Protein AF-A0A7C1NA42-F1 (afdb_monomer)

Sequence (390 aa):
MAYKKYIKRGGKVYGPYLYHSRRVDGKVVSEYHGSKKLNYGKFLAIFLGVFFLVTVVYFLGFQKVLTGHVALDLDVDYAKGQPLEGKVKLILDEGEKVSDSSKLVFENNGESFEYNLSDFTGVMDEEVFPLVYFKLSVLLQGEDEENETVEFETEIEGQVSATENFTYFLKDGERAELKPRSAKTRLKQLSDSALEIKTEGNEVVVTTDYSEVEEGSREIIIELSELGLVFEKGNLDVVLVDGGEIIASTTIVLGEDPVEEIEESVTEPPLTNEEIDEDDSEDFEEENVNETLIPPEILELTTEERLALVEEFGSTSVEITEAISKNGFVTIRYEIGTFWVENSYSDVLSNETLERFMEEDRIKWLKDVVKSLLKEPSLEENLEEFLGEH

Radius of gyration: 38.41 Å; Cα contacts (8 Å, |Δi|>4): 550; chains: 1; bounding box: 73×105×122 Å

Foldseek 3Di:
DKDFDWDDDPNDIDDRWIWDWDDDPNDIDIDTDDDDPDPVVVVVVVVVVVVVVVVVCVVVVPPADPQAPWDWDWDWDDDAQAFIFGKIKIKHAQPDDFDQQKWKWKDAPRDIDIDGVVVQCPPFQPWAWAKKKFKKWKWAWDADPVRDTDIDTDIDIDIETQVGKDKDFADPRIDIDTDAQGIDGPVGGDHPVQWDWDDDPRMIIIYGNDTDRPSHTTIGMDTSNVVRDHHHFAKMKIFMDGPNGTNDIDIDTHDPPPPPPPPPPDDDDDDDDDDDDDDDDDDDDDPPPPPPDDPDDDQDDDPVLQVLLCVVQVHPDWDFPDWDDDDQWIWTWTDTDPDIDIDIDGNPDDPVRVVSVVVVVVSVVSVVVSVVSVPPPPVVVCVVVVPDDD

Secondary structure (DSSP, 8-state):
-EEEEEEEETTEEEEEEEEEEEEETTEEEEEE-------HHHHHHHHHHHHHHHHHHHHHHSTT----SEEEEEEEE--TTSPPEEEEEEEE-TT----TT-EEEEEETTEEEEEEGGGT-TT---EE-PPEEEEEEEEEEEE-TT--EEEEEEEEEEEE-SS--EEEEPPTTEEEEEPTT--B-SS-BPPGGG-EEEEETTEEEEE----EE--SPEEEEEEGGGGT----SEEEEEEEEETTEEEEEEEEEET------------PPPP----------------------PPPP-----HHHHHHHHHHHS----EEEEEEE-SSEEEEEEEETTEEEEEEEETTS-HHHHHHHHHHHHHHHHHHHHHHHHS--GGGTTSTTTS---

pLDDT: mean 83.6, std 17.7, range [33.84, 98.5]

Nearest PDB structures (foldseek):
  7pdy-assembly2_C  TM=2.879E-01  e=4.950E-01  Gallus gallus
  6blr-assembly1_A  TM=2.258E-01  e=2.673E-01  Mus musculus
  6mnm-assembly1_C  TM=2.308E-01  e=4.950E-01  Mus musculus
  6blq-assembly1_A  TM=2.541E-01  e=6.078E-01  Mus musculus
  2fse-assembly2_C  TM=1.706E-01  e=5.211E-01  Homo sapiens

Solvent-accessible surface area (backbone atoms only — not comparable to full-atom values): 23943 Å² total; per-residue (Å²): 89,77,46,77,45,73,47,79,60,93,92,43,80,46,70,77,38,42,32,38,50,47,74,58,96,90,39,83,45,76,47,78,72,60,72,83,79,74,66,58,70,62,56,51,53,52,51,53,52,53,51,51,50,51,51,50,52,48,57,68,66,62,76,77,71,78,66,52,72,41,49,61,46,78,50,74,52,74,54,93,80,40,57,36,34,42,39,41,38,37,37,31,44,64,86,64,81,80,57,66,81,16,31,43,35,42,36,44,94,88,46,75,48,81,43,54,45,50,80,70,50,86,71,70,78,62,73,38,55,57,62,36,35,33,36,37,35,35,38,35,73,42,67,49,101,83,70,48,82,44,77,47,78,44,81,44,82,48,58,26,20,56,89,40,70,32,77,48,78,51,56,94,69,48,47,77,45,78,40,83,74,38,32,23,46,95,88,46,81,44,58,60,83,52,50,48,79,47,75,63,90,50,38,35,40,39,38,31,83,49,65,41,72,73,76,52,65,44,75,50,77,43,63,37,57,82,69,65,43,68,63,74,75,41,57,38,39,43,34,36,32,43,96,86,41,76,41,32,69,42,74,47,74,42,69,70,69,79,73,73,81,72,77,77,77,82,73,83,78,86,86,79,92,74,91,83,86,91,80,93,74,96,71,86,83,78,82,84,75,84,75,80,81,70,81,79,80,85,80,75,83,50,74,68,52,52,49,56,40,31,72,76,68,73,46,84,79,66,47,77,79,46,78,47,80,59,94,65,26,39,35,42,29,44,42,54,95,93,48,72,52,76,50,75,43,63,61,87,53,54,69,73,58,45,53,51,51,50,51,53,50,50,47,52,49,51,52,54,51,42,55,56,67,71,53,67,81,78,70,73,80,60,55,71,75,71,61,63,92,127

Mean predicted aligned error: 18.68 Å

Structure (mmCIF, N/CA/C/O backbone):
data_AF-A0A7C1NA42-F1
#
_entry.id   AF-A0A7C1NA42-F1
#
loop_
_atom_site.group_PDB
_atom_site.id
_atom_site.type_symbol
_atom_site.label_atom_id
_atom_site.label_alt_id
_atom_site.label_comp_id
_atom_site.label_asym_id
_atom_site.label_entity_id
_atom_site.label_seq_id
_atom_site.pdbx_PDB_ins_code
_atom_site.Cartn_x
_atom_site.Cartn_y
_atom_site.Cartn_z
_atom_site.occupancy
_atom_site.B_iso_or_equiv
_atom_site.auth_seq_id
_atom_site.auth_comp_id
_atom_site.auth_asym_id
_atom_site.auth_atom_id
_atom_site.pdbx_PDB_model_num
ATOM 1 N N . MET A 1 1 ? -11.305 -57.630 45.982 1.00 83.25 1 MET A N 1
ATOM 2 C CA . MET A 1 1 ? -10.581 -56.365 45.694 1.00 83.25 1 MET A CA 1
ATOM 3 C C . MET A 1 1 ? -10.444 -56.226 44.185 1.00 83.25 1 MET A C 1
ATOM 5 O O . MET A 1 1 ? -10.171 -57.236 43.540 1.00 83.25 1 MET A O 1
ATOM 9 N N . ALA A 1 2 ? -10.668 -55.036 43.623 1.00 87.12 2 ALA A N 1
ATOM 10 C CA . ALA A 1 2 ? -10.479 -54.788 42.193 1.00 87.12 2 ALA A CA 1
ATOM 11 C C . ALA A 1 2 ? -9.039 -54.336 41.916 1.00 87.12 2 ALA A C 1
ATOM 13 O O . ALA A 1 2 ? -8.509 -53.517 42.662 1.00 87.12 2 ALA A O 1
ATOM 14 N N . TYR A 1 3 ? -8.410 -54.839 40.855 1.00 87.69 3 TYR A N 1
ATOM 15 C CA . TYR A 1 3 ? -7.083 -54.383 40.432 1.00 87.69 3 TYR A CA 1
ATOM 16 C C . TYR A 1 3 ? -6.935 -54.411 38.908 1.00 87.69 3 TYR A C 1
ATOM 18 O O . TYR A 1 3 ? -7.594 -55.186 38.208 1.00 87.69 3 TYR A O 1
ATOM 26 N N . LYS A 1 4 ? -6.069 -53.535 38.388 1.00 90.81 4 LYS A N 1
ATOM 27 C CA . LYS A 1 4 ? -5.719 -53.479 36.964 1.00 90.81 4 LYS A CA 1
ATOM 28 C C . LYS A 1 4 ? -4.568 -54.443 36.691 1.00 90.81 4 LYS A C 1
ATOM 30 O O . LYS A 1 4 ? -3.590 -54.465 37.433 1.00 90.81 4 LYS A O 1
ATOM 35 N N . LYS A 1 5 ? -4.668 -55.220 35.616 1.00 89.56 5 LYS A N 1
ATOM 36 C CA . LYS A 1 5 ? -3.609 -56.127 35.160 1.00 89.56 5 LYS A CA 1
ATOM 37 C C . LYS A 1 5 ? -3.253 -55.835 33.705 1.00 89.56 5 LYS A C 1
ATOM 39 O O . LYS A 1 5 ? -4.143 -55.659 32.873 1.00 89.56 5 LYS A O 1
ATOM 44 N N . TYR A 1 6 ? -1.956 -55.830 33.414 1.00 91.88 6 TYR A N 1
ATOM 45 C CA . TYR A 1 6 ? -1.399 -55.740 32.065 1.00 91.88 6 TYR A CA 1
ATOM 46 C C . TYR A 1 6 ? -0.799 -57.089 31.669 1.00 91.88 6 TYR A C 1
ATOM 48 O O . TYR A 1 6 ? -0.293 -57.825 32.517 1.00 91.88 6 TYR A O 1
ATOM 56 N N . ILE A 1 7 ? -0.875 -57.429 30.387 1.00 89.19 7 ILE A N 1
ATOM 57 C CA . ILE A 1 7 ? -0.383 -58.698 29.846 1.00 89.19 7 ILE A CA 1
ATOM 58 C C . ILE A 1 7 ? 0.581 -58.381 28.701 1.00 89.19 7 ILE A C 1
ATOM 60 O O . ILE A 1 7 ? 0.217 -57.642 27.793 1.00 89.19 7 ILE A O 1
ATOM 64 N N . LYS A 1 8 ? 1.800 -58.933 28.725 1.00 91.81 8 LYS A N 1
ATOM 65 C CA . LYS A 1 8 ? 2.759 -58.832 27.612 1.00 91.81 8 LYS A CA 1
ATOM 66 C C . LYS A 1 8 ? 2.670 -60.081 26.734 1.00 91.81 8 LYS A C 1
ATOM 68 O O . LYS A 1 8 ? 2.804 -61.188 27.248 1.00 91.81 8 LYS A O 1
ATOM 73 N N . ARG A 1 9 ? 2.454 -59.921 25.424 1.00 89.44 9 ARG A N 1
ATOM 74 C CA . ARG A 1 9 ? 2.444 -61.035 24.453 1.00 89.44 9 ARG A CA 1
ATOM 75 C C . ARG A 1 9 ? 3.130 -60.600 23.157 1.00 89.44 9 ARG A C 1
ATOM 77 O O . ARG A 1 9 ? 2.674 -59.662 22.512 1.00 89.44 9 ARG A O 1
ATOM 84 N N . GLY A 1 10 ? 4.232 -61.263 22.797 1.00 90.50 10 GLY A N 1
ATOM 85 C CA . GLY A 1 10 ? 5.017 -60.924 21.599 1.00 90.50 10 GLY A CA 1
ATOM 86 C C . GLY A 1 10 ? 5.595 -59.503 21.627 1.00 90.50 10 GLY A C 1
ATOM 87 O O . GLY A 1 10 ? 5.460 -58.772 20.656 1.00 90.50 10 GLY A O 1
ATOM 88 N N . GLY A 1 11 ? 6.134 -59.062 22.770 1.00 93.00 11 GLY A N 1
ATOM 89 C CA . GLY A 1 11 ? 6.711 -57.718 22.936 1.00 93.00 11 GLY A CA 1
ATOM 90 C C . GLY A 1 11 ? 5.701 -56.576 23.137 1.00 93.00 11 GLY A C 1
ATOM 91 O O . GLY A 1 11 ? 6.079 -55.525 23.641 1.00 93.00 11 GLY A O 1
ATOM 92 N N . LYS A 1 12 ? 4.410 -56.778 22.837 1.00 83.75 12 LYS A N 1
ATOM 93 C CA . LYS A 1 12 ? 3.355 -55.761 23.013 1.00 83.75 12 LYS A CA 1
ATOM 94 C C . LYS A 1 12 ? 2.655 -55.885 24.374 1.00 83.75 12 LYS A C 1
ATOM 96 O O . LYS A 1 12 ? 2.409 -56.999 24.846 1.00 83.75 12 LYS A O 1
ATOM 101 N N . VAL A 1 13 ? 2.338 -54.747 25.002 1.00 91.69 13 VAL A N 1
ATOM 102 C CA . VAL A 1 13 ? 1.599 -54.645 26.278 1.00 91.69 13 VAL A CA 1
ATOM 103 C C . VAL A 1 13 ? 0.103 -54.480 25.994 1.00 91.69 13 VAL A C 1
ATOM 105 O O . VAL A 1 13 ? -0.289 -53.576 25.267 1.00 91.69 13 VAL A O 1
ATOM 108 N N . TYR A 1 14 ? -0.735 -55.325 26.595 1.00 85.38 14 TYR A N 1
ATOM 109 C CA . TYR A 1 14 ? -2.195 -55.305 26.470 1.00 85.38 14 TYR A CA 1
ATOM 110 C C . TYR A 1 14 ? -2.847 -55.031 27.832 1.00 85.38 14 TYR A C 1
ATOM 112 O O . TYR A 1 14 ? -2.499 -55.669 28.830 1.00 85.38 14 TYR A O 1
ATOM 120 N N . GLY A 1 15 ? -3.809 -54.110 27.878 1.00 85.50 15 GLY A N 1
ATOM 121 C CA . GLY A 1 15 ? -4.523 -53.708 29.094 1.00 85.50 15 GLY A CA 1
ATOM 122 C C . GLY A 1 15 ? -4.912 -52.221 2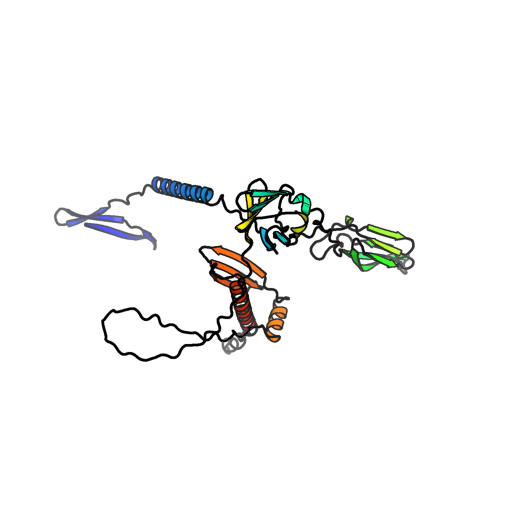9.067 1.00 85.50 15 GLY A C 1
ATOM 123 O O . GLY A 1 15 ? -4.755 -51.584 28.028 1.00 85.50 15 GLY A O 1
ATOM 124 N N . PRO A 1 16 ? -5.403 -51.658 30.186 1.00 87.50 16 PRO A N 1
ATOM 125 C CA . PRO A 1 16 ? -5.618 -52.317 31.474 1.00 87.50 16 PRO A CA 1
ATOM 126 C C . PRO A 1 16 ? -6.857 -53.226 31.480 1.00 87.50 16 PRO A C 1
ATOM 128 O O . PRO A 1 16 ? -7.947 -52.827 31.074 1.00 87.50 16 PRO A O 1
ATOM 131 N N . TYR A 1 17 ? -6.706 -54.437 32.017 1.00 87.31 17 TYR A N 1
ATOM 132 C CA . TYR A 1 17 ? -7.817 -55.349 32.294 1.00 87.31 17 TYR A CA 1
ATOM 133 C C . TYR A 1 17 ? -8.218 -55.258 33.765 1.00 87.31 17 TYR A C 1
ATOM 135 O O . TYR A 1 17 ? -7.352 -55.320 34.639 1.00 87.31 17 TYR A O 1
ATOM 143 N N . LEU A 1 18 ? -9.515 -55.134 34.049 1.00 88.56 18 LEU A N 1
ATOM 144 C CA . LEU A 1 18 ? -10.020 -55.075 35.417 1.00 88.56 18 LEU A CA 1
ATOM 145 C C . LEU A 1 18 ? -10.351 -56.485 35.924 1.00 88.56 18 LEU A C 1
ATOM 147 O O . LEU A 1 18 ? -11.193 -57.178 35.347 1.00 88.56 18 LEU A O 1
ATOM 151 N N . TYR A 1 19 ? -9.697 -56.892 37.010 1.00 89.88 19 TYR A N 1
ATOM 152 C CA . TYR A 1 19 ? -9.943 -58.162 37.693 1.00 89.88 19 TYR A CA 1
ATOM 153 C C . TYR A 1 19 ? -10.513 -57.916 39.086 1.00 89.88 19 TYR A C 1
ATOM 155 O O . TYR A 1 19 ? -10.113 -56.965 39.758 1.00 89.88 19 TYR A O 1
ATOM 163 N N . HIS A 1 20 ? -11.400 -58.801 39.537 1.00 93.50 20 HIS A N 1
ATOM 164 C CA . HIS A 1 20 ? -11.822 -58.880 40.934 1.00 93.50 20 HIS A CA 1
ATOM 165 C C . HIS A 1 20 ? -11.328 -60.177 41.564 1.00 93.50 20 HIS A C 1
ATOM 167 O O . HIS A 1 20 ? -11.523 -61.257 41.012 1.00 93.50 20 HIS A O 1
ATOM 173 N N . SER A 1 21 ? -10.715 -60.075 42.743 1.00 89.94 21 SER A N 1
ATOM 174 C CA . SER A 1 21 ? -10.379 -61.235 43.570 1.00 89.94 21 SER A CA 1
ATOM 175 C C . SER A 1 21 ? -11.501 -61.564 44.558 1.00 89.94 21 SER A C 1
ATOM 177 O O . SER A 1 21 ? -11.962 -60.679 45.292 1.00 89.94 21 SER A O 1
ATOM 179 N N . ARG A 1 22 ? -11.896 -62.845 44.612 1.00 93.88 22 ARG A N 1
ATOM 180 C CA . ARG A 1 22 ? -12.758 -63.428 45.658 1.00 93.88 22 ARG A CA 1
ATOM 181 C C . ARG A 1 22 ? -12.235 -64.796 46.108 1.00 93.88 22 ARG A C 1
ATOM 183 O O . ARG A 1 22 ? -11.518 -65.458 45.362 1.00 93.88 22 ARG A O 1
ATOM 190 N N . ARG A 1 23 ? -12.559 -65.218 47.336 1.00 92.88 23 ARG A N 1
ATOM 191 C CA . ARG A 1 23 ? -12.236 -66.565 47.838 1.00 92.88 23 ARG A CA 1
ATOM 192 C C . ARG A 1 23 ? -13.419 -67.506 47.608 1.00 92.88 23 ARG A C 1
ATOM 194 O O . ARG A 1 23 ? -14.536 -67.154 47.968 1.00 92.88 23 ARG A O 1
ATOM 201 N N . VAL A 1 24 ? -13.163 -68.680 47.039 1.00 92.50 24 VAL A N 1
ATOM 202 C CA . VAL A 1 24 ? -14.138 -69.769 46.861 1.00 92.50 24 VAL A CA 1
ATOM 203 C C . VAL A 1 24 ? -13.459 -71.044 47.361 1.00 92.50 24 VAL A C 1
ATOM 205 O O . VAL A 1 24 ? -12.351 -71.353 46.923 1.00 92.50 24 VAL A O 1
ATOM 208 N N . ASP A 1 25 ? -14.053 -71.711 48.354 1.00 92.69 25 ASP A N 1
ATOM 209 C CA . ASP A 1 25 ? -13.517 -72.930 48.987 1.00 92.69 25 ASP A CA 1
ATOM 210 C C . ASP A 1 25 ? -12.056 -72.806 49.460 1.00 92.69 25 ASP A C 1
ATOM 212 O O . ASP A 1 25 ? -11.204 -73.662 49.221 1.00 92.69 25 ASP A O 1
ATOM 216 N N . GLY A 1 26 ? -11.730 -71.676 50.095 1.00 93.25 26 GLY A N 1
ATOM 217 C CA . GLY A 1 26 ? -10.388 -71.398 50.619 1.00 93.25 26 GLY A CA 1
ATOM 218 C C . GLY A 1 26 ? -9.340 -71.005 49.567 1.00 93.25 26 GLY A C 1
ATOM 219 O O . GLY A 1 26 ? -8.236 -70.612 49.944 1.00 93.25 26 GLY A O 1
ATOM 220 N N . LYS A 1 27 ? -9.670 -71.026 48.268 1.00 86.50 27 LYS A N 1
ATOM 221 C CA . LYS A 1 27 ? -8.774 -70.620 47.171 1.00 86.50 27 LYS A CA 1
ATOM 222 C C . LYS A 1 27 ? -9.119 -69.220 46.661 1.00 86.50 27 LYS A C 1
ATOM 224 O O . LYS A 1 27 ? -10.288 -68.858 46.565 1.00 86.50 27 LYS A O 1
ATOM 229 N N . VAL A 1 28 ? -8.105 -68.417 46.329 1.00 92.06 28 VAL A N 1
ATOM 230 C CA . VAL A 1 28 ? -8.291 -67.091 45.712 1.00 92.06 28 VAL A CA 1
ATOM 231 C C . VAL A 1 28 ? -8.494 -67.271 44.209 1.00 92.06 28 VAL A C 1
ATOM 233 O O . VAL A 1 28 ? -7.612 -67.784 43.526 1.00 92.06 28 VAL A O 1
ATOM 236 N N . VAL A 1 29 ? -9.644 -66.833 43.701 1.00 92.44 29 VAL A N 1
ATOM 237 C CA . VAL A 1 29 ? -9.994 -66.860 42.277 1.00 92.44 29 VAL A CA 1
ATOM 238 C C . VAL A 1 29 ? -10.119 -65.422 41.773 1.00 92.44 29 VAL A C 1
ATOM 240 O O . VAL A 1 29 ? -10.734 -64.577 42.430 1.00 92.44 29 VAL A O 1
ATOM 243 N N . SER A 1 30 ? -9.523 -65.145 40.611 1.00 90.81 30 SER A N 1
ATOM 244 C CA . SER A 1 30 ? -9.609 -63.847 39.937 1.00 90.81 30 SER A CA 1
ATOM 245 C C . SER A 1 30 ? -10.571 -63.927 38.757 1.00 90.81 30 SER A C 1
ATOM 247 O O . SER A 1 30 ? -10.361 -64.718 37.840 1.00 90.81 30 SER A O 1
ATOM 249 N N . GLU A 1 31 ? -11.597 -63.082 38.761 1.00 93.69 31 GLU A N 1
ATOM 250 C CA . GLU A 1 31 ? -12.615 -63.002 37.713 1.00 93.69 31 GLU A CA 1
ATOM 251 C C . GLU A 1 31 ? -12.387 -61.751 36.854 1.00 93.69 31 GLU A C 1
ATOM 253 O O . GLU A 1 31 ? -12.141 -60.659 37.377 1.00 93.69 31 GLU A O 1
ATOM 258 N N . TYR A 1 32 ? -12.400 -61.915 35.528 1.00 90.81 32 TYR A N 1
ATOM 259 C CA . TYR A 1 32 ? -12.223 -60.819 34.574 1.00 90.81 32 TYR A CA 1
ATOM 260 C C . TYR A 1 32 ? -13.569 -60.150 34.286 1.00 90.81 32 TYR A C 1
ATOM 262 O O . TYR A 1 32 ? -14.500 -60.812 33.839 1.00 90.81 32 TYR A O 1
ATOM 270 N N . HIS A 1 33 ? -13.660 -58.833 34.493 1.00 87.00 33 HIS A N 1
ATOM 271 C CA . HIS A 1 33 ? -14.921 -58.086 34.373 1.00 87.00 33 HIS A CA 1
ATOM 272 C C . HIS A 1 33 ? -15.110 -57.344 33.039 1.00 87.00 33 HIS A C 1
ATOM 274 O O . HIS A 1 33 ? -16.046 -56.558 32.901 1.00 87.00 33 HIS A O 1
ATOM 280 N N . GLY A 1 34 ? -14.254 -57.580 32.040 1.00 81.56 34 GLY A N 1
ATOM 281 C CA . GLY A 1 34 ? -14.313 -56.829 30.784 1.00 81.56 34 GLY A CA 1
ATOM 282 C C . GLY A 1 34 ? -13.766 -55.403 30.915 1.00 81.56 34 GLY A C 1
ATOM 283 O O . GLY A 1 34 ? -13.644 -54.848 32.008 1.00 81.56 34 GLY A O 1
ATOM 284 N N . SER A 1 35 ? -13.411 -54.783 29.790 1.00 72.12 35 SER A N 1
ATOM 285 C CA . SER A 1 35 ? -13.264 -53.328 29.725 1.00 72.12 35 SER A CA 1
ATOM 286 C C . SER A 1 35 ? -14.642 -52.718 29.468 1.00 72.12 35 SER A C 1
ATOM 288 O O . SER A 1 35 ? -15.348 -53.107 28.537 1.00 72.12 35 SER A O 1
ATOM 290 N N . LYS A 1 36 ? -15.057 -51.762 30.306 1.00 75.62 36 LYS A N 1
ATOM 291 C CA . LYS A 1 36 ? -16.278 -50.989 30.060 1.00 75.62 36 LYS A CA 1
ATOM 292 C C . LYS A 1 36 ? -16.072 -50.224 28.750 1.00 75.62 36 LYS A C 1
ATOM 294 O O . LYS A 1 36 ? -15.257 -49.308 28.712 1.00 75.62 36 LYS A O 1
ATOM 299 N N . LYS A 1 37 ? -16.761 -50.621 27.674 1.00 75.69 37 LYS A N 1
ATOM 300 C CA . LYS A 1 37 ? -16.723 -49.889 26.401 1.00 75.69 37 LYS A CA 1
ATOM 301 C C . LYS A 1 37 ? -17.282 -48.492 26.656 1.00 75.69 37 LYS A C 1
ATOM 303 O O . LYS A 1 37 ? -18.474 -48.341 26.923 1.00 75.69 37 LYS A O 1
ATOM 308 N N . LEU A 1 38 ? -16.413 -47.486 26.642 1.00 77.75 38 LEU A N 1
ATOM 309 C CA . LEU A 1 38 ? -16.854 -46.100 26.663 1.00 77.75 38 LEU A CA 1
ATOM 310 C C . LEU A 1 38 ? -17.646 -45.850 25.381 1.00 77.75 38 LEU A C 1
ATOM 312 O O . LEU A 1 38 ? -17.253 -46.271 24.294 1.00 77.75 38 LEU A O 1
ATOM 316 N N . ASN A 1 39 ? -18.807 -45.221 25.522 1.00 81.62 39 ASN A N 1
ATOM 317 C CA . ASN A 1 39 ? -19.677 -44.941 24.392 1.00 81.62 39 ASN A CA 1
ATOM 318 C C . ASN A 1 39 ? -19.212 -43.632 23.737 1.00 81.62 39 ASN A C 1
ATOM 320 O O . ASN A 1 39 ? -19.770 -42.567 24.002 1.00 81.62 39 ASN A O 1
ATOM 324 N N . TYR A 1 40 ? -18.132 -43.715 22.952 1.00 85.69 40 TYR A N 1
ATOM 325 C CA . TYR A 1 40 ? -17.432 -42.564 22.363 1.00 85.69 40 TYR A CA 1
ATOM 326 C C . TYR A 1 40 ? -18.346 -41.640 21.548 1.00 85.69 40 TYR A C 1
ATOM 328 O O . TYR A 1 40 ? -18.121 -40.435 21.537 1.00 85.69 40 TYR A O 1
ATOM 336 N N . GLY A 1 41 ? -19.425 -42.164 20.955 1.00 89.31 41 GLY A N 1
ATOM 337 C CA . GLY A 1 41 ? -20.387 -41.348 20.207 1.00 89.31 41 GLY A CA 1
ATOM 338 C C . GLY A 1 41 ? -21.050 -40.254 21.051 1.00 89.31 41 GLY A C 1
ATOM 339 O O . GLY A 1 41 ? -21.256 -39.148 20.565 1.00 89.31 41 GLY A O 1
ATOM 340 N N . LYS A 1 42 ? -21.320 -40.515 22.339 1.00 88.12 42 LYS A N 1
ATOM 341 C CA . LYS A 1 42 ? -21.911 -39.502 23.232 1.00 88.12 42 LYS A CA 1
ATOM 342 C C . LYS A 1 42 ? -20.912 -38.412 23.612 1.00 88.12 42 LYS A C 1
ATOM 344 O O . LYS A 1 42 ? -21.284 -37.249 23.679 1.00 88.12 42 LYS A O 1
ATOM 349 N N . PHE A 1 43 ? -19.655 -38.786 23.840 1.00 87.31 43 PHE A N 1
ATOM 350 C CA . PHE A 1 43 ? -18.596 -37.823 24.147 1.00 87.31 43 PHE A CA 1
ATOM 351 C C . PHE A 1 43 ? -18.277 -36.931 22.947 1.00 87.31 43 PHE A C 1
ATOM 353 O O . PHE A 1 43 ? -18.151 -35.723 23.112 1.00 87.31 43 PHE A O 1
ATOM 360 N N . LEU A 1 44 ? -18.218 -37.507 21.743 1.00 90.94 44 LEU A N 1
ATOM 361 C CA . LEU A 1 44 ? -17.969 -36.754 20.517 1.00 90.94 44 LEU A CA 1
ATOM 362 C C . LEU A 1 44 ? -19.084 -35.738 20.232 1.00 90.94 44 LEU A C 1
ATOM 364 O O . LEU A 1 44 ? -18.790 -34.604 19.874 1.00 90.94 44 LEU A O 1
ATOM 368 N N . ALA A 1 45 ? -20.351 -36.113 20.443 1.00 93.94 45 ALA A N 1
ATOM 369 C CA . ALA A 1 45 ? -21.483 -35.204 20.259 1.00 93.94 45 ALA A CA 1
ATOM 370 C C . ALA A 1 45 ? -21.448 -34.008 21.229 1.00 93.94 45 ALA A C 1
ATOM 372 O O . ALA A 1 45 ? -21.722 -32.884 20.822 1.00 93.94 45 ALA A O 1
ATOM 373 N N . ILE A 1 46 ? -21.073 -34.235 22.495 1.00 94.44 46 ILE A N 1
ATOM 374 C CA . ILE A 1 46 ? -20.912 -33.155 23.483 1.00 94.44 46 ILE A CA 1
ATOM 375 C C . ILE A 1 46 ? -19.760 -32.233 23.078 1.00 94.44 46 ILE A C 1
ATOM 377 O O . ILE A 1 46 ? -19.921 -31.017 23.095 1.00 94.44 46 ILE A O 1
ATOM 381 N N . PHE A 1 47 ? -18.622 -32.803 22.677 1.00 95.31 47 PHE A N 1
ATOM 382 C CA . PHE A 1 47 ? -17.464 -32.028 22.240 1.00 95.31 47 PHE A CA 1
ATOM 383 C C . PHE A 1 47 ? -17.785 -31.153 21.020 1.00 95.31 47 PHE A C 1
ATOM 385 O O . PHE A 1 47 ? -17.501 -29.961 21.040 1.00 95.31 47 PHE A O 1
ATOM 392 N N . LEU A 1 48 ? -18.448 -31.714 20.003 1.00 95.88 48 LEU A N 1
ATOM 393 C CA . LEU A 1 48 ? -18.906 -30.963 18.828 1.00 95.88 48 LEU A CA 1
ATOM 394 C C . LEU A 1 48 ? -19.894 -29.852 19.196 1.00 95.88 48 LEU A C 1
ATOM 396 O O . LEU A 1 48 ? -19.809 -28.764 18.637 1.00 95.88 48 LEU A O 1
ATOM 400 N N . GLY A 1 49 ? -20.798 -30.100 20.148 1.00 97.38 49 GLY A N 1
ATOM 401 C CA . GLY A 1 49 ? -21.737 -29.085 20.628 1.00 97.38 49 GLY A CA 1
ATOM 402 C C . GLY A 1 49 ? -21.042 -27.912 21.320 1.00 97.38 49 GLY A C 1
ATOM 403 O O . GLY A 1 49 ? -21.368 -26.761 21.044 1.00 97.38 49 GLY A O 1
ATOM 404 N N . VAL A 1 50 ? -20.054 -28.191 22.177 1.00 96.94 50 VAL A N 1
ATOM 405 C CA . VAL A 1 50 ? -19.253 -27.147 22.840 1.00 96.94 50 VAL A CA 1
ATOM 406 C C . VAL A 1 50 ? -18.410 -26.384 21.823 1.00 96.94 50 VAL A C 1
ATOM 408 O O . VAL A 1 50 ? -18.394 -25.160 21.855 1.00 96.94 50 VAL A O 1
ATOM 411 N N . PHE A 1 51 ? -17.758 -27.090 20.897 1.00 96.62 51 PHE A N 1
ATOM 412 C CA . PHE A 1 51 ? -16.958 -26.467 19.845 1.00 96.62 51 PHE A CA 1
ATOM 413 C C . PHE A 1 51 ? -17.806 -25.526 18.984 1.00 96.62 51 PHE A C 1
ATOM 415 O O . PHE A 1 51 ? -17.451 -24.364 18.832 1.00 96.62 51 PHE A O 1
ATOM 422 N N . PHE A 1 52 ? -18.970 -25.987 18.516 1.00 96.88 52 PHE A N 1
ATOM 423 C CA . PHE A 1 52 ? -19.902 -25.160 17.750 1.00 96.88 52 PHE A CA 1
ATOM 424 C C . PHE A 1 52 ? -20.354 -23.922 18.533 1.00 96.88 52 PHE A C 1
ATOM 426 O O . PHE A 1 52 ? -20.398 -22.830 17.977 1.00 96.88 52 PHE A O 1
ATOM 433 N N . LEU A 1 53 ? -20.642 -24.066 19.830 1.00 96.69 53 LEU A N 1
ATOM 434 C CA . LEU A 1 53 ? -21.037 -22.940 20.677 1.00 96.69 53 LEU A CA 1
ATOM 435 C C . LEU A 1 53 ? -19.904 -21.915 20.823 1.00 96.69 53 LEU A C 1
ATOM 437 O O . LEU A 1 53 ? -20.161 -20.722 20.695 1.00 96.69 53 LEU A O 1
ATOM 441 N N . VAL A 1 54 ? -18.659 -22.361 21.020 1.00 96.12 54 VAL A N 1
ATOM 442 C CA . VAL A 1 54 ? -17.484 -21.473 21.052 1.00 96.12 54 VAL A CA 1
ATOM 443 C C . VAL A 1 54 ? -17.306 -20.761 19.714 1.00 96.12 54 VAL A C 1
ATOM 445 O O . VAL A 1 54 ? -17.083 -19.556 19.709 1.00 96.12 54 VAL A O 1
ATOM 448 N N . THR A 1 55 ? -17.467 -21.457 18.586 1.00 93.94 55 THR A N 1
ATOM 449 C CA . THR A 1 55 ? -17.392 -20.837 17.255 1.00 93.94 55 THR A CA 1
ATOM 450 C C . THR A 1 55 ? -18.485 -19.790 17.053 1.00 93.94 55 THR A C 1
ATOM 452 O O . THR A 1 55 ? -18.199 -18.722 16.530 1.00 93.94 55 THR A O 1
ATOM 455 N N . VAL A 1 56 ? -19.720 -20.051 17.495 1.00 94.75 56 VAL A N 1
ATOM 456 C CA . VAL A 1 56 ? -20.820 -19.077 17.406 1.00 94.75 56 VAL A CA 1
ATOM 457 C C . VAL A 1 56 ? -20.553 -17.863 18.294 1.00 94.75 56 VAL A C 1
ATOM 459 O O . VAL A 1 56 ? -20.734 -16.741 17.840 1.00 94.75 56 VAL A O 1
ATOM 462 N N . VAL A 1 57 ? -20.087 -18.058 19.530 1.00 92.94 57 VAL A N 1
ATOM 463 C CA . VAL A 1 57 ? -19.725 -16.945 20.426 1.00 92.94 57 VAL A CA 1
ATOM 464 C C . VAL A 1 57 ? -18.561 -16.138 19.853 1.00 92.94 57 VAL A C 1
ATOM 466 O O . VAL A 1 57 ? -18.610 -14.915 19.878 1.00 92.94 57 VAL A O 1
ATOM 469 N N . TYR A 1 58 ? -17.554 -16.806 19.290 1.00 88.81 58 TYR A N 1
ATOM 470 C CA . TYR A 1 58 ? -16.436 -16.157 18.611 1.00 88.81 58 TYR A CA 1
ATOM 471 C C . TYR A 1 58 ? -16.926 -15.327 17.420 1.00 88.81 58 TYR A C 1
ATOM 473 O O . TYR A 1 58 ? -16.624 -14.144 17.336 1.00 88.81 58 TYR A O 1
ATOM 481 N N . PHE A 1 59 ? -17.759 -15.906 16.553 1.00 84.75 59 PHE A N 1
ATOM 482 C CA . PHE A 1 59 ? -18.271 -15.218 15.368 1.00 84.75 59 PHE A CA 1
ATOM 483 C C . PHE A 1 59 ? -19.197 -14.049 15.726 1.00 84.75 59 PHE A C 1
ATOM 485 O O . PHE A 1 59 ? -19.134 -13.007 15.090 1.00 84.75 59 PHE A O 1
ATOM 492 N N . LEU A 1 60 ? -20.023 -14.184 16.768 1.00 81.75 60 LEU A N 1
ATOM 493 C CA . LEU A 1 60 ? -20.877 -13.095 17.254 1.00 81.75 60 LEU A CA 1
ATOM 494 C C . LEU A 1 60 ? -20.086 -12.010 18.004 1.00 81.75 60 LEU A C 1
ATOM 496 O O . LEU A 1 60 ? -20.497 -10.854 17.990 1.00 81.75 60 LEU A O 1
ATOM 500 N N . GLY A 1 61 ? -18.974 -12.367 18.653 1.00 75.56 61 GLY A N 1
ATOM 501 C CA . GLY A 1 61 ? -18.112 -11.434 19.383 1.00 75.56 61 GLY A CA 1
ATOM 502 C C . GLY A 1 61 ? -17.144 -10.649 18.492 1.00 75.56 61 GLY A C 1
ATOM 503 O O . GLY A 1 61 ? -16.821 -9.514 18.819 1.00 75.56 61 GLY A O 1
ATOM 504 N N . PHE A 1 62 ? -16.718 -11.219 17.360 1.00 65.31 62 PHE A N 1
ATOM 505 C CA . PHE A 1 62 ? -15.741 -10.604 16.447 1.00 65.31 62 PHE A CA 1
ATOM 506 C C . PHE A 1 62 ? -16.347 -9.705 15.357 1.00 65.31 62 PHE A C 1
ATOM 508 O O . PHE A 1 62 ? -15.610 -9.080 14.606 1.00 65.31 62 PHE A O 1
ATOM 515 N N . GLN A 1 63 ? -17.673 -9.582 15.265 1.00 55.34 63 GLN A N 1
ATOM 516 C CA . GLN A 1 63 ? -18.345 -8.786 14.222 1.00 55.34 63 GLN A CA 1
ATOM 517 C C . GLN A 1 63 ? -18.293 -7.259 14.437 1.00 55.34 63 GLN A C 1
ATOM 519 O O . GLN A 1 63 ? -19.082 -6.554 13.819 1.00 55.34 63 GLN A O 1
ATOM 524 N N . LYS A 1 64 ? -17.452 -6.719 15.332 1.00 52.00 64 LYS A N 1
ATOM 525 C CA . LYS A 1 64 ? -17.563 -5.300 15.725 1.00 52.00 64 LYS A CA 1
ATOM 526 C C . LYS A 1 64 ? -16.317 -4.435 15.686 1.00 52.00 64 LYS A C 1
ATOM 528 O O . LYS A 1 64 ? -16.447 -3.259 15.992 1.00 52.00 64 LYS A O 1
ATOM 533 N N . VAL A 1 65 ? -15.160 -4.943 15.284 1.00 51.44 65 VAL A N 1
ATOM 534 C CA . VAL A 1 65 ? -13.997 -4.067 15.107 1.00 51.44 65 VAL A CA 1
ATOM 535 C C . VAL A 1 65 ? -13.144 -4.604 13.965 1.00 51.44 65 VAL A C 1
ATOM 537 O O . VAL A 1 65 ? -12.073 -5.162 14.176 1.00 51.44 65 VAL A O 1
ATOM 540 N N . LEU A 1 66 ? -13.656 -4.501 12.739 1.00 44.53 66 LEU A N 1
ATOM 541 C CA . LEU A 1 66 ? -12.766 -4.433 11.586 1.00 44.53 66 LEU A CA 1
ATOM 542 C C . LEU A 1 66 ? -12.325 -2.965 11.516 1.00 44.53 66 LEU A C 1
ATOM 544 O O . LEU A 1 66 ? -12.893 -2.173 10.776 1.00 44.53 66 LEU A O 1
ATOM 548 N N . THR A 1 67 ? -11.407 -2.573 12.400 1.00 52.69 67 THR A N 1
ATOM 549 C CA . THR A 1 67 ? -10.667 -1.323 12.230 1.00 52.69 67 THR A CA 1
ATOM 550 C C . THR A 1 67 ? -9.880 -1.493 10.944 1.00 52.69 67 THR A C 1
ATOM 552 O O . THR A 1 67 ? -8.930 -2.281 10.905 1.00 52.69 67 THR A O 1
ATOM 555 N N . GLY A 1 68 ? -10.319 -0.823 9.880 1.00 55.69 68 GLY A N 1
ATOM 556 C CA . GLY A 1 68 ? -9.431 -0.558 8.756 1.00 55.69 68 GLY A CA 1
ATOM 557 C C . GLY A 1 68 ? -8.152 0.077 9.294 1.00 55.69 68 GLY A C 1
ATOM 558 O O . GLY A 1 68 ? -8.166 0.700 10.360 1.00 55.69 68 GLY A O 1
ATOM 559 N N . HIS A 1 69 ? -7.044 -0.105 8.595 1.00 71.25 69 HIS A N 1
ATOM 560 C CA . HIS A 1 69 ? -5.751 0.503 8.909 1.00 71.25 69 HIS A CA 1
ATOM 561 C C . HIS A 1 69 ? -5.759 1.979 8.483 1.00 71.25 69 HIS A C 1
ATOM 563 O O . HIS A 1 69 ? -4.830 2.515 7.890 1.00 71.25 69 HIS A O 1
ATOM 569 N N . VAL A 1 70 ? -6.870 2.637 8.800 1.00 76.19 70 VAL A N 1
ATOM 570 C CA . VAL A 1 70 ? -7.159 4.009 8.474 1.00 76.19 70 VAL A CA 1
ATOM 571 C C . VAL A 1 70 ? -6.816 4.826 9.704 1.00 76.19 70 VAL A C 1
ATOM 573 O O . VAL A 1 70 ? -7.555 4.824 10.692 1.00 76.19 70 VAL A O 1
ATOM 576 N N . ALA A 1 71 ? -5.678 5.509 9.662 1.00 80.88 71 ALA A N 1
ATOM 577 C CA . ALA A 1 71 ? -5.311 6.445 10.712 1.00 80.88 71 ALA A CA 1
ATOM 578 C C . ALA A 1 71 ? -5.895 7.820 10.382 1.00 80.88 71 ALA A C 1
ATOM 580 O O . ALA A 1 71 ? -5.758 8.321 9.264 1.00 80.88 71 ALA A O 1
ATOM 581 N N . LEU A 1 72 ? -6.560 8.419 11.367 1.00 83.56 72 LEU A N 1
ATOM 582 C CA . LEU A 1 72 ? -7.081 9.772 11.274 1.00 83.56 72 LEU A CA 1
ATOM 583 C C . LEU A 1 72 ? -6.339 10.634 12.288 1.00 83.56 72 LEU A C 1
ATOM 585 O O . LEU A 1 72 ? -6.455 10.427 13.496 1.00 83.56 72 LEU A O 1
ATOM 589 N N . ASP A 1 73 ? -5.573 11.579 11.765 1.00 87.62 73 ASP A N 1
ATOM 590 C CA . ASP A 1 73 ? -4.812 12.553 12.531 1.00 87.62 73 ASP A CA 1
ATOM 591 C C . ASP A 1 73 ? -5.413 13.948 12.322 1.00 87.62 73 ASP A C 1
ATOM 593 O O . ASP A 1 73 ? -5.901 14.286 11.236 1.00 87.62 73 ASP A O 1
ATOM 597 N N . LEU A 1 74 ? -5.449 14.734 13.391 1.00 87.31 74 LEU A N 1
ATOM 598 C CA . LEU A 1 74 ? -6.160 16.004 13.453 1.00 87.31 74 LEU A CA 1
ATOM 599 C C . LEU A 1 74 ? -5.257 17.049 14.101 1.00 87.31 74 LEU A C 1
ATOM 601 O O . LEU A 1 74 ? -5.026 17.019 15.307 1.00 87.31 74 LEU A O 1
ATOM 605 N N . ASP A 1 75 ? -4.806 17.998 13.289 1.00 90.25 75 ASP A N 1
ATOM 606 C CA . ASP A 1 75 ? -4.019 19.151 13.719 1.00 90.25 75 ASP A CA 1
ATOM 607 C C . ASP A 1 75 ? -4.893 20.400 13.602 1.00 90.25 75 ASP A C 1
ATOM 609 O O . ASP A 1 75 ? -5.349 20.733 12.506 1.00 90.25 75 ASP A O 1
ATOM 613 N N . VAL A 1 76 ? -5.205 21.045 14.727 1.00 89.06 76 VAL A N 1
ATOM 614 C CA . VAL A 1 76 ? -6.228 22.095 14.815 1.00 89.06 76 VAL A CA 1
ATOM 615 C C . VAL A 1 76 ? -5.711 23.290 15.598 1.00 89.06 76 VAL A C 1
ATOM 617 O O . VAL A 1 76 ? -5.247 23.147 16.728 1.00 89.06 76 VAL A O 1
ATOM 620 N N . ASP A 1 77 ? -5.922 24.479 15.036 1.00 89.25 77 ASP A N 1
ATOM 621 C CA . ASP A 1 77 ? -5.823 25.751 15.747 1.00 89.25 77 ASP A CA 1
ATOM 622 C C . ASP A 1 77 ? -7.235 26.330 15.918 1.00 89.25 77 ASP A C 1
ATOM 624 O O . ASP A 1 77 ? -8.001 26.481 14.959 1.00 89.25 77 ASP A O 1
ATOM 628 N N . TYR A 1 78 ? -7.623 26.600 17.165 1.00 91.75 78 TYR A N 1
ATOM 629 C CA . TYR A 1 78 ? -8.982 27.012 17.497 1.00 91.75 78 TYR A CA 1
ATOM 630 C C . TYR A 1 78 ? -9.012 28.200 18.451 1.00 91.75 78 TYR A C 1
ATOM 632 O O . TYR A 1 78 ? -8.587 28.129 19.606 1.00 91.75 78 TYR A O 1
ATOM 640 N N . ALA A 1 79 ? -9.692 29.257 18.010 1.00 89.69 79 ALA A N 1
ATOM 641 C CA . ALA A 1 79 ? -10.130 30.351 18.860 1.00 89.69 79 ALA A CA 1
ATOM 642 C C . ALA A 1 79 ? -11.660 30.404 18.930 1.00 89.69 79 ALA A C 1
ATOM 644 O O . ALA A 1 79 ? -12.369 30.275 17.929 1.00 89.69 79 ALA A O 1
ATOM 645 N N . LYS A 1 80 ? -12.195 30.655 20.131 1.00 87.56 80 LYS A N 1
ATOM 646 C CA . LYS A 1 80 ? -13.644 30.641 20.366 1.00 87.56 80 LYS A CA 1
ATOM 647 C C . LYS A 1 80 ? -14.393 31.580 19.413 1.00 87.56 80 LYS A C 1
ATOM 649 O O . LYS A 1 80 ? -14.219 32.798 19.466 1.00 87.56 80 LYS A O 1
ATOM 654 N N . GLY A 1 81 ? -15.311 31.008 18.634 1.00 87.25 81 GLY A N 1
ATOM 655 C CA . GLY A 1 81 ? -16.168 31.737 17.696 1.00 87.25 81 GLY A CA 1
ATOM 656 C C . GLY A 1 81 ? -15.499 32.108 16.368 1.00 87.25 81 GLY A C 1
ATOM 657 O O . GLY A 1 81 ? -16.108 32.840 15.588 1.00 87.25 81 GLY A O 1
ATOM 658 N N . GLN A 1 82 ? -14.278 31.632 16.113 1.00 92.00 82 GLN A N 1
ATOM 659 C CA . GLN A 1 82 ? -13.642 31.684 14.798 1.00 92.00 82 GLN A CA 1
ATOM 660 C C . GLN A 1 82 ? -13.870 30.366 14.038 1.00 92.00 82 GLN A C 1
ATOM 662 O O . GLN A 1 82 ? -14.176 29.349 14.669 1.00 92.00 82 GLN A O 1
ATOM 667 N N . PRO A 1 83 ? -13.780 30.383 12.694 1.00 94.69 83 PRO A N 1
ATOM 668 C CA . PRO A 1 83 ? -13.719 29.158 11.909 1.00 94.69 83 PRO A CA 1
ATOM 669 C C . PRO A 1 83 ? -12.563 28.267 12.367 1.00 94.69 83 PRO A C 1
ATOM 671 O O . PRO A 1 83 ? -11.514 28.776 12.753 1.00 94.69 83 PRO A O 1
ATOM 674 N N . LEU A 1 84 ? -12.769 26.954 12.325 1.00 94.31 84 LEU A N 1
ATOM 675 C CA . LEU A 1 84 ? -11.749 25.965 12.637 1.00 94.31 84 LEU A CA 1
ATOM 676 C C . LEU A 1 84 ? -10.638 26.032 11.583 1.00 94.31 84 LEU A C 1
ATOM 678 O O . LEU A 1 84 ? -10.907 25.866 10.391 1.00 94.31 84 LEU A O 1
ATOM 682 N N . GLU A 1 85 ? -9.405 26.268 12.019 1.00 94.62 85 GLU A N 1
ATOM 683 C CA . GLU A 1 85 ? -8.219 26.198 11.168 1.00 94.62 85 GLU A CA 1
ATOM 684 C C . GLU A 1 85 ? -7.450 24.905 11.468 1.00 94.62 85 GLU A C 1
ATOM 686 O O . GLU A 1 85 ? -7.562 24.342 12.559 1.00 94.62 85 GLU A O 1
ATOM 691 N N . GLY A 1 86 ? -6.703 24.402 10.483 1.00 92.75 86 GLY A N 1
ATOM 692 C CA . GLY A 1 86 ? -5.945 23.159 10.613 1.00 92.75 86 GLY A CA 1
ATOM 693 C C . GLY A 1 86 ? -6.222 22.147 9.506 1.00 92.75 86 GLY A C 1
ATOM 694 O O . GLY A 1 86 ? -6.803 22.480 8.468 1.00 92.75 86 GLY A O 1
ATOM 695 N N . LYS A 1 87 ? -5.787 20.906 9.733 1.00 94.19 87 LYS A N 1
ATOM 696 C CA . LYS A 1 87 ? -5.821 19.819 8.753 1.00 94.19 87 LYS A CA 1
ATOM 697 C C . LYS A 1 87 ? -6.337 18.531 9.374 1.00 94.19 87 LYS A C 1
ATOM 699 O O . LYS A 1 87 ? -5.937 18.152 10.471 1.00 94.19 87 LYS A O 1
ATOM 704 N N . VAL A 1 88 ? -7.171 17.823 8.620 1.00 93.88 88 VAL A N 1
ATOM 705 C CA . VAL A 1 88 ? -7.438 16.400 8.858 1.00 93.88 88 VAL A CA 1
ATOM 706 C C . VAL A 1 88 ? -6.562 15.616 7.902 1.00 93.88 88 VAL A C 1
ATOM 708 O O . VAL A 1 88 ? -6.662 15.794 6.686 1.00 93.88 88 VAL A O 1
ATOM 711 N N . LYS A 1 89 ? -5.709 14.759 8.452 1.00 92.94 89 LYS A N 1
ATOM 712 C CA . LYS A 1 89 ? -4.882 13.835 7.691 1.00 92.94 89 LYS A CA 1
ATOM 713 C C . LYS A 1 89 ? -5.468 12.437 7.819 1.00 92.94 89 LYS A C 1
ATOM 715 O O . LYS A 1 89 ? -5.595 11.894 8.913 1.00 92.94 89 LYS A O 1
ATOM 720 N N . LEU A 1 90 ? -5.825 11.866 6.680 1.00 90.25 90 LEU A N 1
ATOM 721 C CA . LEU A 1 90 ? -6.326 10.510 6.564 1.00 90.25 90 LEU A CA 1
ATOM 722 C C . LEU A 1 90 ? -5.260 9.657 5.881 1.00 90.25 90 LEU A C 1
ATOM 724 O O . LEU A 1 90 ? -4.942 9.896 4.718 1.00 90.25 90 LEU A O 1
ATOM 728 N N . ILE A 1 91 ? -4.715 8.683 6.601 1.00 88.31 91 ILE A N 1
ATOM 729 C CA . ILE A 1 91 ? -3.678 7.777 6.101 1.00 88.31 91 ILE A CA 1
ATOM 730 C C . ILE A 1 91 ? -4.325 6.416 5.864 1.00 88.31 91 ILE A C 1
ATOM 732 O O . ILE A 1 91 ? -4.938 5.859 6.773 1.00 88.31 91 ILE A O 1
ATOM 736 N N . LEU A 1 92 ? -4.206 5.915 4.637 1.00 85.50 92 LEU A N 1
ATOM 737 C CA . LEU A 1 92 ? -4.683 4.604 4.208 1.00 85.50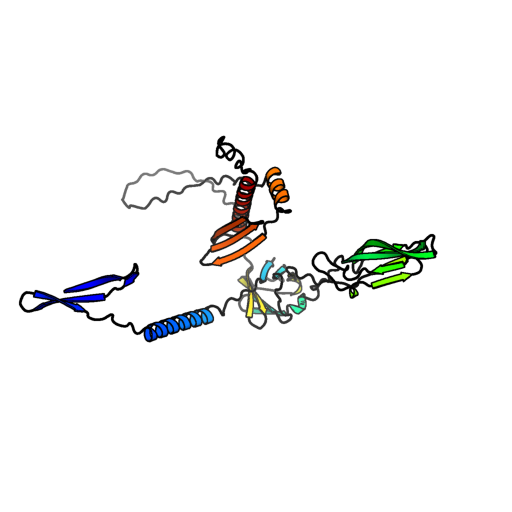 92 LEU A CA 1
ATOM 738 C C . LEU A 1 92 ? -3.482 3.721 3.896 1.00 85.50 92 LEU A C 1
ATOM 740 O O . LEU A 1 92 ? -2.604 4.145 3.140 1.00 85.50 92 LEU A O 1
ATOM 744 N N . ASP A 1 93 ? -3.467 2.500 4.416 1.00 81.19 93 ASP A N 1
ATOM 745 C CA . ASP A 1 93 ? -2.437 1.522 4.068 1.00 81.19 93 ASP A CA 1
ATOM 746 C C . ASP A 1 93 ? -2.587 1.004 2.626 1.00 81.19 93 ASP A C 1
ATOM 748 O O . ASP A 1 93 ? -3.627 1.142 1.971 1.00 81.19 93 ASP A O 1
ATOM 752 N N . GLU A 1 94 ? -1.516 0.393 2.111 1.00 75.25 94 GLU A N 1
ATOM 753 C CA . GLU A 1 94 ? -1.485 -0.194 0.771 1.00 75.25 94 GLU A CA 1
ATOM 754 C C . GLU A 1 94 ? -2.628 -1.208 0.573 1.00 75.25 94 GLU A C 1
ATOM 756 O O . GLU A 1 94 ? -2.832 -2.138 1.355 1.00 75.25 94 GLU A O 1
ATOM 761 N N . GLY A 1 95 ? -3.388 -1.026 -0.510 1.00 75.69 95 GLY A N 1
ATOM 762 C CA . GLY A 1 95 ? -4.519 -1.885 -0.862 1.00 75.69 95 GLY A CA 1
ATOM 763 C C . GLY A 1 95 ? -5.827 -1.574 -0.127 1.00 75.69 95 GLY A C 1
ATOM 764 O O . GLY A 1 95 ? -6.868 -2.123 -0.512 1.00 75.69 95 GLY A O 1
ATOM 765 N N . GLU A 1 96 ? -5.823 -0.677 0.863 1.00 81.31 96 GLU A N 1
ATOM 766 C CA . GLU A 1 96 ? -7.056 -0.202 1.485 1.00 81.31 96 GLU A CA 1
ATOM 767 C C . GLU A 1 96 ? -7.818 0.744 0.557 1.00 81.31 96 GLU A C 1
ATOM 769 O O . GLU A 1 96 ? -7.260 1.580 -0.158 1.00 81.31 96 GLU A O 1
ATOM 774 N N . LYS A 1 97 ? -9.143 0.585 0.540 1.00 80.56 97 LYS A N 1
ATOM 775 C CA . LYS A 1 97 ? -10.038 1.397 -0.280 1.00 80.56 97 LYS A CA 1
ATOM 776 C C . LYS A 1 97 ? -11.118 1.974 0.604 1.00 80.56 97 LYS A C 1
ATOM 778 O O . LYS A 1 97 ? -11.879 1.232 1.217 1.00 80.56 97 LYS A O 1
ATOM 783 N N . VAL A 1 98 ? -11.196 3.294 0.605 1.00 86.06 98 VAL A N 1
ATOM 784 C CA . VAL A 1 98 ? -12.317 4.038 1.165 1.00 86.06 98 VAL A CA 1
ATOM 785 C C . VAL A 1 98 ? -13.226 4.397 0.002 1.00 86.06 98 VAL A C 1
ATOM 787 O O . VAL A 1 98 ? -12.756 4.910 -1.015 1.00 86.06 98 VAL A O 1
ATOM 790 N N . SER A 1 99 ? -14.512 4.063 0.097 1.00 87.31 99 SER A N 1
ATOM 791 C CA . SER A 1 99 ? -15.437 4.310 -1.011 1.00 87.31 99 SER A CA 1
ATOM 792 C C . SER A 1 99 ? -15.608 5.814 -1.242 1.00 87.31 99 SER A C 1
ATOM 794 O O . SER A 1 99 ? -15.643 6.577 -0.278 1.00 87.31 99 SER A O 1
ATOM 796 N N . ASP A 1 100 ? -15.845 6.246 -2.484 1.00 85.12 100 ASP A N 1
ATOM 797 C CA . ASP A 1 100 ? -16.161 7.657 -2.789 1.00 85.12 100 ASP A CA 1
ATOM 798 C C . ASP A 1 100 ? -17.406 8.165 -2.034 1.00 85.12 100 ASP A C 1
ATOM 800 O O . ASP A 1 100 ? -17.568 9.359 -1.799 1.00 85.12 100 ASP A O 1
ATOM 804 N N . SER A 1 101 ? -18.293 7.249 -1.629 1.00 91.12 101 SER A N 1
ATOM 805 C CA . SER A 1 101 ? -19.476 7.529 -0.809 1.00 91.12 101 SER A CA 1
ATOM 806 C C . SER A 1 101 ? -19.190 7.713 0.682 1.00 91.12 101 SER A C 1
ATOM 808 O O . SER A 1 101 ? -20.134 7.924 1.449 1.00 91.12 101 SER A O 1
ATOM 810 N N . SER A 1 102 ? -17.935 7.569 1.105 1.00 93.94 102 SER A N 1
ATOM 811 C CA . SER A 1 102 ? -17.548 7.731 2.503 1.00 93.94 102 SER A CA 1
ATOM 812 C C . SER A 1 102 ? -17.739 9.171 2.937 1.00 93.94 102 SER A C 1
ATOM 814 O O . SER A 1 102 ? -17.659 10.101 2.133 1.00 93.94 102 SER A O 1
ATOM 816 N N . LYS A 1 103 ? -17.999 9.358 4.224 1.00 96.31 103 LYS A N 1
ATOM 817 C CA . LYS A 1 103 ? -18.305 10.652 4.810 1.00 96.31 103 LYS A CA 1
ATOM 818 C C . LYS A 1 103 ? -17.380 10.948 5.965 1.00 96.31 103 LYS A C 1
ATOM 820 O O . LYS A 1 103 ? -17.196 10.104 6.838 1.00 96.31 103 LYS A O 1
ATOM 825 N N . LEU A 1 104 ? -16.873 12.168 5.990 1.00 96.31 104 LEU A N 1
ATOM 826 C CA . LEU A 1 104 ? -16.234 12.739 7.158 1.00 96.31 104 LEU A CA 1
ATOM 827 C C . LEU A 1 104 ? -17.300 13.462 7.984 1.00 96.31 104 LEU A C 1
ATOM 829 O O . LEU A 1 104 ? -18.016 14.323 7.466 1.00 96.31 104 LEU A O 1
ATOM 833 N N . VAL A 1 105 ? -17.433 13.075 9.247 1.00 97.38 105 VAL A N 1
ATOM 834 C CA . VAL A 1 105 ? -18.439 13.581 10.180 1.00 97.38 105 VAL A CA 1
ATOM 835 C C . VAL A 1 105 ? -17.732 14.274 11.334 1.00 97.38 105 VAL A C 1
ATOM 837 O O . VAL A 1 105 ? -16.878 13.679 11.982 1.00 97.38 105 VAL A O 1
ATOM 840 N N . PHE A 1 106 ? -18.092 15.527 11.586 1.00 97.00 106 PHE A N 1
ATOM 841 C CA . PHE A 1 106 ? -17.605 16.313 12.715 1.00 97.00 106 PHE A CA 1
ATOM 842 C C . PHE A 1 106 ? -18.737 16.486 13.723 1.00 97.00 106 PHE A C 1
ATOM 844 O O . PHE A 1 106 ? -19.769 17.061 13.372 1.00 97.00 106 PHE A O 1
ATOM 851 N N . GLU A 1 107 ? -18.545 16.035 14.961 1.00 97.19 107 GLU A N 1
ATOM 852 C CA . GLU A 1 107 ? -19.522 16.171 16.041 1.00 97.19 107 GLU A CA 1
ATOM 853 C C . GLU A 1 107 ? -18.978 17.041 17.182 1.00 97.19 107 GLU A C 1
ATOM 855 O O . GLU A 1 107 ? -17.898 16.800 17.715 1.00 97.19 107 GLU A O 1
ATOM 860 N N . ASN A 1 108 ? -19.738 18.060 17.589 1.00 96.62 108 ASN A N 1
ATOM 861 C CA . ASN A 1 108 ? -19.406 18.913 18.732 1.00 96.62 108 ASN A CA 1
ATOM 862 C C . ASN A 1 108 ? -20.682 19.269 19.493 1.00 96.62 108 ASN A C 1
ATOM 864 O O . ASN A 1 108 ? -21.625 19.813 18.923 1.00 96.62 108 ASN A O 1
ATOM 868 N N . ASN A 1 109 ? -20.728 18.952 20.790 1.00 94.56 109 ASN A N 1
ATOM 869 C CA . ASN A 1 109 ? -21.862 19.269 21.670 1.00 94.56 109 ASN A CA 1
ATOM 870 C C . ASN A 1 109 ? -23.247 18.823 21.132 1.00 94.56 109 ASN A C 1
ATOM 872 O O . ASN A 1 109 ? -24.276 19.418 21.456 1.00 94.56 109 ASN A O 1
ATOM 876 N N . GLY A 1 110 ? -23.287 17.742 20.344 1.00 93.94 110 GLY A N 1
ATOM 877 C CA . GLY A 1 110 ? -24.509 17.186 19.752 1.00 93.94 110 GLY A CA 1
ATOM 878 C C . GLY A 1 110 ? -24.920 17.796 18.407 1.00 93.94 110 GLY A C 1
ATOM 879 O O . GLY A 1 110 ? -25.927 17.367 17.841 1.00 93.94 110 GLY A O 1
ATOM 880 N N . GLU A 1 111 ? -24.165 18.762 17.885 1.00 97.12 111 GLU A N 1
ATOM 881 C CA . GLU A 1 111 ? -24.253 19.191 16.488 1.00 97.12 111 GLU A CA 1
ATOM 882 C C . GLU A 1 111 ? -23.349 18.311 15.618 1.00 97.12 111 GLU A C 1
ATOM 884 O O . GLU A 1 111 ? -22.271 17.922 16.059 1.00 97.12 111 GLU A O 1
ATOM 889 N N . SER A 1 112 ? -23.794 17.993 14.397 1.00 97.00 112 SER A N 1
ATOM 890 C CA . SER A 1 112 ? -23.092 17.108 13.461 1.00 97.00 112 SER A CA 1
ATOM 891 C C . SER A 1 112 ? -23.010 17.744 12.076 1.00 97.00 112 SER A C 1
ATOM 893 O O . SER A 1 112 ? -24.032 18.178 11.532 1.00 97.00 112 SER A O 1
ATOM 895 N N . PHE A 1 113 ? -21.815 17.747 11.488 1.00 97.69 113 PHE A N 1
ATOM 896 C CA . PHE A 1 113 ? -21.531 18.253 10.145 1.00 97.69 113 PHE A CA 1
ATOM 897 C C . PHE A 1 113 ? -20.956 17.125 9.287 1.00 97.69 113 PHE A C 1
ATOM 899 O O . PHE A 1 113 ? -19.958 16.518 9.661 1.00 97.69 113 PHE A O 1
ATOM 906 N N . GLU A 1 114 ? -21.580 16.839 8.144 1.00 97.88 114 GLU A N 1
ATOM 907 C CA . GLU A 1 114 ? -21.181 15.746 7.249 1.00 97.88 114 GLU A CA 1
ATOM 908 C C . GLU A 1 114 ? -20.646 16.286 5.918 1.00 97.88 114 GLU A C 1
ATOM 910 O O . GLU A 1 114 ? -21.294 17.122 5.282 1.00 97.88 114 GLU A O 1
ATOM 915 N N . TYR A 1 115 ? -19.522 15.738 5.461 1.00 96.56 115 TYR A N 1
ATOM 916 C CA . TYR A 1 115 ? -18.904 16.039 4.169 1.00 96.56 115 TYR A CA 1
ATOM 917 C C . TYR A 1 115 ? -18.600 14.740 3.424 1.00 96.56 115 TYR A C 1
ATOM 919 O O . TYR A 1 115 ? -18.128 13.785 4.040 1.00 96.56 115 TYR A O 1
ATOM 927 N N . ASN A 1 116 ? -18.861 14.671 2.114 1.00 95.44 116 ASN A N 1
ATOM 928 C CA . ASN A 1 116 ? -18.487 13.479 1.348 1.00 95.44 116 ASN A CA 1
ATOM 929 C C . ASN A 1 116 ? -16.988 13.517 1.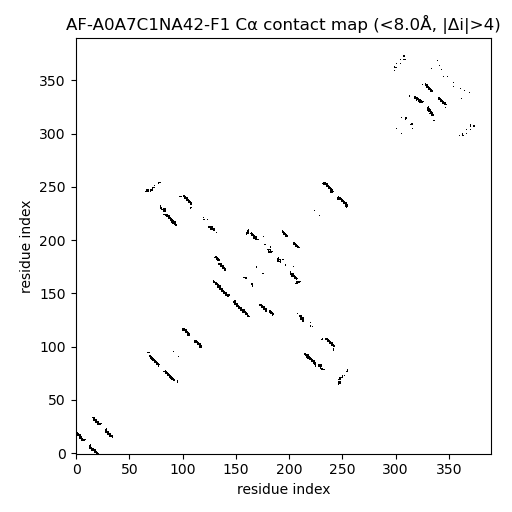067 1.00 95.44 116 ASN A C 1
ATOM 931 O O . ASN A 1 116 ? -16.453 14.550 0.671 1.00 95.44 116 ASN A O 1
ATOM 935 N N . LEU A 1 117 ? -16.314 12.379 1.210 1.00 91.69 117 LEU A N 1
ATOM 936 C CA . LEU A 1 117 ? -14.885 12.286 0.943 1.00 91.69 117 LEU A CA 1
ATOM 937 C C . LEU A 1 117 ? -14.571 12.584 -0.532 1.00 91.69 117 LEU A C 1
ATOM 939 O O . LEU A 1 117 ? -13.551 13.202 -0.825 1.00 91.69 117 LEU A O 1
ATOM 943 N N . SER A 1 118 ? -15.495 12.252 -1.444 1.00 90.38 118 SER A N 1
ATOM 944 C CA . SER A 1 118 ? -15.411 12.583 -2.874 1.00 90.38 118 SER A CA 1
ATOM 945 C C . SER A 1 118 ? -15.211 14.069 -3.171 1.00 90.38 118 SER A C 1
ATOM 947 O O . SER A 1 118 ? -14.678 14.425 -4.220 1.00 90.38 118 SER A O 1
ATOM 949 N N . ASP A 1 119 ? -15.663 14.943 -2.269 1.00 91.44 119 ASP A N 1
ATOM 950 C CA . ASP A 1 119 ? -15.555 16.391 -2.444 1.00 91.44 119 ASP A CA 1
ATOM 951 C C . ASP A 1 119 ? -14.101 16.869 -2.242 1.00 91.44 119 ASP A C 1
ATOM 953 O O . ASP A 1 119 ? -13.734 17.939 -2.724 1.00 91.44 119 ASP A O 1
ATOM 957 N N . PHE A 1 120 ? -13.259 16.042 -1.604 1.00 86.81 120 PHE A N 1
ATOM 958 C CA . PHE A 1 120 ? -11.840 16.301 -1.332 1.00 86.81 120 PHE A CA 1
ATOM 959 C C . PHE A 1 120 ? -10.892 15.454 -2.193 1.00 86.81 120 PHE A C 1
ATOM 961 O O . PHE A 1 120 ? -9.742 15.833 -2.404 1.00 86.81 120 PHE A O 1
ATOM 968 N N . THR A 1 121 ? -11.352 14.317 -2.730 1.00 70.19 121 THR A N 1
ATOM 969 C CA . THR A 1 121 ? -10.509 13.380 -3.499 1.00 70.19 121 THR A CA 1
ATOM 970 C C . THR A 1 121 ? -10.282 13.779 -4.955 1.00 70.19 121 THR A C 1
ATOM 972 O O . THR A 1 121 ? -9.574 13.070 -5.668 1.00 70.19 121 THR A O 1
ATOM 975 N N . GLY A 1 122 ? -10.778 14.941 -5.400 1.00 60.56 122 GLY A N 1
ATOM 976 C CA . GLY A 1 122 ? -10.560 15.482 -6.752 1.00 60.56 122 GLY A CA 1
ATOM 977 C C . GLY A 1 122 ? -9.093 15.731 -7.153 1.00 60.56 122 GLY A C 1
ATOM 978 O O . GLY A 1 122 ? -8.850 16.288 -8.221 1.00 60.56 122 GLY A O 1
ATOM 979 N N . VAL A 1 123 ? -8.129 15.337 -6.316 1.00 53.47 123 VAL A N 1
ATOM 980 C CA . VAL A 1 123 ? -6.683 15.550 -6.469 1.00 53.47 123 VAL A CA 1
ATOM 981 C C . VAL A 1 123 ? -5.876 14.232 -6.440 1.00 53.47 123 VAL A C 1
ATOM 983 O O . VAL A 1 123 ? -4.677 14.263 -6.673 1.00 53.47 123 VAL A O 1
ATOM 986 N N . MET A 1 124 ? -6.482 13.067 -6.175 1.00 54.19 124 MET A N 1
ATOM 987 C CA . MET A 1 124 ? -5.748 12.000 -5.461 1.00 54.19 124 MET A CA 1
ATOM 988 C C . MET A 1 124 ? -5.411 10.705 -6.223 1.00 54.19 124 MET A C 1
ATOM 990 O O . MET A 1 124 ? -4.886 9.781 -5.609 1.00 54.19 124 MET A O 1
ATOM 994 N N . ASP A 1 125 ? -5.633 10.619 -7.535 1.00 62.75 125 ASP A N 1
ATOM 995 C CA . ASP A 1 125 ? -4.906 9.637 -8.354 1.00 62.75 125 ASP A CA 1
ATOM 996 C C . ASP A 1 125 ? -3.830 10.406 -9.130 1.00 62.75 125 ASP A C 1
ATOM 998 O O . ASP A 1 125 ? -4.023 10.789 -10.285 1.00 62.75 125 ASP A O 1
ATOM 1002 N N . GLU A 1 126 ? -2.711 10.716 -8.466 1.00 68.12 126 GLU A N 1
ATOM 1003 C CA . GLU A 1 126 ? -1.544 11.247 -9.167 1.00 68.12 126 GLU A CA 1
ATOM 1004 C C . GLU A 1 126 ? -1.016 10.122 -10.065 1.00 68.12 126 GLU A C 1
ATOM 1006 O O . GLU A 1 126 ? -0.465 9.127 -9.596 1.00 68.12 126 GLU A O 1
ATOM 1011 N N . GLU A 1 127 ? -1.284 10.224 -11.370 1.00 77.19 127 GLU A N 1
ATOM 1012 C CA . GLU A 1 127 ? -0.714 9.301 -12.345 1.00 77.19 127 GLU A CA 1
ATOM 1013 C C . GLU A 1 127 ? 0.807 9.429 -12.283 1.00 77.19 127 GLU A C 1
ATOM 1015 O O . GLU A 1 127 ? 1.388 10.445 -12.674 1.00 77.19 127 GLU A O 1
ATOM 1020 N N . VAL A 1 128 ? 1.465 8.382 -11.797 1.00 84.44 128 VAL A N 1
ATOM 1021 C CA . VAL A 1 128 ? 2.916 8.309 -11.819 1.00 84.44 128 VAL A CA 1
ATOM 1022 C C . VAL A 1 128 ? 3.320 7.733 -13.169 1.00 84.44 128 VAL A C 1
ATOM 1024 O O . VAL A 1 128 ? 2.765 6.744 -13.650 1.00 84.44 128 VAL A O 1
ATOM 1027 N N . PHE A 1 129 ? 4.312 8.352 -13.801 1.00 91.31 129 PHE A N 1
ATOM 1028 C CA . PHE A 1 129 ? 4.848 7.921 -15.091 1.00 91.31 129 PHE A CA 1
ATOM 1029 C C . PHE A 1 129 ? 6.206 7.243 -14.878 1.00 91.31 129 PHE A C 1
ATOM 1031 O O . PHE A 1 129 ? 7.247 7.897 -15.010 1.00 91.31 129 PHE A O 1
ATOM 1038 N N . PRO A 1 130 ? 6.237 5.953 -14.487 1.00 93.06 130 PRO A N 1
ATOM 1039 C CA . PRO A 1 130 ? 7.484 5.279 -14.169 1.00 93.06 130 PRO A CA 1
ATOM 1040 C C . PRO A 1 130 ? 8.370 5.126 -15.408 1.00 93.06 130 PRO A C 1
ATOM 1042 O O . PRO A 1 130 ? 7.905 5.079 -16.547 1.00 93.06 130 PRO A O 1
ATOM 1045 N N . LEU A 1 131 ? 9.672 4.970 -15.168 1.00 96.88 131 LEU A N 1
ATOM 1046 C CA . LEU A 1 131 ? 10.612 4.597 -16.219 1.00 96.88 131 LEU A CA 1
ATOM 1047 C C . LEU A 1 131 ? 10.350 3.158 -16.682 1.00 96.88 131 LEU A C 1
ATOM 1049 O O . LEU A 1 131 ? 10.384 2.209 -15.890 1.00 96.88 131 LEU A O 1
ATOM 1053 N N . VAL A 1 132 ? 10.156 3.004 -17.987 1.00 97.88 132 VAL A N 1
ATOM 1054 C CA . VAL A 1 132 ? 10.057 1.730 -18.691 1.00 97.88 132 VAL A CA 1
ATOM 1055 C C . VAL A 1 132 ? 11.387 1.443 -19.376 1.00 97.88 132 VAL A C 1
ATOM 1057 O O . VAL A 1 132 ? 11.819 2.160 -20.277 1.00 97.88 132 VAL A O 1
ATOM 1060 N N . TYR A 1 133 ? 12.032 0.364 -18.955 1.00 98.19 133 TYR A N 1
ATOM 1061 C CA . TYR A 1 133 ? 13.255 -0.165 -19.544 1.00 98.19 133 TYR A CA 1
ATOM 1062 C C . TYR A 1 133 ? 12.918 -1.136 -20.673 1.00 98.19 133 TYR A C 1
ATOM 1064 O O . TYR A 1 133 ? 11.982 -1.929 -20.552 1.00 98.19 133 TYR A O 1
ATOM 1072 N N . PHE A 1 134 ? 13.700 -1.120 -21.748 1.00 98.38 134 PHE A N 1
ATOM 1073 C CA . PHE A 1 134 ? 13.504 -2.009 -22.894 1.00 98.38 134 PHE A CA 1
ATOM 1074 C C . PHE A 1 134 ? 14.816 -2.319 -23.617 1.00 98.38 134 PHE A C 1
ATOM 1076 O O . PHE A 1 134 ? 15.870 -1.752 -23.315 1.00 98.38 134 PHE A O 1
ATOM 1083 N N . LYS A 1 135 ? 14.748 -3.244 -24.581 1.00 98.44 135 LYS A N 1
ATOM 1084 C CA . LYS A 1 135 ? 15.864 -3.585 -25.468 1.00 98.44 135 LYS A CA 1
ATOM 1085 C C . LYS A 1 135 ? 15.472 -3.372 -26.924 1.00 98.44 135 LYS A C 1
ATOM 1087 O O . LYS A 1 135 ? 14.408 -3.812 -27.358 1.00 98.44 135 LYS A O 1
ATOM 1092 N N . LEU A 1 136 ? 16.354 -2.719 -27.667 1.00 98.12 136 LEU A N 1
ATOM 1093 C CA . LEU A 1 136 ? 16.240 -2.480 -29.099 1.00 98.12 136 LEU A CA 1
ATOM 1094 C C . LEU A 1 136 ? 17.234 -3.385 -29.834 1.00 98.12 136 LEU A C 1
ATOM 1096 O O . LEU A 1 136 ? 18.430 -3.341 -29.547 1.00 98.12 136 LEU A O 1
ATOM 1100 N N . SER A 1 137 ? 16.744 -4.189 -30.772 1.00 97.62 137 SER A N 1
ATOM 1101 C CA . SER A 1 137 ? 17.566 -5.005 -31.666 1.00 97.62 137 SER A CA 1
ATOM 1102 C C . SER A 1 137 ? 17.871 -4.202 -32.929 1.00 97.62 137 SER A C 1
ATOM 1104 O O . SER A 1 137 ? 16.970 -3.901 -33.712 1.00 97.62 137 SER A O 1
ATOM 1106 N N . VAL A 1 138 ? 19.138 -3.836 -33.122 1.00 97.69 138 VAL A N 1
ATOM 1107 C CA . VAL A 1 138 ? 19.635 -3.165 -34.329 1.00 97.69 138 VAL A CA 1
ATOM 1108 C C . VAL A 1 138 ? 20.239 -4.219 -35.249 1.00 97.69 138 VAL A C 1
ATOM 1110 O O . VAL A 1 138 ? 21.220 -4.873 -34.897 1.00 97.69 138 VAL A O 1
ATOM 1113 N N . LEU A 1 139 ? 19.630 -4.397 -36.416 1.00 96.94 139 LEU A N 1
ATOM 1114 C CA . LEU A 1 139 ? 19.983 -5.401 -37.410 1.00 96.94 139 LEU A CA 1
ATOM 1115 C C . LEU A 1 139 ? 20.702 -4.726 -38.580 1.00 96.94 139 LEU A C 1
ATOM 1117 O O . LEU A 1 139 ? 20.166 -3.796 -39.186 1.00 96.94 139 LEU A O 1
ATOM 1121 N N . LEU A 1 140 ? 21.885 -5.226 -38.928 1.00 96.56 140 LEU A N 1
ATOM 1122 C CA . LEU A 1 140 ? 22.642 -4.821 -40.111 1.00 96.56 140 LEU A CA 1
ATOM 1123 C C . LEU A 1 140 ? 22.704 -5.992 -41.096 1.00 96.56 140 LEU A C 1
ATOM 1125 O O . LEU A 1 140 ? 23.207 -7.062 -40.749 1.00 96.56 140 LEU A O 1
ATOM 1129 N N . GLN A 1 141 ? 22.221 -5.781 -42.321 1.00 92.00 141 GLN A N 1
ATOM 1130 C CA . GLN A 1 141 ? 22.389 -6.742 -43.414 1.00 92.00 141 GLN A CA 1
ATOM 1131 C C . GLN A 1 141 ? 23.735 -6.513 -44.105 1.00 92.00 141 GLN A C 1
ATOM 1133 O O . GLN A 1 141 ? 23.987 -5.439 -44.651 1.00 92.00 141 GLN A O 1
ATOM 1138 N N . GLY A 1 142 ? 24.594 -7.529 -44.076 1.00 89.56 142 GLY A N 1
ATOM 1139 C CA . GLY A 1 142 ? 25.821 -7.599 -44.862 1.00 89.56 142 GLY A CA 1
ATOM 1140 C C . GLY A 1 142 ? 25.765 -8.738 -45.879 1.00 89.56 142 GLY A C 1
ATOM 1141 O O . GLY A 1 142 ? 24.997 -9.685 -45.724 1.00 89.56 142 GLY A O 1
ATOM 1142 N N . GLU A 1 143 ? 26.599 -8.651 -46.910 1.00 88.88 143 GLU A N 1
ATOM 1143 C CA . GLU A 1 143 ? 26.919 -9.777 -47.793 1.00 88.88 143 GLU A CA 1
ATOM 1144 C C . GLU A 1 143 ? 28.317 -10.281 -47.428 1.00 88.88 143 GLU A C 1
ATOM 1146 O O . GLU A 1 143 ? 29.236 -9.477 -47.230 1.00 88.88 143 GLU A O 1
ATOM 1151 N N . ASP A 1 144 ? 28.480 -11.594 -47.297 1.00 87.12 144 ASP A N 1
ATOM 1152 C CA . ASP A 1 144 ? 29.799 -12.201 -47.128 1.00 87.12 144 ASP A CA 1
ATOM 1153 C C . ASP A 1 144 ? 30.522 -12.404 -48.476 1.00 87.12 144 ASP A C 1
ATOM 1155 O O . ASP A 1 144 ? 30.023 -12.044 -49.545 1.00 87.12 144 ASP A O 1
ATOM 1159 N N . GLU A 1 145 ? 31.737 -12.964 -48.443 1.00 88.62 145 GLU A N 1
ATOM 1160 C CA . GLU A 1 145 ? 32.539 -13.210 -49.654 1.00 88.62 145 GLU A CA 1
ATOM 1161 C C . GLU A 1 145 ? 31.878 -14.193 -50.640 1.00 88.62 145 GLU A C 1
ATOM 1163 O O . GLU A 1 145 ? 32.248 -14.222 -51.817 1.00 88.62 145 GLU A O 1
ATOM 1168 N N . GLU A 1 146 ? 30.897 -14.976 -50.184 1.00 91.75 146 GLU A N 1
ATOM 1169 C CA . GLU A 1 146 ? 30.135 -15.932 -50.991 1.00 91.75 146 GLU A CA 1
ATOM 1170 C C . GLU A 1 146 ? 28.786 -15.362 -51.467 1.00 91.75 146 GLU A C 1
ATOM 1172 O O . GLU A 1 146 ? 28.040 -16.047 -52.173 1.00 91.75 146 GLU A O 1
ATOM 1177 N N . ASN A 1 147 ? 28.517 -14.079 -51.186 1.00 87.69 147 ASN A N 1
ATOM 1178 C CA . ASN A 1 147 ? 27.271 -13.386 -51.510 1.00 87.69 147 ASN A CA 1
ATOM 1179 C C . ASN A 1 147 ? 26.057 -13.959 -50.742 1.00 87.69 147 ASN A C 1
ATOM 1181 O O . ASN A 1 147 ? 24.917 -13.836 -51.209 1.00 87.69 147 ASN A O 1
ATOM 1185 N N . GLU A 1 148 ? 26.292 -14.581 -49.580 1.00 88.88 148 GLU A N 1
ATOM 1186 C CA . GLU A 1 148 ? 25.260 -14.947 -48.610 1.00 88.88 148 GLU A CA 1
ATOM 1187 C C . GLU A 1 148 ? 24.917 -13.735 -47.731 1.00 88.88 148 GLU A C 1
ATOM 1189 O O . GLU A 1 148 ? 25.782 -12.980 -47.283 1.00 88.88 148 GLU A O 1
ATOM 1194 N N . THR A 1 149 ? 23.622 -13.527 -47.483 1.00 88.44 149 THR A N 1
ATOM 1195 C CA . THR A 1 149 ? 23.142 -12.472 -46.584 1.00 88.44 149 THR A CA 1
ATOM 1196 C C . THR A 1 149 ? 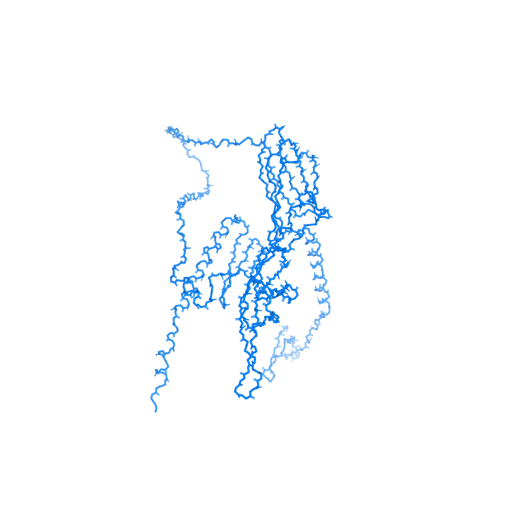23.386 -12.870 -45.133 1.00 88.44 149 THR A C 1
ATOM 1198 O O . THR A 1 149 ? 22.738 -13.792 -44.631 1.00 88.44 149 THR A O 1
ATOM 1201 N N . VAL A 1 150 ? 24.273 -12.145 -44.453 1.00 90.12 150 VAL A N 1
ATOM 1202 C CA . VAL A 1 150 ? 24.554 -12.284 -43.021 1.00 90.12 150 VAL A CA 1
ATOM 1203 C C . VAL A 1 150 ? 23.892 -11.127 -42.277 1.00 90.12 150 VAL A C 1
ATOM 1205 O O . VAL A 1 150 ? 24.115 -9.961 -42.601 1.00 90.12 150 VAL A O 1
ATOM 1208 N N . GLU A 1 151 ? 23.079 -11.440 -41.269 1.00 90.94 151 GLU A N 1
ATOM 1209 C CA . GLU A 1 151 ? 22.492 -10.436 -40.378 1.00 90.94 151 GLU A CA 1
ATOM 1210 C C . GLU A 1 151 ? 23.291 -10.353 -39.076 1.00 90.94 151 GLU A C 1
ATOM 1212 O O . GLU A 1 151 ? 23.455 -11.346 -38.365 1.00 90.94 151 GLU A O 1
ATOM 1217 N N . PHE A 1 152 ? 23.788 -9.156 -38.765 1.00 94.25 152 PHE A N 1
ATOM 1218 C CA . PHE A 1 152 ? 24.411 -8.851 -37.481 1.00 94.25 152 PHE A CA 1
ATOM 1219 C C . PHE A 1 152 ? 23.390 -8.161 -36.584 1.00 94.25 152 PHE A C 1
ATOM 1221 O O . PHE A 1 152 ? 22.856 -7.116 -36.951 1.00 94.25 152 PHE A O 1
ATOM 1228 N N . GLU A 1 153 ? 23.139 -8.728 -35.407 1.00 96.44 153 GLU A N 1
ATOM 1229 C CA . GLU A 1 153 ? 22.258 -8.145 -34.396 1.00 96.44 153 GLU A CA 1
ATOM 1230 C C . GLU A 1 153 ? 23.090 -7.510 -33.277 1.00 96.44 153 GLU A C 1
ATOM 1232 O O . GLU A 1 153 ? 23.972 -8.148 -32.698 1.00 96.44 153 GLU A O 1
ATOM 1237 N N . THR A 1 154 ? 22.808 -6.245 -32.970 1.00 96.88 154 THR A N 1
ATOM 1238 C CA . THR A 1 154 ? 23.337 -5.540 -31.797 1.00 96.88 154 THR A CA 1
ATOM 1239 C C . THR A 1 154 ? 22.182 -5.130 -30.895 1.00 96.88 154 THR A C 1
ATOM 1241 O O . THR A 1 154 ? 21.225 -4.512 -31.352 1.00 96.88 154 THR A O 1
ATOM 1244 N N . GLU A 1 155 ? 22.278 -5.441 -29.604 1.00 97.88 155 GLU A N 1
ATOM 1245 C CA . GLU A 1 155 ? 21.279 -5.033 -28.615 1.00 97.88 155 GLU A CA 1
ATOM 1246 C C . GLU A 1 155 ? 21.673 -3.710 -27.957 1.00 97.88 155 GLU A C 1
ATOM 1248 O O . GLU A 1 155 ? 22.786 -3.563 -27.450 1.00 97.88 155 GLU A O 1
ATOM 1253 N N . ILE A 1 156 ? 20.735 -2.767 -27.931 1.00 98.06 156 ILE A N 1
ATOM 1254 C CA . ILE A 1 156 ? 20.856 -1.485 -27.236 1.00 98.06 156 ILE A CA 1
ATOM 1255 C C . ILE A 1 156 ? 19.820 -1.448 -26.113 1.00 98.06 156 ILE A C 1
ATOM 1257 O O . ILE A 1 156 ? 18.648 -1.753 -26.331 1.00 98.06 156 ILE A O 1
ATOM 1261 N N . GLU A 1 157 ? 20.240 -1.082 -24.905 1.00 98.12 157 GLU A N 1
ATOM 1262 C CA . GLU A 1 157 ? 19.331 -0.888 -23.773 1.00 98.12 157 GLU A CA 1
ATOM 1263 C C . GLU A 1 157 ? 18.836 0.562 -23.748 1.00 98.12 157 GLU A C 1
ATOM 1265 O O . GLU A 1 157 ? 19.618 1.497 -23.933 1.00 98.12 157 GLU A O 1
ATOM 1270 N N . GLY A 1 158 ? 17.531 0.741 -23.547 1.00 97.81 158 GLY A N 1
ATOM 1271 C CA . GLY A 1 158 ? 16.876 2.046 -23.528 1.00 97.81 158 GLY A CA 1
ATOM 1272 C C . GLY A 1 158 ? 15.925 2.194 -22.345 1.00 97.81 158 GLY A C 1
ATOM 1273 O O . GLY A 1 158 ? 15.517 1.209 -21.724 1.00 97.81 158 GLY A O 1
ATOM 1274 N N . GLN A 1 159 ? 15.575 3.443 -22.042 1.00 98.12 159 GLN A N 1
ATOM 1275 C CA . GLN A 1 159 ? 14.579 3.802 -21.036 1.00 98.12 159 GLN A CA 1
ATOM 1276 C C . GLN A 1 159 ? 13.686 4.926 -21.567 1.00 98.12 159 GLN A C 1
ATOM 1278 O O . GLN A 1 159 ? 14.186 5.825 -22.242 1.00 98.12 159 GLN A O 1
ATOM 1283 N N . VAL A 1 160 ? 12.390 4.862 -21.274 1.00 98.19 160 VAL A N 1
ATOM 1284 C CA . VAL A 1 160 ? 11.379 5.872 -21.635 1.00 98.19 160 VAL A CA 1
ATOM 1285 C C . VAL A 1 160 ? 10.415 6.099 -20.479 1.00 98.19 160 VAL A C 1
ATOM 1287 O O . VAL A 1 160 ? 10.253 5.225 -19.631 1.00 98.19 160 VAL A O 1
ATOM 1290 N N . SER A 1 161 ? 9.750 7.245 -20.459 1.00 97.12 161 SER A N 1
ATOM 1291 C CA . SER A 1 161 ? 8.571 7.516 -19.630 1.00 97.12 161 SER A CA 1
ATOM 1292 C C . SER A 1 161 ? 7.504 8.196 -20.491 1.00 97.12 161 SER A C 1
ATOM 1294 O O . SER A 1 161 ? 7.758 8.522 -21.651 1.00 97.12 161 SER A O 1
ATOM 1296 N N . ALA A 1 162 ? 6.321 8.460 -19.937 1.00 95.44 162 ALA A N 1
ATOM 1297 C CA . ALA A 1 162 ? 5.296 9.217 -20.660 1.00 95.44 162 ALA A CA 1
ATOM 1298 C C . ALA A 1 162 ? 5.720 10.653 -21.018 1.00 95.44 162 ALA A C 1
ATOM 1300 O O . ALA A 1 162 ? 5.127 11.280 -21.896 1.00 95.44 162 ALA A O 1
ATOM 1301 N N . THR A 1 163 ? 6.741 11.185 -20.344 1.00 94.25 163 THR A N 1
ATOM 1302 C CA . THR A 1 163 ? 7.258 12.542 -20.559 1.00 94.25 163 THR A CA 1
ATOM 1303 C C . THR A 1 163 ? 8.614 12.569 -21.264 1.00 94.25 163 THR A C 1
ATOM 1305 O O . THR A 1 163 ? 8.997 13.617 -21.789 1.00 94.25 163 THR A O 1
ATOM 1308 N N . GLU A 1 164 ? 9.328 11.441 -21.325 1.00 97.25 164 GLU A N 1
ATOM 1309 C CA . GLU A 1 164 ? 10.668 11.335 -21.905 1.00 97.25 164 GLU A CA 1
ATOM 1310 C C . GLU A 1 164 ? 10.756 10.204 -22.938 1.00 97.25 164 GLU A C 1
ATOM 1312 O O . GLU A 1 164 ? 10.624 9.018 -22.627 1.00 97.25 164 GLU A O 1
ATOM 1317 N N . ASN A 1 165 ? 11.056 10.582 -24.181 1.00 98.44 165 ASN A N 1
ATOM 1318 C CA . ASN A 1 165 ? 11.236 9.652 -25.292 1.00 98.44 165 ASN A CA 1
ATOM 1319 C C . ASN A 1 165 ? 12.699 9.201 -25.410 1.00 98.44 165 ASN A C 1
ATOM 1321 O O . ASN A 1 165 ? 13.624 9.946 -25.081 1.00 98.44 165 ASN A O 1
ATOM 1325 N N . PHE A 1 166 ? 12.915 8.014 -25.975 1.00 98.38 166 PHE A N 1
ATOM 1326 C CA . PHE A 1 166 ? 14.242 7.503 -26.306 1.00 98.38 166 PHE A CA 1
ATOM 1327 C C . PHE A 1 166 ? 14.484 7.631 -27.803 1.00 98.38 166 PHE A C 1
ATOM 1329 O O . PHE A 1 166 ? 13.670 7.171 -28.602 1.00 98.38 166 PHE A O 1
ATOM 1336 N N . THR A 1 167 ? 15.633 8.189 -28.175 1.00 98.19 167 THR A N 1
ATOM 1337 C CA . THR A 1 167 ? 16.026 8.385 -29.572 1.00 98.19 167 THR A CA 1
ATOM 1338 C C . THR A 1 167 ? 17.318 7.638 -29.884 1.00 98.19 167 THR A C 1
ATOM 1340 O O . THR A 1 167 ? 18.301 7.741 -29.148 1.00 98.19 167 THR A O 1
ATOM 1343 N N . TYR A 1 168 ? 17.347 6.941 -31.019 1.00 98.19 168 TYR A N 1
ATOM 1344 C CA . TYR A 1 168 ? 18.527 6.267 -31.557 1.00 98.19 168 TYR A CA 1
ATOM 1345 C C . TYR A 1 168 ? 18.728 6.598 -33.040 1.00 98.19 168 TYR A C 1
ATOM 1347 O O . TYR A 1 168 ? 17.781 6.558 -33.819 1.00 98.19 168 TYR A O 1
ATOM 1355 N N . PHE A 1 169 ? 19.965 6.894 -33.444 1.00 98.00 169 PHE A N 1
ATOM 1356 C CA . PHE A 1 169 ? 20.310 7.186 -34.838 1.00 98.00 169 PHE A CA 1
ATOM 1357 C C . PHE A 1 169 ? 20.950 5.968 -35.505 1.00 98.00 169 PHE A C 1
ATOM 1359 O O . PHE A 1 169 ? 22.062 5.573 -35.153 1.00 98.00 169 PHE A O 1
ATOM 1366 N N . LEU A 1 170 ? 20.252 5.409 -36.489 1.00 97.81 170 LEU A N 1
ATOM 1367 C CA . LEU A 1 170 ? 20.703 4.308 -37.330 1.00 97.81 170 LEU A CA 1
ATOM 1368 C C . LEU A 1 170 ? 21.778 4.771 -38.317 1.00 97.81 170 LEU A C 1
ATOM 1370 O O . LEU A 1 170 ? 21.724 5.875 -38.873 1.00 97.81 170 LEU A O 1
ATOM 1374 N N . LYS A 1 171 ? 22.750 3.899 -38.573 1.00 97.38 171 LYS A N 1
ATOM 1375 C CA . LYS A 1 171 ? 23.680 4.043 -39.696 1.00 97.38 171 LYS A CA 1
ATOM 1376 C C . LYS A 1 171 ? 23.048 3.505 -40.977 1.00 97.38 171 LYS A C 1
ATOM 1378 O O . LYS A 1 171 ? 22.062 2.773 -40.953 1.00 97.38 171 LYS A O 1
ATOM 1383 N N . ASP A 1 172 ? 23.647 3.853 -42.111 1.00 95.38 172 ASP A N 1
ATOM 1384 C CA . ASP A 1 172 ? 23.179 3.389 -43.414 1.00 95.38 172 ASP A CA 1
ATOM 1385 C C . ASP A 1 172 ? 23.148 1.852 -43.477 1.00 95.38 172 ASP A C 1
ATOM 1387 O O . ASP A 1 172 ? 24.160 1.188 -43.254 1.00 95.38 172 ASP A O 1
ATOM 1391 N N . GLY A 1 173 ? 21.974 1.301 -43.796 1.00 94.31 173 GLY A N 1
ATOM 1392 C CA . GLY A 1 173 ? 21.742 -0.144 -43.882 1.00 94.31 173 GLY A CA 1
ATOM 1393 C C . GLY A 1 173 ? 21.323 -0.818 -42.570 1.00 94.31 173 GLY A C 1
ATOM 1394 O O . GLY A 1 173 ? 21.002 -2.005 -42.593 1.00 94.31 173 GLY A O 1
ATOM 1395 N N . GLU A 1 174 ? 21.284 -0.091 -41.448 1.00 97.50 174 GLU A N 1
ATOM 1396 C CA . GLU A 1 174 ? 20.744 -0.603 -40.185 1.00 97.50 174 GLU A CA 1
ATOM 1397 C C . GLU A 1 174 ? 19.211 -0.459 -40.139 1.00 97.50 174 GLU A C 1
ATOM 1399 O O . GLU A 1 174 ? 18.639 0.522 -40.620 1.00 97.50 174 GLU A O 1
ATOM 1404 N N . ARG A 1 175 ? 18.538 -1.430 -39.516 1.00 97.44 175 ARG A N 1
ATOM 1405 C CA . ARG A 1 175 ? 17.124 -1.355 -39.112 1.00 97.44 175 ARG A CA 1
ATOM 1406 C C . ARG A 1 175 ? 17.000 -1.663 -37.624 1.00 97.44 175 ARG A C 1
ATOM 1408 O O . ARG A 1 175 ? 17.828 -2.389 -37.086 1.00 97.44 175 ARG A O 1
ATOM 1415 N N . ALA A 1 176 ? 15.974 -1.137 -36.964 1.00 97.62 176 ALA A N 1
ATOM 1416 C CA . ALA A 1 176 ? 15.752 -1.359 -35.538 1.00 97.62 176 ALA A CA 1
ATOM 1417 C C . ALA A 1 176 ? 14.368 -1.947 -35.281 1.00 97.62 176 ALA A C 1
ATOM 1419 O O . ALA A 1 176 ? 13.381 -1.502 -35.866 1.00 97.62 176 ALA A O 1
ATOM 1420 N N . GLU A 1 177 ? 14.300 -2.917 -34.378 1.00 97.81 177 GLU A N 1
ATOM 1421 C CA . GLU A 1 177 ? 13.059 -3.551 -33.938 1.00 97.81 177 GLU A CA 1
ATOM 1422 C C . GLU A 1 177 ? 13.073 -3.674 -32.405 1.00 97.81 177 GLU A C 1
ATOM 1424 O O . GLU A 1 177 ? 14.123 -3.888 -31.793 1.00 97.81 177 GLU A O 1
ATOM 1429 N N . LEU A 1 178 ? 11.917 -3.508 -31.752 1.00 97.69 178 LEU A N 1
ATOM 1430 C CA . LEU A 1 178 ? 11.812 -3.753 -30.311 1.00 97.69 178 LEU A CA 1
ATOM 1431 C C . LEU A 1 178 ? 11.984 -5.246 -30.038 1.00 97.69 178 LEU A C 1
ATOM 1433 O O . LEU A 1 178 ? 11.294 -6.078 -30.632 1.00 97.69 178 LEU A O 1
ATOM 1437 N N . LYS A 1 179 ? 12.873 -5.591 -29.105 1.00 97.69 179 LYS A N 1
ATOM 1438 C CA . LYS A 1 179 ? 13.070 -6.983 -28.714 1.00 97.69 179 LYS A CA 1
ATOM 1439 C C . LYS A 1 179 ? 11.824 -7.482 -27.972 1.00 97.69 179 LYS A C 1
ATOM 1441 O O . LYS A 1 179 ? 11.444 -6.857 -26.974 1.00 97.69 179 LYS A O 1
ATOM 1446 N N . PRO A 1 180 ? 11.209 -8.603 -28.394 1.00 96.88 180 PRO A N 1
ATOM 1447 C CA . PRO A 1 180 ? 10.006 -9.113 -27.750 1.00 96.88 180 PRO A CA 1
ATOM 1448 C C . PRO A 1 180 ? 10.211 -9.381 -26.260 1.00 96.88 180 PRO A C 1
ATOM 1450 O O . PRO A 1 180 ? 11.236 -9.936 -25.850 1.00 96.88 180 PRO A O 1
ATOM 1453 N N . ARG A 1 181 ? 9.208 -9.030 -25.458 1.00 95.56 181 ARG A N 1
ATOM 1454 C CA . ARG A 1 181 ? 9.172 -9.163 -23.994 1.00 95.56 181 ARG A CA 1
ATOM 1455 C C . ARG A 1 181 ? 10.334 -8.461 -23.292 1.00 95.56 181 ARG A C 1
ATOM 1457 O O . ARG A 1 181 ? 10.810 -8.936 -22.261 1.00 95.56 181 ARG A O 1
ATOM 1464 N N . SER A 1 182 ? 10.814 -7.349 -23.842 1.00 97.38 182 SER A N 1
ATOM 1465 C CA . SER A 1 182 ? 11.890 -6.571 -23.218 1.00 97.38 182 SER A CA 1
ATOM 1466 C C . SER A 1 182 ? 11.390 -5.423 -22.340 1.00 97.38 182 SER A C 1
ATOM 1468 O O . SER A 1 182 ? 12.125 -5.008 -21.447 1.00 97.38 182 SER A O 1
ATOM 1470 N N . ALA A 1 183 ? 10.156 -4.955 -22.551 1.00 97.62 183 ALA A N 1
ATOM 1471 C CA . ALA A 1 183 ? 9.560 -3.844 -21.815 1.00 97.62 183 ALA A CA 1
ATOM 1472 C C . ALA A 1 183 ? 9.290 -4.210 -20.346 1.00 97.62 183 ALA A C 1
ATOM 1474 O O . ALA A 1 183 ? 8.541 -5.146 -20.066 1.00 97.62 183 ALA A O 1
ATOM 1475 N N . LYS A 1 184 ? 9.862 -3.474 -19.395 1.00 97.44 184 LYS A N 1
ATOM 1476 C CA . LYS A 1 184 ? 9.643 -3.684 -17.955 1.00 97.44 184 LYS A CA 1
ATOM 1477 C C . LYS A 1 184 ? 9.817 -2.393 -17.163 1.00 97.44 184 LYS A C 1
ATOM 1479 O O . LYS A 1 184 ? 10.633 -1.553 -17.526 1.00 97.44 184 LYS A O 1
ATOM 1484 N N . THR A 1 185 ? 9.114 -2.266 -16.048 1.00 95.69 185 THR A N 1
ATOM 1485 C CA . THR A 1 185 ? 9.459 -1.295 -15.001 1.00 95.69 185 THR A CA 1
ATOM 1486 C C . THR A 1 185 ? 10.425 -1.938 -14.003 1.00 95.69 185 THR A C 1
ATOM 1488 O O . THR A 1 185 ? 10.889 -3.067 -14.200 1.00 95.69 185 THR A O 1
ATOM 1491 N N . ARG A 1 186 ? 10.753 -1.236 -12.911 1.00 90.06 186 ARG A N 1
ATOM 1492 C CA . ARG A 1 186 ? 11.517 -1.833 -11.800 1.00 90.06 186 ARG A CA 1
ATOM 1493 C C . ARG A 1 186 ? 10.765 -2.979 -11.122 1.00 90.06 186 ARG A C 1
ATOM 1495 O O . ARG A 1 186 ? 11.404 -3.908 -10.645 1.00 90.06 186 ARG A O 1
ATOM 1502 N N . LEU A 1 187 ? 9.436 -2.897 -11.091 1.00 88.94 187 LEU A N 1
ATOM 1503 C CA . LEU A 1 187 ? 8.587 -3.797 -10.315 1.00 88.94 187 LEU A CA 1
ATOM 1504 C C . LEU A 1 187 ? 7.997 -4.923 -1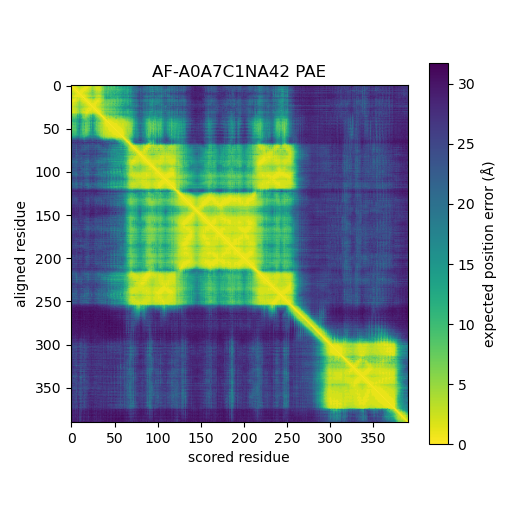1.163 1.00 88.94 187 LEU A C 1
ATOM 1506 O O . LEU A 1 187 ? 7.805 -6.029 -10.662 1.00 88.94 187 LEU A O 1
ATOM 1510 N N . LYS A 1 188 ? 7.706 -4.673 -12.448 1.00 93.50 188 LYS A N 1
ATOM 1511 C CA . LYS A 1 188 ? 6.989 -5.654 -13.269 1.00 93.50 188 LYS A CA 1
ATOM 1512 C C . LYS A 1 188 ? 7.362 -5.651 -14.743 1.00 93.50 188 LYS A C 1
ATOM 1514 O O . LYS A 1 188 ? 7.757 -4.647 -15.329 1.00 93.50 188 LYS A O 1
ATOM 1519 N N . GLN A 1 189 ? 7.190 -6.819 -15.352 1.00 96.69 189 GLN A N 1
ATOM 1520 C CA . GLN A 1 189 ? 7.283 -7.008 -16.793 1.00 96.69 189 GLN A CA 1
ATOM 1521 C C . GLN A 1 189 ? 6.034 -6.430 -17.472 1.00 96.69 189 GLN A C 1
ATOM 1523 O O . GLN A 1 189 ? 4.914 -6.736 -17.063 1.00 96.69 189 GLN A O 1
ATOM 1528 N N . LEU A 1 190 ? 6.228 -5.650 -18.533 1.00 95.81 190 LEU A N 1
ATOM 1529 C CA . LEU A 1 190 ? 5.152 -5.077 -19.336 1.00 95.81 190 LEU A CA 1
ATOM 1530 C C . LEU A 1 190 ? 4.932 -5.870 -20.628 1.00 95.81 190 LEU A C 1
ATOM 1532 O O . LEU A 1 190 ? 5.779 -6.654 -21.069 1.00 95.81 190 LEU A O 1
ATOM 1536 N N . SER A 1 191 ? 3.759 -5.659 -21.224 1.00 97.25 191 SER A N 1
ATOM 1537 C CA . SER A 1 191 ? 3.459 -6.096 -22.589 1.00 97.25 191 SER A CA 1
ATOM 1538 C C . SER A 1 191 ? 4.252 -5.257 -23.588 1.00 97.25 191 SER A C 1
ATOM 1540 O O . SER A 1 191 ? 4.428 -4.060 -23.383 1.00 97.25 191 SER A O 1
ATOM 1542 N N . ASP A 1 192 ? 4.646 -5.851 -24.712 1.00 94.69 192 ASP A N 1
ATOM 1543 C CA . ASP A 1 192 ? 5.336 -5.137 -25.796 1.00 94.69 192 ASP A CA 1
ATOM 1544 C C . ASP A 1 192 ? 4.476 -4.014 -26.392 1.00 94.69 192 ASP A C 1
ATOM 1546 O O . ASP A 1 192 ? 5.001 -3.042 -26.919 1.00 94.69 192 ASP A O 1
ATOM 1550 N N . SER A 1 193 ? 3.150 -4.109 -26.247 1.00 97.06 193 SER A N 1
ATOM 1551 C CA . SER A 1 193 ? 2.212 -3.052 -26.636 1.00 97.06 193 SER A CA 1
ATOM 1552 C C . SER A 1 193 ? 2.290 -1.792 -25.771 1.00 97.06 193 SER A C 1
ATOM 1554 O O . SER A 1 193 ? 1.649 -0.810 -26.120 1.00 97.06 193 SER A O 1
ATOM 1556 N N . ALA A 1 194 ? 3.003 -1.820 -24.638 1.00 97.19 194 ALA A N 1
ATOM 1557 C CA . ALA A 1 194 ? 3.218 -0.637 -23.801 1.00 97.19 194 ALA A CA 1
ATOM 1558 C C . ALA A 1 194 ? 4.235 0.340 -24.417 1.00 97.19 194 ALA A C 1
ATOM 1560 O O . ALA A 1 194 ? 4.402 1.454 -23.926 1.00 97.19 194 ALA A O 1
ATOM 1561 N N . LEU A 1 195 ? 4.944 -0.085 -25.466 1.00 98.25 195 LEU A N 1
ATOM 1562 C CA . LEU A 1 195 ? 5.918 0.722 -26.181 1.00 98.25 195 LEU A CA 1
ATOM 1563 C C . LEU A 1 195 ? 5.459 0.933 -27.620 1.00 98.25 195 LEU A C 1
ATOM 1565 O O . LEU A 1 195 ? 5.007 0.006 -28.293 1.00 98.25 195 LEU A O 1
ATOM 1569 N N . GLU A 1 196 ? 5.654 2.147 -28.115 1.00 98.38 196 GLU A N 1
ATOM 1570 C CA . GLU A 1 196 ? 5.482 2.484 -29.522 1.00 98.38 196 GLU A CA 1
ATOM 1571 C C . GLU A 1 196 ? 6.843 2.876 -30.107 1.00 98.38 196 GLU A C 1
ATOM 1573 O O . GLU A 1 196 ? 7.536 3.737 -29.564 1.00 98.38 196 GLU A O 1
ATOM 1578 N N . ILE A 1 197 ? 7.222 2.246 -31.222 1.00 98.25 197 ILE A N 1
ATOM 1579 C CA . ILE A 1 197 ? 8.434 2.559 -31.985 1.00 98.25 197 ILE A CA 1
ATOM 1580 C C . ILE A 1 197 ? 8.056 3.234 -33.304 1.00 98.25 197 ILE A C 1
ATOM 1582 O O . ILE A 1 197 ? 7.228 2.728 -34.064 1.00 98.25 197 ILE A O 1
ATOM 1586 N N . LYS A 1 198 ? 8.681 4.377 -33.586 1.00 98.31 198 LYS A N 1
ATOM 1587 C CA . LYS A 1 198 ? 8.548 5.125 -34.841 1.00 98.31 198 LYS A CA 1
ATOM 1588 C C . LYS A 1 198 ? 9.922 5.303 -35.471 1.00 98.31 198 LYS A C 1
ATOM 1590 O O . LYS A 1 198 ? 10.892 5.585 -34.775 1.00 98.31 198 LYS A O 1
ATOM 1595 N N . THR A 1 199 ? 10.004 5.147 -36.789 1.00 97.62 199 THR A N 1
ATOM 1596 C CA . THR A 1 199 ? 11.243 5.355 -37.549 1.00 97.62 199 THR A CA 1
ATOM 1597 C C . THR A 1 199 ? 11.011 6.419 -38.610 1.00 97.62 199 THR A C 1
ATOM 1599 O O . THR A 1 199 ? 10.193 6.233 -39.513 1.00 97.62 199 THR A O 1
ATOM 1602 N N . GLU A 1 200 ? 11.739 7.526 -38.506 1.00 97.62 200 GLU A N 1
ATOM 1603 C CA . GLU A 1 200 ? 11.678 8.654 -39.433 1.00 97.62 200 GLU A CA 1
ATOM 1604 C C . GLU A 1 200 ? 13.071 8.891 -40.035 1.00 97.62 200 GLU A C 1
ATOM 1606 O O . GLU A 1 200 ? 13.967 9.467 -39.422 1.00 97.62 200 GLU A O 1
ATOM 1611 N N . GLY A 1 201 ? 13.285 8.399 -41.259 1.00 96.50 201 GLY A N 1
ATOM 1612 C CA . GLY A 1 201 ? 14.614 8.400 -41.873 1.00 96.50 201 GLY A CA 1
ATOM 1613 C C . GLY A 1 201 ? 15.568 7.470 -41.121 1.00 96.50 201 GLY A C 1
ATOM 1614 O O . GLY A 1 201 ? 15.311 6.272 -41.043 1.00 96.50 201 GLY A O 1
ATOM 1615 N N . ASN A 1 202 ? 16.648 8.029 -40.571 1.00 97.81 202 ASN A N 1
ATOM 1616 C CA . ASN A 1 202 ? 17.631 7.290 -39.771 1.00 97.81 202 ASN A CA 1
ATOM 1617 C C . ASN A 1 202 ? 17.378 7.426 -38.259 1.00 97.81 202 ASN A C 1
ATOM 1619 O O . ASN A 1 202 ? 18.159 6.916 -37.465 1.00 97.81 202 ASN A O 1
ATOM 1623 N N . GLU A 1 203 ? 16.334 8.138 -37.837 1.00 98.38 203 GLU A N 1
ATOM 1624 C CA . GLU A 1 203 ? 16.020 8.344 -36.425 1.00 98.38 203 GLU A CA 1
ATOM 1625 C C . GLU A 1 203 ? 14.934 7.363 -35.974 1.00 98.38 203 GLU A C 1
ATOM 1627 O O . GLU A 1 203 ? 13.875 7.246 -36.593 1.00 98.38 203 GLU A O 1
ATOM 1632 N N . VAL A 1 204 ? 15.207 6.644 -34.890 1.00 98.38 204 VAL A N 1
ATOM 1633 C CA . VAL A 1 204 ? 14.279 5.731 -34.223 1.00 98.38 204 VAL A CA 1
ATOM 1634 C C . VAL A 1 204 ? 13.877 6.362 -32.906 1.00 98.38 204 VAL A C 1
ATOM 1636 O O . VAL A 1 204 ? 14.734 6.625 -32.066 1.00 98.38 204 VAL A O 1
ATOM 1639 N N . VAL A 1 205 ? 12.579 6.567 -32.719 1.00 98.44 205 VAL A N 1
ATOM 1640 C CA . VAL A 1 205 ? 12.003 7.117 -31.496 1.00 98.44 205 VAL A CA 1
ATOM 1641 C C . VAL A 1 205 ? 11.141 6.046 -30.842 1.00 98.44 205 VAL A C 1
ATOM 1643 O O . VAL A 1 205 ? 10.210 5.527 -31.460 1.00 98.44 205 VAL A O 1
ATOM 1646 N N . VAL A 1 206 ? 11.459 5.712 -29.596 1.00 98.50 206 VAL A N 1
ATOM 1647 C CA . VAL A 1 206 ? 10.643 4.843 -28.747 1.00 98.50 206 VAL A CA 1
ATOM 1648 C C . VAL A 1 206 ? 9.929 5.719 -27.730 1.00 98.50 206 VAL A C 1
ATOM 1650 O O . VAL A 1 206 ? 10.536 6.593 -27.109 1.00 98.50 206 VAL A O 1
ATOM 1653 N N . THR A 1 207 ? 8.630 5.493 -27.592 1.00 98.38 207 THR A N 1
ATOM 1654 C CA . THR A 1 207 ? 7.736 6.240 -26.703 1.00 98.38 207 THR A CA 1
ATOM 1655 C C . THR A 1 207 ? 6.872 5.275 -25.904 1.00 98.38 207 THR A C 1
ATOM 1657 O O . THR A 1 207 ? 6.726 4.107 -26.275 1.00 98.38 207 THR A O 1
ATOM 1660 N N . THR A 1 208 ? 6.302 5.757 -24.808 1.00 98.06 208 THR A N 1
ATOM 1661 C CA . THR A 1 208 ? 5.335 5.013 -24.005 1.00 98.06 208 THR A CA 1
ATOM 1662 C C . THR A 1 208 ? 4.277 5.976 -23.485 1.00 98.06 208 THR A C 1
ATOM 1664 O O . THR A 1 208 ? 4.592 7.121 -23.187 1.00 98.06 208 THR A O 1
ATOM 1667 N N . ASP A 1 209 ? 3.029 5.534 -23.402 1.00 96.94 209 ASP A N 1
ATOM 1668 C CA . ASP A 1 209 ? 1.939 6.223 -22.699 1.00 96.94 209 ASP A CA 1
ATOM 1669 C C . ASP A 1 209 ? 1.662 5.582 -21.332 1.00 96.94 209 ASP A C 1
ATOM 1671 O O . ASP A 1 209 ? 0.656 5.860 -20.685 1.00 96.94 209 ASP A O 1
ATOM 1675 N N . TYR A 1 210 ? 2.557 4.695 -20.905 1.00 95.44 210 TYR A N 1
ATOM 1676 C CA . TYR A 1 210 ? 2.382 3.889 -19.723 1.00 95.44 210 TYR A CA 1
ATOM 1677 C C . TYR A 1 210 ? 2.442 4.735 -18.446 1.00 95.44 210 TYR A C 1
ATOM 1679 O O . TYR A 1 210 ? 3.432 5.422 -18.177 1.00 95.44 210 TYR A O 1
ATOM 1687 N N . SER A 1 211 ? 1.393 4.619 -17.638 1.00 92.69 211 SER A N 1
ATOM 1688 C CA . SER A 1 211 ? 1.289 5.183 -16.298 1.00 92.69 211 SER A CA 1
ATOM 1689 C C . SER A 1 211 ? 0.904 4.103 -15.292 1.00 92.69 211 SER A C 1
ATOM 1691 O O . SER A 1 211 ? 0.303 3.076 -15.626 1.00 92.69 211 SER A O 1
ATOM 1693 N N . GLU A 1 212 ? 1.294 4.324 -14.043 1.00 87.56 212 GLU A N 1
ATOM 1694 C CA . GLU A 1 212 ? 0.847 3.539 -12.901 1.00 87.56 212 GLU A CA 1
ATOM 1695 C C . GLU A 1 212 ? 0.160 4.470 -11.912 1.00 87.56 212 GLU A C 1
ATOM 1697 O O . GLU A 1 212 ? 0.636 5.569 -11.636 1.00 87.56 212 GLU A O 1
ATOM 1702 N N . VAL A 1 213 ? -0.962 4.011 -11.367 1.00 79.12 213 VAL A N 1
ATOM 1703 C CA . VAL A 1 213 ? -1.495 4.592 -10.139 1.00 79.12 213 VAL A CA 1
ATOM 1704 C C . VAL A 1 213 ? -0.662 3.983 -9.023 1.00 79.12 213 VAL A C 1
ATOM 1706 O O . VAL A 1 213 ? -0.645 2.759 -8.885 1.00 79.12 213 VAL A O 1
ATOM 1709 N N . GLU A 1 214 ? 0.090 4.805 -8.296 1.00 69.19 214 GLU A N 1
ATOM 1710 C CA . GLU A 1 214 ? 0.922 4.324 -7.197 1.00 69.19 214 GLU A CA 1
ATOM 1711 C C . GLU A 1 214 ? 0.010 3.687 -6.136 1.00 69.19 214 GLU A C 1
ATOM 1713 O O . GLU A 1 214 ? -0.800 4.356 -5.492 1.00 69.19 214 GLU A O 1
ATOM 1718 N N . GLU A 1 215 ? 0.095 2.363 -5.986 1.00 64.62 215 GLU A N 1
ATOM 1719 C CA . GLU A 1 215 ? -0.536 1.616 -4.890 1.00 64.62 215 GLU A CA 1
ATOM 1720 C C . GLU A 1 215 ? 0.314 1.781 -3.616 1.00 64.62 215 GLU A C 1
ATOM 1722 O O . GLU A 1 215 ? 0.727 0.814 -2.997 1.00 64.62 215 GLU A O 1
ATOM 1727 N N . GLY A 1 216 ? 0.646 3.022 -3.257 1.00 67.62 216 GLY A N 1
ATOM 1728 C CA . GLY A 1 216 ? 1.303 3.359 -1.995 1.00 67.62 216 GLY A CA 1
ATOM 1729 C C . GLY A 1 216 ? 0.286 3.693 -0.906 1.00 67.62 216 GLY A C 1
ATOM 1730 O O . GLY A 1 216 ? -0.909 3.837 -1.182 1.00 67.62 216 GLY A O 1
ATOM 1731 N N . SER A 1 217 ? 0.764 3.858 0.332 1.00 68.00 217 SER A N 1
ATOM 1732 C CA . SER A 1 217 ? -0.043 4.436 1.409 1.00 68.00 217 SER A CA 1
ATOM 1733 C C . SER A 1 217 ? -0.592 5.789 0.957 1.00 68.00 217 SER A C 1
ATOM 1735 O O . SER A 1 217 ? 0.181 6.675 0.581 1.00 68.00 217 SER A O 1
ATOM 1737 N N . ARG A 1 218 ? -1.914 5.946 0.954 1.00 77.75 218 ARG A N 1
ATOM 1738 C CA . ARG A 1 218 ? -2.562 7.166 0.460 1.00 77.75 218 ARG A CA 1
ATOM 1739 C C . ARG A 1 218 ? -2.773 8.121 1.620 1.00 77.75 218 ARG A C 1
ATOM 1741 O O . ARG A 1 218 ? -3.400 7.758 2.610 1.00 77.75 218 ARG A O 1
ATOM 1748 N N . GLU A 1 219 ? -2.282 9.345 1.474 1.00 85.81 219 GLU A N 1
ATOM 1749 C CA . GLU A 1 219 ? -2.516 10.421 2.432 1.00 85.81 219 GLU A CA 1
ATOM 1750 C C . GLU A 1 219 ? -3.511 11.424 1.837 1.00 85.81 219 GLU A C 1
ATOM 1752 O O . GLU A 1 219 ? -3.218 12.097 0.850 1.00 85.81 219 GLU A O 1
ATOM 1757 N N . ILE A 1 220 ? -4.700 11.527 2.430 1.00 87.88 220 ILE A N 1
ATOM 1758 C CA . ILE A 1 220 ? -5.699 12.536 2.068 1.00 87.88 220 ILE A CA 1
ATOM 1759 C C . ILE A 1 220 ? -5.632 13.647 3.116 1.00 87.88 220 ILE A C 1
ATOM 1761 O O . ILE A 1 220 ? -5.917 13.424 4.292 1.00 87.88 220 ILE A O 1
ATOM 1765 N N . ILE A 1 221 ? -5.253 14.848 2.680 1.00 90.44 221 ILE A N 1
ATOM 1766 C CA . ILE A 1 221 ? -5.153 16.040 3.529 1.00 90.44 221 ILE A CA 1
ATOM 1767 C C . ILE A 1 221 ? -6.342 16.953 3.233 1.00 90.44 221 ILE A C 1
ATOM 1769 O O . ILE A 1 221 ? -6.534 17.373 2.092 1.00 90.44 221 ILE A O 1
ATOM 1773 N N . ILE A 1 222 ? -7.124 17.274 4.262 1.00 93.31 222 ILE A N 1
ATOM 1774 C CA . ILE A 1 222 ? -8.309 18.133 4.165 1.00 93.31 222 ILE A CA 1
ATOM 1775 C C . ILE A 1 222 ? -8.057 19.401 4.978 1.00 93.31 222 ILE A C 1
ATOM 1777 O O . ILE A 1 222 ? -7.882 19.334 6.194 1.00 93.31 222 ILE A O 1
ATOM 1781 N N . GLU A 1 223 ? -8.057 20.554 4.311 1.00 94.69 223 GLU A N 1
ATOM 1782 C CA . GLU A 1 223 ? -7.904 21.864 4.951 1.00 94.69 223 GLU A CA 1
ATOM 1783 C C . GLU A 1 223 ? -9.229 22.281 5.613 1.00 94.69 223 GLU A C 1
ATOM 1785 O O . GLU A 1 223 ? -10.227 22.562 4.946 1.00 94.69 223 GLU A O 1
ATOM 1790 N N . LEU A 1 224 ? -9.250 22.348 6.946 1.00 94.81 224 LEU A N 1
ATOM 1791 C CA . LEU A 1 224 ? -10.465 22.625 7.727 1.00 94.81 224 LEU A CA 1
ATOM 1792 C C . LEU A 1 224 ? -11.002 24.045 7.518 1.00 94.81 224 LEU A C 1
ATOM 1794 O O . LEU A 1 224 ? -12.212 24.276 7.593 1.00 94.81 224 LEU A O 1
ATOM 1798 N N . SER A 1 225 ? -10.109 24.977 7.182 1.00 93.50 225 SER A N 1
ATOM 1799 C CA . SER A 1 225 ? -10.453 26.375 6.909 1.00 93.50 225 SER A CA 1
ATOM 1800 C C . SER A 1 225 ? -11.426 26.534 5.731 1.00 93.50 225 SER A C 1
ATOM 1802 O O . SER A 1 225 ? -12.244 27.458 5.720 1.00 93.50 225 SER A O 1
ATOM 1804 N N . GLU A 1 226 ? -11.402 25.609 4.767 1.00 93.81 226 GLU A N 1
ATOM 1805 C CA . GLU A 1 226 ? -12.283 25.627 3.594 1.00 93.81 226 GLU A CA 1
ATOM 1806 C C . GLU A 1 226 ? -13.717 25.193 3.928 1.00 93.81 226 GLU A C 1
ATOM 1808 O O . GLU A 1 226 ? -14.662 25.551 3.221 1.00 93.81 226 GLU A O 1
ATOM 1813 N N . LEU A 1 227 ? -13.897 24.465 5.035 1.00 95.31 227 LEU A N 1
ATOM 1814 C CA . LEU A 1 227 ? -15.191 23.928 5.457 1.00 95.31 227 LEU A CA 1
ATOM 1815 C C . LEU A 1 227 ? -16.066 24.971 6.162 1.00 95.31 227 LEU A C 1
ATOM 1817 O O . LEU A 1 227 ? -17.278 24.775 6.281 1.00 95.31 227 LEU A O 1
ATOM 1821 N N . GLY A 1 228 ? -15.465 26.072 6.633 1.00 95.31 228 GLY A N 1
ATOM 1822 C CA . GLY A 1 228 ? -16.167 27.150 7.336 1.00 95.31 228 GLY A CA 1
ATOM 1823 C C . GLY A 1 228 ? -16.829 26.706 8.645 1.00 95.31 228 GLY A C 1
ATOM 1824 O O . GLY A 1 228 ? -17.836 27.290 9.050 1.00 95.31 228 GLY A O 1
ATOM 1825 N N . LEU A 1 229 ? -16.295 25.660 9.281 1.00 95.75 229 LEU A N 1
ATOM 1826 C CA . LEU A 1 229 ? -16.825 25.073 10.510 1.00 95.75 229 LEU A CA 1
ATOM 1827 C C . LEU A 1 229 ? -16.594 26.002 11.701 1.00 95.75 229 LEU A C 1
ATOM 1829 O O . LEU A 1 229 ? -15.477 26.452 11.917 1.00 95.75 229 LEU A O 1
ATOM 1833 N N . VAL A 1 230 ? -17.627 26.269 12.501 1.00 95.75 230 VAL A N 1
ATOM 1834 C CA . VAL A 1 230 ? -17.521 27.064 13.735 1.00 95.75 230 VAL A CA 1
ATOM 1835 C C . VAL A 1 230 ? -18.095 26.239 14.879 1.00 95.75 230 VAL A C 1
ATOM 1837 O O . VAL A 1 230 ? -19.285 25.938 14.878 1.00 95.75 230 VAL A O 1
ATOM 1840 N N . PHE A 1 231 ? -17.255 25.900 15.855 1.00 94.88 231 PHE A N 1
ATOM 1841 C CA . PHE A 1 231 ? -17.615 25.042 16.988 1.00 94.88 231 PHE A CA 1
ATOM 1842 C C . PHE A 1 231 ? -17.645 25.801 18.316 1.00 94.88 231 PHE A C 1
ATOM 1844 O O . PHE A 1 231 ? -17.066 26.887 18.441 1.00 94.88 231 PHE A O 1
ATOM 1851 N N . GLU A 1 232 ? -18.303 25.229 19.326 1.00 94.56 232 GLU A N 1
ATOM 1852 C CA . GLU A 1 232 ? -18.209 25.683 20.714 1.00 94.56 232 GLU A CA 1
ATOM 1853 C C . GLU A 1 232 ? -17.036 24.994 21.437 1.00 94.56 232 GLU A C 1
ATOM 1855 O O . GLU A 1 232 ? -16.476 24.007 20.959 1.00 94.56 232 GLU A O 1
ATOM 1860 N N . LYS A 1 233 ? -16.658 25.504 22.620 1.00 93.06 233 LYS A N 1
ATOM 1861 C CA . LYS A 1 233 ? -15.675 24.815 23.473 1.00 93.06 233 LYS A CA 1
ATOM 1862 C C . LYS A 1 233 ? -16.210 23.428 23.866 1.00 93.06 233 LYS A C 1
ATOM 1864 O O . LYS A 1 233 ? -17.407 23.286 24.124 1.00 93.06 233 LYS A O 1
ATOM 1869 N N . GLY A 1 234 ? -15.327 22.440 23.968 1.00 93.38 234 GLY A N 1
ATOM 1870 C CA . GLY A 1 234 ? -15.675 21.060 24.325 1.00 93.38 234 GLY A CA 1
ATOM 1871 C C . GLY A 1 234 ? -15.049 20.035 23.385 1.00 93.38 234 GLY A C 1
ATOM 1872 O O . GLY A 1 234 ? -14.175 20.371 22.595 1.00 93.38 234 GLY A O 1
ATOM 1873 N N . ASN A 1 235 ? -15.495 18.785 23.470 1.00 94.56 235 ASN A N 1
ATOM 1874 C CA . ASN A 1 235 ? -14.960 17.716 22.631 1.00 94.56 235 ASN A CA 1
ATOM 1875 C C . ASN A 1 235 ? -15.449 17.875 21.185 1.00 94.56 235 ASN A C 1
ATOM 1877 O O . ASN A 1 235 ? -16.638 18.108 20.949 1.00 94.56 235 ASN A O 1
ATOM 1881 N N . LEU A 1 236 ? -14.525 17.765 20.239 1.00 95.31 236 LEU A N 1
ATOM 1882 C CA . LEU A 1 236 ? -14.782 17.621 18.816 1.00 95.31 236 LEU A CA 1
ATOM 1883 C C . LEU A 1 236 ? -14.410 16.192 18.425 1.00 95.31 236 LEU A C 1
ATOM 1885 O O . LEU A 1 236 ? -13.233 15.829 18.454 1.00 95.31 236 LEU A O 1
ATOM 1889 N N . ASP A 1 237 ? -15.417 15.410 18.062 1.00 95.88 237 ASP A N 1
ATOM 1890 C CA . ASP A 1 237 ? -15.243 14.071 17.515 1.00 95.88 237 ASP A CA 1
ATOM 1891 C C . ASP A 1 237 ? -15.198 14.172 15.986 1.00 95.88 237 ASP A C 1
ATOM 1893 O O . ASP A 1 237 ? -16.076 14.773 15.364 1.00 95.88 237 ASP A O 1
ATOM 1897 N N . VAL A 1 238 ? -14.172 13.596 15.366 1.00 95.06 238 VAL A N 1
ATOM 1898 C CA . VAL A 1 238 ? -14.044 13.501 13.907 1.00 95.06 238 VAL A CA 1
ATOM 1899 C C . VAL A 1 238 ? -14.079 12.035 13.528 1.00 95.06 238 VAL A C 1
ATOM 1901 O O . VAL A 1 238 ? -13.241 11.249 13.965 1.00 95.06 238 VAL A O 1
ATOM 1904 N N . VAL A 1 239 ? -15.069 11.661 12.726 1.00 95.06 239 VAL A N 1
ATOM 1905 C CA . VAL A 1 239 ? -15.401 10.273 12.415 1.00 95.06 239 VAL A CA 1
ATOM 1906 C C . VAL A 1 239 ? -15.443 10.086 10.907 1.00 95.06 239 VAL A C 1
ATOM 1908 O O . VAL A 1 239 ? -16.134 10.813 10.198 1.00 95.06 239 VAL A O 1
ATOM 1911 N N . LEU A 1 240 ? -14.736 9.078 10.409 1.00 94.19 240 LEU A N 1
ATOM 1912 C CA . LEU A 1 240 ? -14.858 8.632 9.029 1.00 94.19 240 LEU A CA 1
ATOM 1913 C C . LEU A 1 240 ? -15.831 7.454 8.960 1.00 94.19 240 LEU A C 1
ATOM 1915 O O . LEU A 1 240 ? -15.654 6.439 9.640 1.00 94.19 240 LEU A O 1
ATOM 1919 N N . VAL A 1 241 ? -16.855 7.594 8.124 1.00 94.50 241 VAL A N 1
ATOM 1920 C CA . VAL A 1 241 ? -17.938 6.623 7.955 1.00 94.50 241 VAL A CA 1
ATOM 1921 C C . VAL A 1 241 ? -17.970 6.139 6.510 1.00 94.50 241 VAL A C 1
ATOM 1923 O O . VAL A 1 241 ? -18.163 6.949 5.607 1.00 94.50 241 VAL A O 1
ATOM 1926 N N . ASP A 1 242 ? -17.872 4.830 6.281 1.00 92.44 242 ASP A N 1
ATOM 1927 C CA . ASP A 1 242 ? -18.090 4.218 4.963 1.00 92.44 242 ASP A CA 1
ATOM 1928 C C . ASP A 1 242 ? -19.213 3.179 5.035 1.00 92.44 242 ASP A C 1
ATOM 1930 O O . ASP A 1 242 ? -19.297 2.385 5.968 1.00 92.44 242 ASP A O 1
ATOM 1934 N N . GLY A 1 243 ? -20.151 3.217 4.086 1.00 91.81 243 GLY A N 1
ATOM 1935 C CA . GLY A 1 243 ? -21.293 2.295 4.057 1.00 91.81 243 GLY A CA 1
ATOM 1936 C C . GLY A 1 243 ? -22.212 2.335 5.293 1.00 91.81 243 GLY A C 1
ATOM 1937 O O . GLY A 1 243 ? -23.060 1.457 5.448 1.00 91.81 243 GLY A O 1
ATOM 1938 N N . GLY A 1 244 ? -22.079 3.346 6.160 1.00 90.25 244 GLY A N 1
ATOM 1939 C CA . GLY A 1 244 ? -22.779 3.443 7.448 1.00 90.25 244 GLY A CA 1
ATOM 1940 C C . GLY A 1 244 ? -22.039 2.803 8.629 1.00 90.25 244 GLY A C 1
ATOM 1941 O O . GLY A 1 244 ? -22.576 2.796 9.737 1.00 90.25 244 GLY A O 1
ATOM 1942 N N . GLU A 1 245 ? -20.831 2.285 8.413 1.00 88.38 245 GLU A N 1
ATOM 1943 C CA . GLU A 1 245 ? -19.934 1.785 9.454 1.00 88.38 245 GLU A CA 1
ATOM 1944 C C . GLU A 1 245 ? -18.833 2.814 9.737 1.00 88.38 245 GLU A C 1
ATOM 1946 O O . GLU A 1 245 ? -18.346 3.488 8.831 1.00 88.38 245 GLU A O 1
ATOM 1951 N N . ILE A 1 246 ? -18.454 2.955 11.008 1.00 89.00 246 ILE A N 1
ATOM 1952 C CA . ILE A 1 246 ? -17.338 3.815 11.413 1.00 89.00 246 ILE A CA 1
ATOM 1953 C C . ILE A 1 246 ? -16.042 3.062 11.130 1.00 89.00 246 ILE A C 1
ATOM 1955 O O . ILE A 1 246 ? -15.850 1.972 11.673 1.00 89.00 246 ILE A O 1
ATOM 1959 N N . ILE A 1 247 ? -15.168 3.649 10.314 1.00 89.69 247 ILE A N 1
ATOM 1960 C CA . ILE A 1 247 ? -13.881 3.045 9.942 1.00 89.69 247 ILE A CA 1
ATOM 1961 C C . ILE A 1 247 ? -12.690 3.687 10.661 1.00 89.69 247 ILE A C 1
ATOM 1963 O O . ILE A 1 247 ? -11.721 2.987 10.937 1.00 89.69 247 ILE A O 1
ATOM 1967 N N . ALA A 1 248 ? -12.787 4.969 11.035 1.00 90.44 248 ALA A N 1
ATOM 1968 C CA . ALA A 1 248 ? -11.801 5.669 11.862 1.00 90.44 248 ALA A CA 1
ATOM 1969 C C . ALA A 1 248 ? -12.468 6.777 12.690 1.00 90.44 248 ALA A C 1
ATOM 1971 O O . ALA A 1 248 ? -13.483 7.341 12.275 1.00 90.44 248 ALA A O 1
ATOM 1972 N N . SER A 1 249 ? -11.903 7.101 13.853 1.00 90.62 249 SER A N 1
ATOM 1973 C CA . SER A 1 249 ? -12.375 8.209 14.689 1.00 90.62 249 SER A CA 1
ATOM 1974 C C . SER A 1 249 ? -11.251 8.794 15.536 1.00 90.62 249 SER A C 1
ATOM 1976 O O . SER A 1 249 ? -10.454 8.033 16.082 1.00 90.62 249 SER A O 1
ATOM 1978 N N . THR A 1 250 ? -11.250 10.111 15.723 1.00 92.06 250 THR A N 1
ATOM 1979 C CA . THR A 1 250 ? -10.408 10.801 16.708 1.00 92.06 250 THR A CA 1
ATOM 1980 C C . THR A 1 250 ? -11.226 11.833 17.480 1.00 92.06 250 THR A C 1
ATOM 1982 O O . THR A 1 250 ? -12.251 12.306 16.988 1.00 92.06 250 THR A O 1
ATOM 1985 N N . THR A 1 251 ? -10.767 12.197 18.674 1.00 91.50 251 THR A N 1
ATOM 1986 C CA . THR A 1 251 ? -11.413 13.195 19.534 1.00 91.50 251 THR A CA 1
ATOM 1987 C C . THR A 1 251 ? -10.373 14.198 20.016 1.00 91.50 251 THR A C 1
ATOM 1989 O O . THR A 1 251 ? -9.347 13.801 20.566 1.00 91.50 251 THR A O 1
ATOM 1992 N N . ILE A 1 252 ? -10.663 15.492 19.881 1.00 92.06 252 ILE A N 1
ATOM 1993 C CA . ILE A 1 252 ? -9.848 16.586 20.431 1.00 92.06 252 ILE A CA 1
ATOM 1994 C C . ILE A 1 252 ? -10.691 17.484 21.341 1.00 92.06 252 ILE A C 1
ATOM 1996 O O . ILE A 1 252 ? -11.899 17.612 21.154 1.00 92.06 252 ILE A O 1
ATOM 2000 N N . VAL A 1 253 ? -10.073 18.126 22.332 1.00 92.06 253 VAL A N 1
ATOM 2001 C CA . VAL A 1 253 ? -10.746 19.091 23.215 1.00 92.06 253 VAL A CA 1
ATOM 2002 C C . VAL A 1 253 ? -10.503 20.513 22.705 1.00 92.06 253 VAL A C 1
ATOM 2004 O O . VAL A 1 253 ? -9.379 21.004 22.711 1.00 92.06 253 VAL A O 1
ATOM 2007 N N . LEU A 1 254 ? -11.561 21.203 22.280 1.00 92.50 254 LEU A N 1
ATOM 2008 C CA . LEU A 1 254 ? -11.506 22.587 21.816 1.00 92.50 254 LEU A CA 1
ATOM 2009 C C . LEU A 1 254 ? -11.579 23.578 22.983 1.00 92.50 254 LEU A C 1
ATOM 2011 O O . LEU A 1 254 ? -12.554 23.610 23.745 1.00 92.50 254 LEU A O 1
ATOM 2015 N N . GLY A 1 255 ? -10.605 24.486 23.045 1.00 83.69 255 GLY A N 1
ATOM 2016 C CA . GLY A 1 255 ? -10.668 25.675 23.892 1.00 83.69 255 GLY A CA 1
ATOM 2017 C C . GLY A 1 255 ? -10.164 25.505 25.323 1.00 83.69 255 GLY A C 1
ATOM 2018 O O . GLY A 1 255 ? -10.562 26.310 26.177 1.00 83.69 255 GLY A O 1
ATOM 2019 N N . GLU A 1 256 ? -9.296 24.526 25.581 1.00 72.19 256 GLU A N 1
ATOM 2020 C CA . GLU A 1 256 ? -8.311 24.688 26.648 1.00 72.19 256 GLU A CA 1
ATOM 2021 C C . GLU A 1 256 ? -7.394 25.832 26.209 1.00 72.19 256 GLU A C 1
ATOM 2023 O O . GLU A 1 256 ? -6.690 25.729 25.207 1.00 72.19 256 GLU A O 1
ATOM 2028 N N . ASP A 1 257 ? -7.499 26.982 26.886 1.00 65.00 257 ASP A N 1
ATOM 2029 C CA . ASP A 1 257 ? -6.465 28.005 26.753 1.00 65.00 257 ASP A CA 1
ATOM 2030 C C . ASP A 1 257 ? -5.151 27.274 27.065 1.00 65.00 257 ASP A C 1
ATOM 2032 O O . ASP A 1 257 ? -5.152 26.542 28.064 1.00 65.00 257 ASP A O 1
ATOM 2036 N N . PRO A 1 258 ? -4.096 27.373 26.227 1.00 56.91 258 PRO A N 1
ATOM 2037 C CA . PRO A 1 258 ? -2.852 26.661 26.475 1.00 56.91 258 PRO A CA 1
ATOM 2038 C C . PRO A 1 258 ? -2.486 26.973 27.912 1.00 56.91 258 PRO A C 1
ATOM 2040 O O . PRO A 1 258 ? -2.320 28.145 28.262 1.00 56.91 258 PRO A O 1
ATOM 2043 N N . VAL A 1 259 ? -2.514 25.948 28.764 1.00 48.97 259 VAL A N 1
ATOM 2044 C CA . VAL A 1 259 ? -2.094 26.099 30.146 1.00 48.97 259 VAL A CA 1
ATOM 2045 C C . VAL A 1 259 ? -0.668 26.587 29.992 1.00 48.97 259 VAL A C 1
ATOM 2047 O O . VAL A 1 259 ? 0.175 25.832 29.515 1.00 48.97 259 VAL A O 1
ATOM 2050 N N . GLU A 1 260 ? -0.425 27.878 30.254 1.00 46.81 260 GLU A N 1
ATOM 2051 C CA . GLU A 1 260 ? 0.933 28.371 30.411 1.00 46.81 260 GLU A CA 1
ATOM 2052 C C . GLU A 1 260 ? 1.559 27.364 31.365 1.00 46.81 260 GLU A C 1
ATOM 2054 O O . GLU A 1 260 ? 1.050 27.194 32.476 1.00 46.81 260 GLU A O 1
ATOM 2059 N N . GLU A 1 261 ? 2.558 26.612 30.901 1.00 42.34 261 GLU A N 1
ATOM 2060 C CA . GLU A 1 261 ? 3.416 25.845 31.787 1.00 42.34 261 GLU A CA 1
ATOM 2061 C C . GLU A 1 261 ? 3.962 26.869 32.775 1.00 42.34 261 GLU A C 1
ATOM 2063 O O . GLU A 1 261 ? 4.908 27.608 32.501 1.00 42.34 261 GLU A O 1
ATOM 2068 N N . ILE A 1 262 ? 3.282 27.001 33.911 1.00 41.81 262 ILE A N 1
ATOM 2069 C CA . ILE A 1 262 ? 3.799 27.730 35.042 1.00 41.81 262 ILE A CA 1
ATOM 2070 C C . ILE A 1 262 ? 4.975 26.861 35.455 1.00 41.81 262 ILE A C 1
ATOM 2072 O O . ILE A 1 262 ? 4.786 25.811 36.068 1.00 41.81 262 ILE A O 1
ATOM 2076 N N . GLU A 1 263 ? 6.184 27.266 35.066 1.00 43.03 263 GLU A N 1
ATOM 2077 C CA . GLU A 1 263 ? 7.403 26.831 35.727 1.00 43.03 263 GLU A CA 1
ATOM 2078 C C . GLU A 1 263 ? 7.231 27.180 37.214 1.00 43.03 263 GLU A C 1
ATOM 2080 O O . GLU A 1 263 ? 7.558 28.282 37.665 1.00 43.03 263 GLU A O 1
ATOM 2085 N N . GLU A 1 264 ? 6.643 26.268 37.993 1.00 40.78 264 GLU A N 1
ATOM 2086 C CA . GLU A 1 264 ? 6.660 26.333 39.446 1.00 40.78 264 GLU A CA 1
ATOM 2087 C C . GLU A 1 264 ? 8.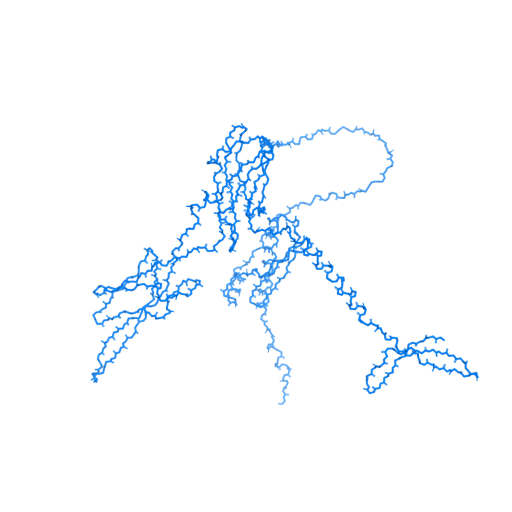117 26.151 39.876 1.00 40.78 264 GLU A C 1
ATOM 2089 O O . GLU A 1 264 ? 8.608 25.062 40.163 1.00 40.78 264 GLU A O 1
ATOM 2094 N N . SER A 1 265 ? 8.832 27.273 39.912 1.00 43.03 265 SER A N 1
ATOM 2095 C CA . SER A 1 265 ? 10.069 27.445 40.656 1.00 43.03 265 SER A CA 1
ATOM 2096 C C . SER A 1 265 ? 9.758 27.240 42.141 1.00 43.03 265 SER A C 1
ATOM 2098 O O . SER A 1 265 ? 9.516 28.198 42.884 1.00 43.03 265 SER A O 1
ATOM 2100 N N . VAL A 1 266 ? 9.781 25.981 42.578 1.00 35.31 266 VAL A N 1
ATOM 2101 C CA . VAL A 1 266 ? 9.738 25.578 43.985 1.00 35.31 266 VAL A CA 1
ATOM 2102 C C . VAL A 1 266 ? 10.897 26.257 44.717 1.00 35.31 266 VAL A C 1
ATOM 2104 O O . VAL A 1 266 ? 12.054 25.858 44.618 1.00 35.31 266 VAL A O 1
ATOM 2107 N N . THR A 1 267 ? 10.587 27.326 45.448 1.00 43.41 267 THR A N 1
ATOM 2108 C CA . THR A 1 267 ? 11.487 27.885 46.459 1.00 43.41 267 THR A CA 1
ATOM 2109 C C . THR A 1 267 ? 11.051 27.309 47.799 1.00 43.41 267 THR A C 1
ATOM 2111 O O . THR A 1 267 ? 9.972 27.631 48.296 1.00 43.41 267 THR A O 1
ATOM 2114 N N . GLU A 1 268 ? 11.870 26.420 48.358 1.00 38.97 268 GLU A N 1
ATOM 2115 C CA . GLU A 1 268 ? 11.659 25.820 49.677 1.00 38.97 268 GLU A CA 1
ATOM 2116 C C . GLU A 1 268 ? 11.501 26.900 50.769 1.00 38.97 268 GLU A C 1
ATOM 2118 O O . GLU A 1 268 ? 12.342 27.803 50.872 1.00 38.97 268 GLU A O 1
ATOM 2123 N N . PRO A 1 269 ? 10.475 26.823 51.636 1.00 46.31 269 PRO A N 1
ATOM 2124 C CA . PRO A 1 269 ? 10.460 27.577 52.882 1.00 46.31 269 PRO A CA 1
ATOM 2125 C C . PRO A 1 269 ? 11.341 26.890 53.948 1.00 46.31 269 PRO A C 1
ATOM 2127 O O . PRO A 1 269 ? 11.405 25.661 54.006 1.00 46.31 269 PRO A O 1
ATOM 2130 N N . PRO A 1 270 ? 12.000 27.651 54.843 1.00 43.88 270 PRO A N 1
ATOM 2131 C CA . PRO A 1 270 ? 12.844 27.079 55.885 1.00 43.88 270 PRO A CA 1
ATOM 2132 C C . PRO A 1 270 ? 12.009 26.398 56.979 1.00 43.88 270 PRO A C 1
ATOM 2134 O O . PRO A 1 270 ? 11.123 27.004 57.585 1.00 43.88 270 PRO A O 1
ATOM 2137 N N . LEU A 1 271 ? 12.351 25.139 57.255 1.00 33.84 271 LEU A N 1
ATOM 2138 C CA . LEU A 1 271 ? 11.812 24.320 58.339 1.00 33.84 271 LEU A CA 1
ATOM 2139 C C . LEU A 1 271 ? 12.107 24.937 59.714 1.00 33.84 271 LEU A C 1
ATOM 2141 O O . LEU A 1 271 ? 13.241 25.299 60.031 1.00 33.84 271 LEU A O 1
ATOM 2145 N N . THR A 1 272 ? 11.070 25.006 60.549 1.00 35.31 272 THR A N 1
ATOM 2146 C CA . THR A 1 272 ? 11.173 25.293 61.985 1.00 35.31 272 THR A CA 1
ATOM 2147 C C . THR A 1 272 ? 10.840 24.005 62.736 1.00 35.31 272 THR A C 1
ATOM 2149 O O . THR A 1 272 ? 9.779 23.431 62.516 1.00 35.31 272 THR A O 1
ATOM 2152 N N . ASN A 1 273 ? 11.765 23.543 63.582 1.00 47.59 273 ASN A N 1
ATOM 2153 C CA . ASN A 1 273 ? 11.591 22.383 64.456 1.00 47.59 273 ASN A CA 1
ATOM 2154 C C . ASN A 1 273 ? 10.553 22.677 65.550 1.00 47.59 273 ASN A C 1
ATOM 2156 O O . ASN A 1 273 ? 10.790 23.556 66.380 1.00 47.59 273 ASN A O 1
ATOM 2160 N N . GLU A 1 274 ? 9.503 21.865 65.625 1.00 44.06 274 GLU A N 1
ATOM 2161 C CA . GLU A 1 274 ? 8.805 21.560 66.875 1.00 44.06 274 GLU A CA 1
ATOM 2162 C C . GLU A 1 274 ? 8.755 20.035 67.048 1.00 44.06 274 GLU A C 1
ATOM 2164 O O . GLU A 1 274 ? 8.275 19.310 66.180 1.00 44.06 274 GLU A O 1
ATOM 2169 N N . GLU A 1 275 ? 9.325 19.568 68.163 1.00 56.88 275 GLU A N 1
ATOM 2170 C CA . GLU A 1 275 ? 9.077 18.249 68.753 1.00 56.88 275 GLU A CA 1
ATOM 2171 C C . GLU A 1 275 ? 7.582 18.101 69.057 1.00 56.88 275 GLU A C 1
ATOM 2173 O O . GLU A 1 275 ? 6.997 19.056 69.563 1.00 56.88 275 GLU A O 1
ATOM 2178 N N . ILE A 1 276 ? 7.005 16.913 68.835 1.00 36.81 276 ILE A N 1
ATOM 2179 C CA . ILE A 1 276 ? 6.113 16.214 69.782 1.00 36.81 276 ILE A CA 1
ATOM 2180 C C . ILE A 1 276 ? 5.766 14.809 69.247 1.00 36.81 276 ILE A C 1
ATOM 2182 O O . ILE A 1 276 ? 5.226 14.655 68.157 1.00 36.81 276 ILE A O 1
ATOM 2186 N N . ASP A 1 277 ? 6.140 13.848 70.092 1.00 38.97 277 ASP A N 1
ATOM 2187 C CA . ASP A 1 277 ? 5.634 12.516 70.448 1.00 38.97 277 ASP A CA 1
ATOM 2188 C C . ASP A 1 277 ? 4.963 11.542 69.459 1.00 38.97 277 ASP A C 1
ATOM 2190 O O . ASP A 1 277 ? 4.008 11.825 68.741 1.00 38.97 277 ASP A O 1
ATOM 2194 N N . GLU A 1 278 ? 5.479 10.320 69.615 1.00 54.09 278 GLU A N 1
ATOM 2195 C CA . GLU A 1 278 ? 5.095 8.995 69.141 1.00 54.09 278 GLU A CA 1
ATOM 2196 C C . GLU A 1 278 ? 3.605 8.655 69.333 1.00 54.09 278 GLU A C 1
ATOM 2198 O O . GLU A 1 278 ? 3.076 8.750 70.443 1.00 54.09 278 GLU A O 1
ATOM 2203 N N . ASP A 1 279 ? 2.967 8.124 68.285 1.00 42.34 279 ASP A N 1
ATOM 2204 C CA . ASP A 1 279 ? 2.021 7.015 68.446 1.00 42.34 279 ASP A CA 1
ATOM 2205 C C . ASP A 1 279 ? 2.027 6.116 67.196 1.00 42.34 279 ASP A C 1
ATOM 2207 O O . ASP A 1 279 ? 2.088 6.587 66.059 1.00 42.34 279 ASP A O 1
ATOM 2211 N N . ASP A 1 280 ? 2.021 4.812 67.456 1.00 51.56 280 ASP 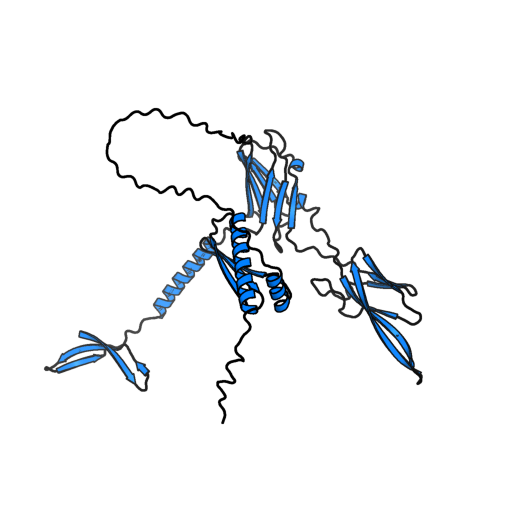A N 1
ATOM 2212 C CA . ASP A 1 280 ? 2.263 3.698 66.539 1.00 51.56 280 ASP A CA 1
ATOM 2213 C C . ASP A 1 280 ? 1.191 3.557 65.441 1.00 51.56 280 ASP A C 1
ATOM 2215 O O . ASP A 1 280 ? 0.012 3.317 65.722 1.00 51.56 280 ASP A O 1
ATOM 2219 N N . SER A 1 281 ? 1.622 3.521 64.178 1.00 41.50 281 SER A N 1
ATOM 2220 C CA . SER A 1 281 ? 0.951 2.727 63.144 1.00 41.50 281 SER A CA 1
ATOM 2221 C C . SER A 1 281 ? 1.952 2.264 62.087 1.00 41.50 281 SER A C 1
ATOM 2223 O O . SER A 1 281 ? 2.562 3.081 61.403 1.00 41.50 281 SER A O 1
ATOM 2225 N N . GLU A 1 282 ? 2.110 0.942 61.984 1.00 52.94 282 GLU A N 1
ATOM 2226 C CA . GLU A 1 282 ? 2.848 0.241 60.932 1.00 52.94 282 GLU A CA 1
ATOM 2227 C C . GLU A 1 282 ? 2.276 0.608 59.554 1.00 52.94 282 GLU A C 1
ATOM 2229 O O . GLU A 1 282 ? 1.165 0.196 59.217 1.00 52.94 282 GLU A O 1
ATOM 2234 N N . ASP A 1 283 ? 3.050 1.349 58.761 1.00 37.78 283 ASP A N 1
ATOM 2235 C CA . ASP A 1 283 ? 2.800 1.579 57.340 1.00 37.78 283 ASP A CA 1
ATOM 2236 C C . ASP A 1 283 ? 4.028 1.124 56.542 1.00 37.78 283 ASP A C 1
ATOM 2238 O O . ASP A 1 283 ? 5.175 1.306 56.957 1.00 37.78 283 ASP A O 1
ATOM 2242 N N . PHE A 1 284 ? 3.769 0.445 55.428 1.00 43.22 284 PHE A N 1
ATOM 2243 C CA . PHE A 1 284 ? 4.782 -0.120 54.544 1.00 43.22 284 PHE A CA 1
ATOM 2244 C C . PHE A 1 284 ? 5.592 1.006 53.885 1.00 43.22 284 PHE A C 1
ATOM 2246 O O . PHE A 1 284 ? 5.043 1.811 53.138 1.00 43.22 284 PHE A O 1
ATOM 2253 N N . GLU A 1 285 ? 6.904 1.033 54.124 1.00 36.12 285 GLU A N 1
ATOM 2254 C CA . GLU A 1 285 ? 7.837 1.865 53.363 1.00 36.12 285 GLU A CA 1
ATOM 2255 C C . GLU A 1 285 ? 7.913 1.354 51.914 1.00 36.12 285 GLU A C 1
ATOM 2257 O O . GLU A 1 285 ? 8.504 0.309 51.633 1.00 36.12 285 GLU A O 1
ATOM 2262 N N . GLU A 1 286 ? 7.312 2.093 50.981 1.00 43.59 286 GLU A N 1
ATOM 2263 C CA . GLU A 1 286 ? 7.708 2.045 49.575 1.00 43.59 286 GLU A CA 1
ATOM 2264 C C . GLU A 1 286 ? 9.034 2.805 49.431 1.00 43.59 286 GLU A C 1
ATOM 2266 O O . GLU A 1 286 ? 9.099 4.026 49.596 1.00 43.59 286 GLU A O 1
ATOM 2271 N N . GLU A 1 287 ? 10.113 2.071 49.145 1.00 39.00 287 GLU A N 1
ATOM 2272 C CA . GLU A 1 287 ? 11.389 2.649 48.721 1.00 39.00 287 GLU A CA 1
ATOM 2273 C C . GLU A 1 287 ? 11.173 3.446 47.428 1.00 39.00 287 GLU A C 1
ATOM 2275 O O . GLU A 1 287 ? 11.062 2.897 46.332 1.00 39.00 287 GLU A O 1
ATOM 2280 N N . ASN A 1 288 ? 11.141 4.769 47.561 1.00 44.03 288 ASN A N 1
ATOM 2281 C CA . ASN A 1 288 ? 11.212 5.691 46.441 1.00 44.03 288 ASN A CA 1
ATOM 2282 C C . ASN A 1 288 ? 12.656 5.715 45.911 1.00 44.03 288 ASN A C 1
ATOM 2284 O O . ASN A 1 288 ? 13.499 6.502 46.352 1.00 44.03 288 ASN A O 1
ATOM 2288 N N . VAL A 1 289 ? 12.958 4.786 45.002 1.00 39.06 289 VAL A N 1
ATOM 2289 C CA . VAL A 1 289 ? 14.216 4.763 44.256 1.00 39.06 289 VAL A CA 1
ATOM 2290 C C . VAL A 1 289 ? 14.120 5.804 43.142 1.00 39.06 289 VAL A C 1
ATOM 2292 O O . VAL A 1 289 ? 13.594 5.544 42.065 1.00 39.06 289 VAL A O 1
ATOM 2295 N N . ASN A 1 290 ? 14.663 6.994 43.400 1.00 40.12 290 ASN A N 1
ATOM 2296 C CA . ASN A 1 290 ? 15.007 7.949 42.350 1.00 40.12 290 ASN A CA 1
ATOM 2297 C C . ASN A 1 290 ? 16.154 7.354 41.509 1.00 40.12 290 ASN A C 1
ATOM 2299 O O . ASN A 1 290 ? 17.336 7.570 41.796 1.00 40.12 290 ASN A O 1
ATOM 2303 N N . GLU A 1 291 ? 15.812 6.560 40.492 1.00 41.09 291 GLU A N 1
ATOM 2304 C CA . GLU A 1 291 ? 16.753 6.118 39.465 1.00 41.09 291 GLU A CA 1
ATOM 2305 C C . GLU A 1 291 ? 17.134 7.307 38.580 1.00 41.09 291 GLU A C 1
ATOM 2307 O O . GLU A 1 291 ? 16.361 7.809 37.765 1.00 41.09 291 GLU A O 1
ATOM 2312 N N . THR A 1 292 ? 18.369 7.768 38.748 1.00 36.88 292 THR A N 1
ATOM 2313 C CA . THR A 1 292 ? 19.023 8.696 37.831 1.00 36.88 292 THR A CA 1
ATOM 2314 C C . THR A 1 292 ? 19.113 8.043 36.447 1.00 36.88 292 THR A C 1
ATOM 2316 O O . THR A 1 292 ? 19.960 7.178 36.222 1.00 36.88 292 THR A O 1
ATOM 2319 N N . LEU A 1 293 ? 18.242 8.457 35.523 1.00 37.72 293 LEU A N 1
ATOM 2320 C CA . LEU A 1 293 ? 18.226 8.028 34.122 1.00 37.72 293 LEU A CA 1
ATOM 2321 C C . LEU A 1 293 ? 19.534 8.438 33.427 1.00 37.72 293 LEU A C 1
ATOM 2323 O O . LEU A 1 293 ? 19.715 9.582 33.010 1.00 37.72 293 LEU A O 1
ATOM 2327 N N . ILE A 1 294 ? 20.469 7.497 33.313 1.00 45.53 294 ILE A N 1
ATOM 2328 C CA . ILE A 1 294 ? 21.614 7.619 32.408 1.00 45.53 294 ILE A CA 1
ATOM 2329 C C . ILE A 1 294 ? 21.053 7.503 30.981 1.00 45.53 294 ILE A C 1
ATOM 2331 O O . ILE A 1 294 ? 20.342 6.532 30.710 1.00 45.53 294 ILE A O 1
ATOM 2335 N N . PRO A 1 295 ? 21.333 8.452 30.068 1.00 48.91 295 PRO A N 1
ATOM 2336 C CA . PRO A 1 295 ? 20.857 8.356 28.694 1.00 48.91 295 PRO A CA 1
ATOM 2337 C C . PRO A 1 295 ? 21.408 7.071 28.051 1.00 48.91 295 PRO A C 1
ATOM 2339 O O . PRO A 1 295 ? 22.620 6.835 28.133 1.00 48.91 295 PRO A O 1
ATOM 2342 N N . PRO A 1 296 ? 20.547 6.220 27.462 1.00 59.28 296 PRO A N 1
ATOM 2343 C CA . PRO A 1 296 ? 20.970 4.945 26.904 1.00 59.28 296 PRO A CA 1
ATOM 2344 C C . PRO A 1 296 ? 21.957 5.163 25.754 1.00 59.28 296 PRO A C 1
ATOM 2346 O O . PRO A 1 296 ? 21.800 6.051 24.918 1.00 59.28 296 PRO A O 1
ATOM 2349 N N . GLU A 1 297 ? 23.008 4.350 25.743 1.00 76.94 297 GLU A N 1
ATOM 2350 C CA . GLU A 1 297 ? 24.017 4.329 24.691 1.00 76.94 297 GLU A CA 1
ATOM 2351 C C . GLU A 1 297 ? 23.365 3.850 23.384 1.00 76.94 297 GLU A C 1
ATOM 2353 O O . GLU A 1 297 ? 22.827 2.745 23.325 1.00 76.94 297 GLU A O 1
ATOM 2358 N N . ILE A 1 298 ? 23.384 4.690 22.343 1.00 74.69 298 ILE A N 1
ATOM 2359 C CA . ILE A 1 298 ? 22.804 4.362 21.035 1.00 74.69 298 ILE A CA 1
ATOM 2360 C C . ILE A 1 298 ? 23.621 3.216 20.425 1.00 74.69 298 ILE A C 1
ATOM 2362 O O . ILE A 1 298 ? 24.781 3.382 20.040 1.00 74.69 298 ILE A O 1
ATOM 2366 N N . LEU A 1 299 ? 23.022 2.030 20.360 1.00 86.81 299 LEU A N 1
ATOM 2367 C CA . LEU A 1 299 ? 23.612 0.855 19.732 1.00 86.81 299 LEU A CA 1
ATOM 2368 C C . LEU A 1 299 ? 23.502 0.989 18.212 1.00 86.81 299 LEU A C 1
ATOM 2370 O O . LEU A 1 299 ? 22.419 0.854 17.670 1.00 86.81 299 LEU A O 1
ATOM 2374 N N . GLU A 1 300 ? 24.620 1.178 17.509 1.00 93.50 300 GLU A N 1
ATOM 2375 C CA . GLU A 1 300 ? 24.669 1.117 16.039 1.00 93.50 300 GLU A CA 1
ATOM 2376 C C . GLU A 1 300 ? 25.524 -0.065 15.546 1.00 93.50 300 GLU A C 1
ATOM 2378 O O . GLU A 1 300 ? 26.423 -0.541 16.252 1.00 93.50 300 GLU A O 1
ATOM 2383 N N . LEU A 1 301 ? 25.249 -0.548 14.327 1.00 91.56 301 LEU A N 1
ATOM 2384 C CA . LEU A 1 301 ? 26.117 -1.495 13.613 1.00 91.56 301 LEU A CA 1
ATOM 2385 C C . LEU A 1 301 ? 27.365 -0.785 13.082 1.00 91.56 301 LEU A C 1
ATOM 2387 O O . LEU A 1 301 ? 27.263 0.214 12.362 1.00 91.56 301 LEU A O 1
ATOM 2391 N N . THR A 1 302 ? 28.530 -1.356 13.368 1.00 94.12 302 THR A N 1
ATOM 2392 C CA . THR A 1 302 ? 29.821 -0.917 12.831 1.00 94.12 302 THR A CA 1
ATOM 2393 C C . THR A 1 302 ? 29.916 -1.161 11.321 1.00 94.12 302 THR A C 1
ATOM 2395 O O . THR A 1 302 ? 29.191 -1.975 10.745 1.00 94.12 302 THR A O 1
ATOM 2398 N N . THR A 1 303 ? 30.838 -0.468 10.650 1.00 91.56 303 THR A N 1
ATOM 2399 C CA . THR A 1 303 ? 31.068 -0.631 9.203 1.00 91.56 303 THR A CA 1
ATOM 2400 C C . THR A 1 303 ? 31.457 -2.063 8.829 1.00 91.56 303 THR A C 1
ATOM 2402 O O . THR A 1 303 ? 31.013 -2.560 7.798 1.00 91.56 303 THR A O 1
ATOM 2405 N N . GLU A 1 304 ? 32.250 -2.734 9.668 1.00 93.06 304 GLU A N 1
ATOM 2406 C CA . GLU A 1 304 ? 32.666 -4.127 9.458 1.00 93.06 304 GLU A CA 1
ATOM 2407 C C . GLU A 1 304 ? 31.468 -5.083 9.541 1.00 93.06 304 GLU A C 1
ATOM 2409 O O . GLU A 1 304 ? 31.295 -5.933 8.670 1.00 93.06 304 GLU A O 1
ATOM 2414 N N . GLU A 1 305 ? 30.585 -4.886 10.526 1.00 94.62 305 GLU A N 1
ATOM 2415 C CA . GLU A 1 305 ? 29.357 -5.675 10.674 1.00 94.62 305 GLU A CA 1
ATOM 2416 C C . GLU A 1 305 ? 28.405 -5.488 9.485 1.00 94.62 305 GLU A C 1
ATOM 2418 O O . GLU A 1 305 ? 27.852 -6.459 8.969 1.00 94.62 305 GLU A O 1
ATOM 2423 N N . ARG A 1 306 ? 28.245 -4.249 9.002 1.00 93.38 306 ARG A N 1
ATOM 2424 C CA . ARG A 1 306 ? 27.415 -3.955 7.821 1.00 93.38 306 ARG A CA 1
ATOM 2425 C C . ARG A 1 306 ? 27.966 -4.615 6.559 1.00 93.38 306 ARG A C 1
ATOM 2427 O O . ARG A 1 306 ? 27.186 -5.156 5.782 1.00 93.38 306 ARG A O 1
ATOM 2434 N N . LEU A 1 307 ? 29.285 -4.578 6.356 1.00 90.81 307 LEU A N 1
ATOM 2435 C CA . LEU A 1 307 ? 29.926 -5.211 5.201 1.00 90.81 307 LEU A CA 1
ATOM 2436 C C . LEU A 1 307 ? 29.728 -6.730 5.207 1.00 90.81 307 LEU A C 1
ATOM 2438 O O . LEU A 1 307 ? 29.351 -7.270 4.172 1.00 90.81 307 LEU A O 1
ATOM 2442 N N . ALA A 1 308 ? 29.885 -7.390 6.359 1.00 93.88 308 ALA A N 1
ATOM 2443 C CA . ALA A 1 308 ? 29.668 -8.833 6.482 1.00 93.88 308 ALA A CA 1
ATOM 2444 C C . ALA A 1 308 ? 28.224 -9.246 6.130 1.00 93.88 308 ALA A C 1
ATOM 2446 O O . ALA A 1 308 ? 28.012 -10.251 5.457 1.00 93.88 308 ALA A O 1
ATOM 2447 N N . LEU A 1 309 ? 27.225 -8.451 6.536 1.00 94.06 309 LEU A N 1
ATOM 2448 C CA . LEU A 1 309 ? 25.822 -8.700 6.177 1.00 94.06 309 LEU A CA 1
ATOM 2449 C C . LEU A 1 309 ? 25.561 -8.521 4.674 1.00 94.06 309 LEU A C 1
ATOM 2451 O O . LEU A 1 309 ? 24.866 -9.338 4.077 1.00 94.06 309 LEU A O 1
ATOM 2455 N N . VAL A 1 310 ? 26.121 -7.476 4.050 1.00 92.31 310 VAL A N 1
ATOM 2456 C CA . VAL A 1 310 ? 25.968 -7.236 2.601 1.00 92.31 310 VAL A CA 1
ATOM 2457 C C . VAL A 1 310 ? 26.673 -8.310 1.779 1.00 92.31 310 VAL A C 1
ATOM 2459 O O . VAL A 1 310 ? 26.154 -8.704 0.738 1.00 92.31 310 VAL A O 1
ATOM 2462 N N . GLU A 1 311 ? 27.837 -8.777 2.224 1.00 94.19 311 GLU A N 1
ATOM 2463 C CA . GLU A 1 311 ? 28.591 -9.828 1.541 1.00 94.19 311 GLU A CA 1
ATOM 2464 C C . GLU A 1 311 ? 27.819 -11.155 1.512 1.00 94.19 311 GLU A C 1
ATOM 2466 O O . GLU A 1 311 ? 27.733 -11.778 0.455 1.00 94.19 311 GLU A O 1
ATOM 2471 N N . GLU A 1 312 ? 27.202 -11.545 2.632 1.00 95.38 312 GLU A N 1
ATOM 2472 C CA . GLU A 1 312 ? 26.463 -12.810 2.734 1.00 95.38 312 GLU A CA 1
ATOM 2473 C C . GLU A 1 312 ? 25.054 -12.731 2.119 1.00 95.38 312 GLU A C 1
ATOM 2475 O O . GLU A 1 312 ? 24.626 -13.644 1.411 1.00 95.38 312 GLU A O 1
ATOM 2480 N N . PHE A 1 313 ? 24.313 -11.645 2.370 1.00 93.44 313 PHE A N 1
ATOM 2481 C CA . PHE A 1 313 ? 22.885 -11.557 2.030 1.00 93.44 313 PHE A CA 1
ATOM 2482 C C . PHE A 1 313 ? 22.568 -10.613 0.863 1.00 93.44 313 PHE A C 1
ATOM 2484 O O . PHE A 1 313 ? 21.434 -10.582 0.388 1.00 93.44 313 PHE A O 1
ATOM 2491 N N . GLY A 1 314 ? 23.537 -9.831 0.380 1.00 89.75 314 GLY A N 1
ATOM 2492 C CA . GLY A 1 314 ? 23.347 -8.857 -0.702 1.00 89.75 314 GLY A CA 1
ATOM 2493 C C . GLY A 1 314 ? 22.628 -7.561 -0.298 1.00 89.75 314 GLY A C 1
ATOM 2494 O O . GLY A 1 314 ? 22.568 -6.629 -1.101 1.00 89.75 314 GLY A O 1
ATOM 2495 N N . SER A 1 315 ? 22.108 -7.458 0.930 1.00 81.19 315 SER A N 1
ATOM 2496 C CA . SER A 1 315 ? 21.479 -6.252 1.484 1.00 81.19 315 SER A CA 1
ATOM 2497 C C . SER A 1 315 ? 21.571 -6.219 3.019 1.00 81.19 315 SER A C 1
ATOM 2499 O O . SER A 1 315 ? 21.821 -7.233 3.665 1.00 81.19 315 SER A O 1
ATOM 2501 N N . THR A 1 316 ? 21.375 -5.040 3.623 1.00 76.12 316 THR A N 1
ATOM 2502 C CA . THR A 1 316 ? 21.224 -4.882 5.088 1.00 76.12 316 THR A CA 1
ATOM 2503 C C . THR A 1 316 ? 19.765 -4.727 5.524 1.00 76.12 316 THR A C 1
ATOM 2505 O O . THR A 1 316 ? 19.494 -4.468 6.699 1.00 76.12 316 THR A O 1
ATOM 2508 N N . SER A 1 317 ? 18.822 -4.779 4.580 1.00 78.25 317 SER A N 1
ATOM 2509 C CA . SER A 1 317 ? 17.399 -4.632 4.871 1.00 78.25 317 SER A CA 1
ATOM 2510 C C . SER A 1 317 ? 16.889 -5.931 5.482 1.00 78.25 317 SER A C 1
ATOM 2512 O O . SER A 1 317 ? 16.903 -6.973 4.834 1.00 78.25 317 SER A O 1
ATOM 2514 N N . VAL A 1 318 ? 16.457 -5.854 6.735 1.00 79.94 318 VAL A N 1
ATOM 2515 C CA . VAL A 1 318 ? 15.762 -6.947 7.413 1.00 79.94 318 VAL A CA 1
ATOM 2516 C C . VAL A 1 318 ? 14.284 -6.763 7.132 1.00 79.94 318 VAL A C 1
ATOM 2518 O O . VAL A 1 318 ? 13.746 -5.697 7.430 1.00 79.94 318 VAL A O 1
ATOM 2521 N N . GLU A 1 319 ? 13.647 -7.780 6.571 1.00 79.12 319 GLU A N 1
ATOM 2522 C CA . GLU A 1 319 ? 12.203 -7.769 6.370 1.00 79.12 319 GLU A CA 1
ATOM 2523 C C . GLU A 1 319 ? 11.507 -8.154 7.681 1.00 79.12 319 GLU A C 1
ATOM 2525 O O . GLU A 1 319 ? 11.911 -9.094 8.376 1.00 79.12 319 GLU A O 1
ATOM 2530 N N . ILE A 1 320 ? 10.465 -7.402 8.034 1.00 78.81 320 ILE A N 1
ATOM 2531 C CA . ILE A 1 320 ? 9.515 -7.811 9.067 1.00 78.81 320 ILE A CA 1
ATOM 2532 C C . ILE A 1 320 ? 8.547 -8.764 8.379 1.00 78.81 320 ILE A C 1
ATOM 2534 O O . ILE A 1 320 ? 7.732 -8.342 7.561 1.00 78.81 320 ILE A O 1
ATOM 2538 N N . THR A 1 321 ? 8.663 -10.055 8.671 1.00 70.94 321 THR A N 1
ATOM 2539 C CA . THR A 1 321 ? 7.860 -11.080 7.992 1.00 70.94 321 THR A CA 1
ATOM 2540 C C . THR A 1 321 ? 6.538 -11.353 8.700 1.00 70.94 321 THR A C 1
ATOM 2542 O O . THR A 1 321 ? 5.596 -11.839 8.074 1.00 70.94 321 THR A O 1
ATOM 2545 N N . GLU A 1 322 ? 6.433 -11.026 9.992 1.00 70.56 322 GLU A N 1
ATOM 2546 C CA . GLU A 1 322 ? 5.232 -11.274 10.788 1.00 70.56 322 GLU A CA 1
ATOM 2547 C C . GLU A 1 322 ? 5.124 -10.294 11.967 1.00 70.56 322 GLU A C 1
ATOM 2549 O O . GLU A 1 322 ? 6.076 -10.109 12.729 1.00 70.56 322 GLU A O 1
ATOM 2554 N N . ALA A 1 323 ? 3.940 -9.700 12.133 1.00 82.88 323 ALA A N 1
ATOM 2555 C CA . ALA A 1 323 ? 3.554 -8.914 13.300 1.00 82.88 323 ALA A CA 1
ATOM 2556 C C . ALA A 1 323 ? 2.195 -9.421 13.807 1.00 82.88 323 ALA A C 1
ATOM 2558 O O . ALA A 1 323 ? 1.197 -9.379 13.086 1.00 82.88 323 ALA A O 1
ATOM 2559 N N . ILE A 1 324 ? 2.150 -9.938 15.037 1.00 84.19 324 ILE A N 1
ATOM 2560 C CA . ILE A 1 324 ? 0.923 -10.466 15.649 1.00 84.19 324 ILE A CA 1
ATOM 2561 C C . ILE A 1 324 ? 0.676 -9.761 16.977 1.00 84.19 324 ILE A C 1
ATOM 2563 O O . ILE A 1 324 ? 1.489 -9.860 17.892 1.00 84.19 324 ILE A O 1
ATOM 2567 N N . SER A 1 325 ? -0.495 -9.142 17.127 1.00 85.62 325 SER A N 1
ATOM 2568 C CA . SER A 1 325 ? -0.980 -8.678 18.429 1.00 85.62 325 SER A CA 1
ATOM 2569 C C . SER A 1 325 ? -1.857 -9.744 19.093 1.00 85.62 325 SER A C 1
ATOM 2571 O O . SER A 1 325 ? -2.866 -10.187 18.530 1.00 85.62 325 SER A O 1
ATOM 2573 N N . LYS A 1 326 ? -1.468 -10.210 20.287 1.00 85.12 326 LYS A N 1
ATOM 2574 C CA . LYS A 1 326 ? -2.229 -11.203 21.057 1.00 85.12 326 LYS A CA 1
ATOM 2575 C C . LYS A 1 326 ? -1.984 -11.088 22.562 1.00 85.12 326 LYS A C 1
ATOM 2577 O O . LYS A 1 326 ? -0.860 -11.200 23.031 1.00 85.12 326 LYS A O 1
ATOM 2582 N N . ASN A 1 327 ? -3.075 -11.021 23.332 1.00 89.06 327 ASN A N 1
ATOM 2583 C CA . ASN A 1 327 ? -3.079 -11.036 24.804 1.00 89.06 327 ASN A CA 1
ATOM 2584 C C . ASN A 1 327 ? -2.300 -9.886 25.476 1.00 89.06 327 ASN A C 1
ATOM 2586 O O . ASN A 1 327 ? -1.678 -10.125 26.510 1.00 89.06 327 ASN A O 1
ATOM 2590 N N . GLY A 1 328 ? -2.325 -8.669 24.932 1.00 89.56 328 GLY A N 1
ATOM 2591 C CA . GLY A 1 328 ? -1.573 -7.559 25.531 1.00 89.56 328 GLY A CA 1
ATOM 2592 C C . GLY A 1 328 ? -0.118 -7.456 25.054 1.00 89.56 328 GLY A C 1
ATOM 2593 O O . GLY A 1 328 ? 0.711 -6.808 25.695 1.00 89.56 328 GLY A O 1
ATOM 2594 N N . PHE A 1 329 ? 0.233 -8.183 23.989 1.00 88.75 329 PHE A N 1
ATOM 2595 C CA . PHE A 1 329 ? 1.592 -8.236 23.465 1.00 88.75 329 PHE A CA 1
ATOM 2596 C C . PHE A 1 329 ? 1.608 -8.149 21.943 1.00 88.75 329 PHE A C 1
ATOM 2598 O O . PHE A 1 329 ? 0.782 -8.776 21.277 1.00 88.75 329 PHE A O 1
ATOM 2605 N N . VAL A 1 330 ? 2.592 -7.427 21.416 1.00 87.81 330 VAL A N 1
ATOM 2606 C CA . VAL A 1 330 ? 2.951 -7.364 19.998 1.00 87.81 330 VAL A CA 1
ATOM 2607 C C . VAL A 1 330 ? 4.177 -8.248 19.789 1.00 87.81 330 VAL A C 1
ATOM 2609 O O . VAL A 1 330 ? 5.249 -7.971 20.326 1.00 87.81 330 VAL A O 1
ATOM 2612 N N . THR A 1 331 ? 4.022 -9.334 19.039 1.00 89.62 331 THR A N 1
ATOM 2613 C CA . THR A 1 331 ? 5.121 -10.221 18.646 1.00 89.62 331 THR A CA 1
ATOM 2614 C C . THR A 1 331 ? 5.587 -9.858 17.245 1.00 89.62 331 THR A C 1
ATOM 2616 O O . THR A 1 331 ? 4.768 -9.812 16.328 1.00 89.62 331 THR A O 1
ATOM 2619 N N . ILE A 1 332 ? 6.888 -9.623 17.083 1.00 90.50 332 ILE A N 1
ATOM 2620 C CA . ILE A 1 332 ? 7.508 -9.219 15.818 1.00 90.50 332 ILE A CA 1
ATOM 2621 C C . ILE A 1 332 ? 8.596 -10.212 15.452 1.00 90.50 332 ILE A C 1
ATOM 2623 O O . ILE A 1 332 ? 9.441 -10.557 16.286 1.00 90.50 332 ILE A O 1
ATOM 2627 N N . ARG A 1 333 ? 8.566 -10.657 14.196 1.00 91.94 333 ARG A N 1
ATOM 2628 C CA . ARG A 1 333 ? 9.556 -11.556 13.617 1.00 91.94 333 ARG A CA 1
ATOM 2629 C C . ARG A 1 333 ? 10.436 -10.825 12.613 1.00 91.94 333 ARG A C 1
ATOM 2631 O O . ARG A 1 333 ? 9.944 -10.267 11.635 1.00 91.94 333 ARG A O 1
ATOM 2638 N N . TYR A 1 334 ? 11.739 -10.899 12.845 1.00 92.19 334 TYR A N 1
ATOM 2639 C CA . TYR A 1 334 ? 12.763 -10.436 11.918 1.00 92.19 334 TYR A CA 1
ATOM 2640 C C . TYR A 1 334 ? 13.389 -11.632 11.205 1.00 92.19 334 TYR A C 1
ATOM 2642 O O . TYR A 1 334 ? 13.691 -12.642 11.850 1.00 92.19 334 TYR A O 1
ATOM 2650 N N . GLU A 1 335 ? 13.612 -11.516 9.897 1.00 92.44 335 GLU A N 1
ATOM 2651 C CA . GLU A 1 335 ? 14.202 -12.580 9.080 1.00 92.44 335 GLU A CA 1
ATOM 2652 C C . GLU A 1 335 ? 15.253 -12.028 8.104 1.00 92.44 335 GLU A C 1
ATOM 2654 O O . GLU A 1 335 ? 15.073 -10.972 7.496 1.00 92.44 335 GLU A O 1
ATOM 2659 N N . ILE A 1 336 ? 16.381 -12.738 7.980 1.00 92.88 336 ILE A N 1
ATOM 2660 C CA . ILE A 1 336 ? 17.420 -12.478 6.976 1.00 92.88 336 ILE A CA 1
ATOM 2661 C C . ILE A 1 336 ? 18.075 -13.800 6.551 1.00 92.88 336 ILE A C 1
ATOM 2663 O O . ILE A 1 336 ? 18.694 -14.510 7.350 1.00 92.88 336 ILE A O 1
ATOM 2667 N N . GLY A 1 337 ? 17.906 -14.171 5.281 1.00 91.94 337 GLY A N 1
ATOM 2668 C CA . GLY A 1 337 ? 18.372 -15.460 4.765 1.00 91.94 337 GLY A CA 1
ATOM 2669 C C . GLY A 1 337 ? 17.753 -16.640 5.523 1.00 91.94 337 GLY A C 1
ATOM 2670 O O . GLY A 1 337 ? 16.555 -16.876 5.442 1.00 91.94 337 GLY A O 1
ATOM 2671 N N . THR A 1 338 ? 18.571 -17.409 6.249 1.00 92.56 338 THR A N 1
ATOM 2672 C CA . THR A 1 338 ? 18.112 -18.536 7.088 1.00 92.56 338 THR A CA 1
ATOM 2673 C C . THR A 1 338 ? 18.008 -18.198 8.577 1.00 92.56 338 THR A C 1
ATOM 2675 O O . THR A 1 338 ? 17.669 -19.071 9.382 1.00 92.56 338 THR A O 1
ATOM 2678 N N . PHE A 1 339 ? 18.360 -16.974 8.970 1.00 93.12 339 PHE A N 1
ATOM 2679 C CA . PHE A 1 339 ? 18.337 -16.524 10.357 1.00 93.12 339 PHE A CA 1
ATOM 2680 C C . PHE A 1 339 ? 17.024 -15.810 10.644 1.00 93.12 339 PHE A C 1
ATOM 2682 O O . PHE A 1 339 ? 16.545 -15.020 9.835 1.00 93.12 339 PHE A O 1
ATOM 2689 N N . TRP A 1 340 ? 16.468 -16.048 11.827 1.00 95.69 340 TRP A N 1
ATOM 2690 C CA . TRP A 1 340 ? 15.284 -15.342 12.296 1.00 95.69 340 T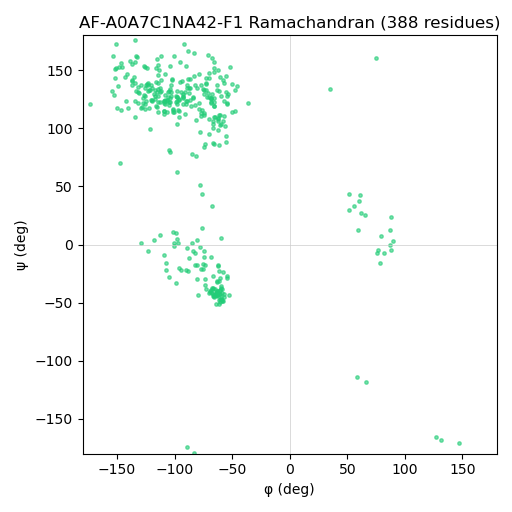RP A CA 1
ATOM 2691 C C . TRP A 1 340 ? 15.330 -15.154 13.812 1.00 95.69 340 TRP A C 1
ATOM 2693 O O . TRP A 1 340 ? 15.996 -15.916 14.522 1.00 95.69 340 TRP A O 1
ATOM 2703 N N . VAL A 1 341 ? 14.613 -14.147 14.301 1.00 96.06 341 VAL A N 1
ATOM 2704 C CA . VAL A 1 341 ? 14.342 -13.936 15.727 1.00 96.06 341 VAL A CA 1
ATOM 2705 C C . VAL A 1 341 ? 12.915 -13.434 15.907 1.00 96.06 341 VAL A C 1
ATOM 2707 O O . VAL A 1 341 ? 12.392 -12.720 15.055 1.00 96.06 341 VAL A O 1
ATOM 2710 N N . GLU A 1 342 ? 12.289 -13.823 17.013 1.00 95.88 342 GLU A N 1
ATOM 2711 C CA . GLU A 1 342 ? 10.973 -13.344 17.427 1.00 95.88 342 GLU A CA 1
ATOM 2712 C C . GLU A 1 342 ? 11.099 -12.666 18.787 1.00 95.88 342 GLU A C 1
ATOM 2714 O O . GLU A 1 342 ? 11.553 -13.287 19.752 1.00 95.88 342 GLU A O 1
ATOM 2719 N N . ASN A 1 343 ? 10.662 -11.412 18.863 1.00 92.94 343 ASN A N 1
ATOM 2720 C CA . ASN A 1 343 ? 10.578 -10.660 20.109 1.00 92.94 343 ASN A CA 1
ATOM 2721 C C . ASN A 1 343 ? 9.119 -10.334 20.410 1.00 92.94 343 ASN A C 1
ATOM 2723 O O . ASN A 1 343 ? 8.286 -10.259 19.509 1.00 92.94 343 ASN A O 1
ATOM 2727 N N . SER A 1 344 ? 8.785 -10.191 21.689 1.00 94.50 344 SER A N 1
ATOM 2728 C CA . SER A 1 344 ? 7.435 -9.838 22.129 1.00 94.50 344 SER A CA 1
ATOM 2729 C C . SER A 1 344 ? 7.493 -8.639 23.059 1.00 94.50 344 SER A C 1
ATOM 2731 O O . SER A 1 344 ? 8.195 -8.670 24.069 1.00 94.50 344 SER A O 1
ATOM 2733 N N . TYR A 1 345 ? 6.724 -7.615 22.721 1.00 93.06 345 TYR A N 1
ATOM 2734 C CA . TYR A 1 345 ? 6.648 -6.344 23.427 1.00 93.06 345 TYR A CA 1
ATOM 2735 C C . TYR A 1 345 ? 5.268 -6.187 24.043 1.00 93.06 345 TYR A C 1
ATOM 2737 O O . TYR A 1 345 ? 4.299 -6.731 23.520 1.00 93.06 345 TYR A O 1
ATOM 2745 N N . SER A 1 346 ? 5.157 -5.472 25.159 1.00 92.56 346 SER A N 1
ATOM 2746 C CA . SER A 1 346 ? 3.839 -5.166 25.716 1.00 92.56 346 SER A CA 1
ATOM 2747 C C . SER A 1 346 ? 3.137 -4.121 24.851 1.00 92.56 346 SER A C 1
ATOM 2749 O O . SER A 1 346 ? 3.766 -3.150 24.439 1.00 92.56 346 SER A O 1
ATOM 2751 N N . ASP A 1 347 ? 1.842 -4.303 24.598 1.00 90.19 347 ASP A N 1
ATOM 2752 C CA . ASP A 1 347 ? 1.029 -3.367 23.809 1.00 90.19 347 ASP A CA 1
ATOM 2753 C C . ASP A 1 347 ? 0.664 -2.073 24.559 1.00 90.19 347 ASP A C 1
ATOM 2755 O O . ASP A 1 347 ? 0.105 -1.159 23.965 1.00 90.19 347 ASP A O 1
ATOM 2759 N N . VAL A 1 348 ? 1.001 -1.975 25.851 1.00 91.12 348 VAL A N 1
ATOM 2760 C CA . VAL A 1 348 ? 0.814 -0.758 26.661 1.00 91.12 348 VAL A CA 1
ATOM 2761 C C . VAL A 1 348 ? 1.932 0.272 26.470 1.00 91.12 348 VAL A C 1
ATOM 2763 O O . VAL A 1 348 ? 1.854 1.366 27.027 1.00 91.12 348 VAL A O 1
ATOM 2766 N N . LEU A 1 349 ? 3.001 -0.082 25.749 1.00 86.31 349 LEU A N 1
ATOM 2767 C CA . LEU A 1 349 ? 4.096 0.838 25.450 1.00 86.31 349 LEU A CA 1
ATOM 2768 C C . LEU A 1 349 ? 3.624 1.912 24.463 1.00 86.31 349 LEU A C 1
ATOM 2770 O O . LEU A 1 349 ? 2.866 1.619 23.542 1.00 86.31 349 LEU A O 1
ATOM 2774 N N . SER A 1 350 ? 4.105 3.149 24.624 1.00 87.25 350 SER A N 1
ATOM 2775 C CA . SER A 1 350 ? 3.913 4.168 23.588 1.00 87.25 350 SER A CA 1
ATOM 2776 C C . SER A 1 350 ? 4.609 3.740 22.295 1.00 87.25 350 SER A C 1
ATOM 2778 O O . SER A 1 350 ? 5.642 3.069 22.354 1.00 87.25 350 SER A O 1
ATOM 2780 N N . ASN A 1 351 ? 4.085 4.164 21.139 1.00 79.50 351 ASN A N 1
ATOM 2781 C CA . ASN A 1 351 ? 4.674 3.837 19.833 1.00 79.50 351 ASN A CA 1
ATOM 2782 C C . ASN A 1 351 ? 6.168 4.191 19.776 1.00 79.50 351 ASN A C 1
ATOM 2784 O O . ASN A 1 351 ? 6.970 3.358 19.377 1.00 79.50 351 ASN A O 1
ATOM 2788 N N . GLU A 1 352 ? 6.561 5.359 20.293 1.00 84.56 352 GLU A N 1
ATOM 2789 C CA . GLU A 1 352 ? 7.968 5.779 20.358 1.00 84.56 352 GLU A CA 1
ATOM 2790 C C . GLU A 1 352 ? 8.836 4.823 21.199 1.00 84.56 352 GLU A C 1
ATOM 2792 O O . GLU A 1 352 ? 9.945 4.455 20.810 1.00 84.56 352 GLU A O 1
ATOM 2797 N N . THR A 1 353 ? 8.334 4.370 22.355 1.00 87.31 353 THR A N 1
ATOM 2798 C CA . THR A 1 353 ? 9.072 3.430 23.216 1.00 87.31 353 THR A CA 1
ATOM 2799 C C . THR A 1 353 ? 9.177 2.054 22.569 1.00 87.31 353 THR A C 1
ATOM 2801 O O . THR A 1 353 ? 10.221 1.405 22.654 1.00 87.31 353 THR A O 1
ATOM 2804 N N . LEU A 1 354 ? 8.094 1.613 21.930 1.00 88.25 354 LEU A N 1
ATOM 2805 C CA . LEU A 1 354 ? 8.019 0.341 21.229 1.00 88.25 354 LEU A CA 1
ATOM 2806 C C . LEU A 1 354 ? 8.993 0.305 20.046 1.0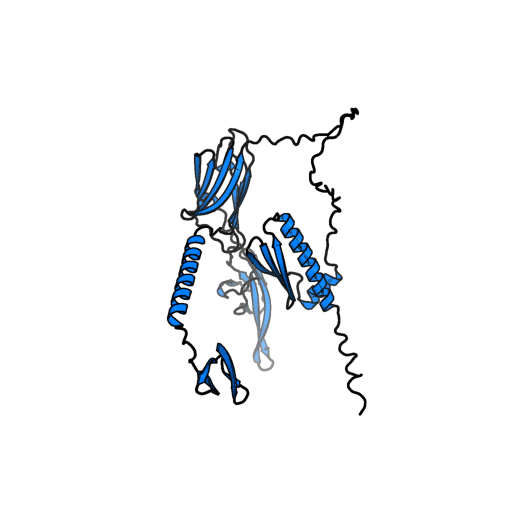0 88.25 354 LEU A C 1
ATOM 2808 O O . LEU A 1 354 ? 9.814 -0.606 19.976 1.00 88.25 354 LEU A O 1
ATOM 2812 N N . GLU A 1 355 ? 8.958 1.315 19.175 1.00 87.38 355 GLU A N 1
ATOM 2813 C CA . GLU A 1 355 ? 9.870 1.450 18.032 1.00 87.38 355 GLU A CA 1
ATOM 2814 C C . GLU A 1 355 ? 11.333 1.463 18.475 1.00 87.38 355 GLU A C 1
ATOM 2816 O O . GLU A 1 355 ? 12.174 0.777 17.890 1.00 87.38 355 GLU A O 1
ATOM 2821 N N . ARG A 1 356 ? 11.638 2.179 19.563 1.00 92.00 356 ARG A N 1
ATOM 2822 C CA . ARG A 1 356 ? 12.989 2.206 20.127 1.00 92.00 356 ARG A CA 1
ATOM 2823 C C . ARG A 1 356 ? 13.454 0.821 20.582 1.00 92.00 356 ARG A C 1
ATOM 2825 O O . ARG A 1 356 ? 14.558 0.413 20.233 1.00 92.00 356 ARG A O 1
ATOM 2832 N N . PHE A 1 357 ? 12.630 0.079 21.326 1.00 92.25 357 PHE A N 1
ATOM 2833 C CA . PHE A 1 357 ? 12.975 -1.282 21.763 1.00 92.25 357 PHE A CA 1
ATOM 2834 C C . PHE A 1 357 ? 13.100 -2.262 20.596 1.00 92.25 357 PHE A C 1
ATOM 2836 O O . PHE A 1 357 ? 14.001 -3.101 20.589 1.00 92.25 357 PHE A O 1
ATOM 2843 N N . MET A 1 358 ? 12.233 -2.131 19.595 1.00 92.81 358 MET A N 1
ATOM 2844 C CA . MET A 1 358 ? 12.300 -2.910 18.363 1.00 92.81 358 MET A CA 1
ATOM 2845 C C . MET A 1 358 ? 13.624 -2.697 17.626 1.00 92.81 358 MET A C 1
ATOM 2847 O O . MET A 1 358 ? 14.270 -3.671 17.236 1.00 92.81 358 MET A O 1
ATOM 2851 N N . GLU A 1 359 ? 14.058 -1.447 17.462 1.00 93.00 359 GLU A N 1
ATOM 2852 C CA . GLU A 1 359 ? 15.314 -1.140 16.774 1.00 93.00 359 GLU A CA 1
ATOM 2853 C C . GLU A 1 359 ? 16.541 -1.581 17.593 1.00 93.00 359 GLU A C 1
ATOM 2855 O O . GLU A 1 359 ? 17.466 -2.176 17.036 1.00 93.00 359 GLU A O 1
ATOM 2860 N N . GLU A 1 360 ? 16.534 -1.385 18.918 1.00 93.88 360 GLU A N 1
ATOM 2861 C CA . GLU A 1 360 ? 17.598 -1.864 19.815 1.00 93.88 360 GLU A CA 1
ATOM 2862 C C . GLU A 1 360 ? 17.777 -3.394 19.721 1.00 93.88 360 GLU A C 1
ATOM 2864 O O . GLU A 1 360 ? 18.897 -3.891 19.528 1.00 93.88 360 GLU A O 1
ATOM 2869 N N . ASP A 1 361 ? 16.680 -4.154 19.800 1.00 94.62 361 ASP A N 1
ATOM 2870 C CA . ASP A 1 361 ? 16.712 -5.614 19.692 1.00 94.62 361 ASP A CA 1
ATOM 2871 C C . ASP A 1 361 ? 17.088 -6.087 18.284 1.00 94.62 361 ASP A C 1
ATOM 2873 O O . ASP A 1 361 ? 17.854 -7.047 18.140 1.00 94.62 361 ASP A O 1
ATOM 2877 N N . ARG A 1 362 ? 16.597 -5.407 17.240 1.00 94.69 362 ARG A N 1
ATOM 2878 C CA . ARG A 1 362 ? 16.956 -5.690 15.844 1.00 94.69 362 ARG A CA 1
ATOM 2879 C C . ARG A 1 362 ? 18.460 -5.540 15.631 1.00 94.69 362 ARG A C 1
ATOM 2881 O O . ARG A 1 362 ? 19.089 -6.437 15.066 1.00 94.69 362 ARG A O 1
ATOM 2888 N N . ILE A 1 363 ? 19.058 -4.449 16.109 1.00 95.00 363 ILE A N 1
ATOM 2889 C CA . ILE A 1 363 ? 20.503 -4.209 15.992 1.00 95.00 363 ILE A CA 1
ATOM 2890 C C . ILE A 1 363 ? 21.289 -5.256 16.780 1.00 95.00 363 ILE A C 1
ATOM 2892 O O . ILE A 1 363 ? 22.272 -5.801 16.272 1.00 95.00 363 ILE A O 1
ATOM 2896 N N . LYS A 1 364 ? 20.853 -5.583 17.999 1.00 95.38 364 LYS A N 1
ATOM 2897 C CA . LYS A 1 364 ? 21.491 -6.614 18.825 1.00 95.38 364 LYS A CA 1
ATOM 2898 C C . LYS A 1 364 ? 21.479 -7.983 18.146 1.00 95.38 364 LYS A C 1
ATOM 2900 O O . LYS A 1 364 ? 22.513 -8.648 18.097 1.00 95.38 364 LYS A O 1
ATOM 2905 N N . TRP A 1 365 ? 20.344 -8.374 17.574 1.00 96.00 365 TRP A N 1
ATOM 2906 C CA . TRP A 1 365 ? 20.225 -9.617 16.820 1.00 96.00 365 TRP A CA 1
ATOM 2907 C C . TRP A 1 365 ? 21.120 -9.628 15.575 1.00 96.00 365 TRP A C 1
ATOM 2909 O O . TRP A 1 365 ? 21.835 -10.604 15.354 1.00 96.00 365 TRP A O 1
ATOM 2919 N N . LEU A 1 366 ? 21.165 -8.536 14.804 1.00 95.38 366 LEU A N 1
ATOM 2920 C CA . LEU A 1 366 ? 22.060 -8.428 13.646 1.00 95.38 366 LEU A CA 1
ATOM 2921 C C . LEU A 1 366 ? 23.537 -8.589 14.035 1.00 95.38 366 LEU A C 1
ATOM 2923 O O . LEU A 1 366 ? 24.281 -9.270 13.329 1.00 95.38 366 LEU A O 1
ATOM 2927 N N . LYS A 1 367 ? 23.960 -8.045 15.183 1.00 95.69 367 LYS A N 1
ATOM 2928 C CA . LYS A 1 367 ? 25.316 -8.267 15.717 1.00 95.69 367 LYS A CA 1
ATOM 2929 C C . LYS A 1 367 ? 25.579 -9.734 16.053 1.00 95.69 367 LYS A C 1
ATOM 2931 O O . LYS A 1 367 ? 26.665 -10.244 15.769 1.00 95.69 367 LYS A O 1
ATOM 2936 N N . ASP A 1 368 ? 24.597 -10.434 16.617 1.00 95.50 368 ASP A N 1
ATOM 2937 C CA . ASP A 1 368 ? 24.709 -11.869 16.897 1.00 95.50 368 ASP A CA 1
ATOM 2938 C C . ASP A 1 368 ? 24.794 -12.705 15.608 1.00 95.50 368 ASP A C 1
ATOM 2940 O O . ASP A 1 368 ? 25.602 -13.639 15.539 1.00 95.50 368 ASP A O 1
ATOM 2944 N N . VAL A 1 369 ? 24.042 -12.335 14.563 1.00 94.31 369 VAL A N 1
ATOM 2945 C CA . VAL A 1 369 ? 24.141 -12.954 13.229 1.00 94.31 369 VAL A CA 1
ATOM 2946 C C . VAL A 1 369 ? 25.539 -12.744 12.650 1.00 94.31 369 VAL A C 1
ATOM 2948 O O . VAL A 1 369 ? 26.199 -13.725 12.309 1.00 94.31 369 VAL A O 1
ATOM 2951 N N . VAL A 1 370 ? 26.056 -11.511 12.634 1.00 95.69 370 VAL A N 1
ATOM 2952 C CA . VAL A 1 370 ? 27.420 -11.218 12.151 1.00 95.69 370 VAL A CA 1
ATOM 2953 C C . VAL A 1 370 ? 28.462 -12.027 12.915 1.00 95.69 370 VAL A C 1
ATOM 2955 O O . VAL A 1 370 ? 29.344 -12.642 12.321 1.00 95.69 370 VAL A O 1
ATOM 2958 N N . LYS A 1 371 ? 28.351 -12.094 14.243 1.00 95.12 371 LYS A N 1
ATOM 2959 C CA . LYS A 1 371 ? 29.265 -12.880 15.078 1.00 95.12 371 LYS A CA 1
ATOM 2960 C C . LYS A 1 371 ? 29.226 -14.373 14.746 1.00 95.12 371 LYS A C 1
ATOM 2962 O O . LYS A 1 371 ? 30.237 -15.056 14.917 1.00 95.12 371 LYS A O 1
ATOM 2967 N N . SER A 1 372 ? 28.075 -14.885 14.308 1.00 93.88 372 SER A N 1
ATOM 2968 C CA . SER A 1 372 ? 27.937 -16.267 13.844 1.00 93.88 372 SER A CA 1
ATOM 2969 C C . SER A 1 372 ? 28.568 -16.491 12.467 1.00 93.88 372 SER A C 1
ATOM 2971 O O . SER A 1 372 ? 29.184 -17.534 12.276 1.00 93.88 372 SER A O 1
ATOM 2973 N N . LEU A 1 373 ? 28.502 -15.500 11.569 1.00 92.25 373 LEU A N 1
ATOM 2974 C CA . LEU A 1 373 ? 29.147 -15.531 10.250 1.00 92.25 373 LEU A CA 1
ATOM 2975 C C . LEU A 1 373 ? 30.676 -15.429 10.357 1.00 92.25 373 LEU A C 1
ATOM 2977 O O . LEU A 1 373 ? 31.397 -16.164 9.694 1.00 92.25 373 LEU A O 1
ATOM 2981 N N . LEU A 1 374 ? 31.177 -14.562 11.243 1.00 90.62 374 LEU A N 1
ATOM 2982 C CA . LEU A 1 374 ? 32.615 -14.350 11.458 1.00 90.62 374 LEU A CA 1
ATOM 2983 C C . LEU A 1 374 ? 33.291 -15.474 12.254 1.00 90.62 374 LEU A C 1
ATOM 2985 O O . LEU A 1 374 ? 34.518 -15.582 12.260 1.00 90.62 374 LEU A O 1
ATOM 2989 N N . LYS A 1 375 ? 32.520 -16.314 12.954 1.00 85.94 375 LYS A N 1
ATOM 2990 C CA . LYS A 1 375 ? 33.047 -17.553 13.529 1.00 85.94 375 LYS A CA 1
ATOM 2991 C C . LYS A 1 375 ? 33.237 -18.563 12.399 1.00 85.94 375 LYS A C 1
ATOM 2993 O O . LYS A 1 375 ? 32.387 -19.423 12.186 1.00 85.94 375 LYS A O 1
ATOM 2998 N N . GLU A 1 376 ? 34.371 -18.467 11.709 1.00 61.84 376 GLU A N 1
ATOM 2999 C CA . GLU A 1 376 ? 34.819 -19.502 10.777 1.00 61.84 376 GLU A CA 1
ATOM 3000 C C . GLU A 1 376 ? 34.676 -20.896 11.421 1.00 61.84 376 GLU A C 1
ATOM 3002 O O . GLU A 1 376 ? 35.041 -21.088 12.592 1.00 61.84 376 GLU A O 1
ATOM 3007 N N . PRO A 1 377 ? 34.165 -21.901 10.689 1.00 52.72 377 PRO A N 1
ATOM 3008 C CA . PRO A 1 377 ? 34.181 -23.270 11.159 1.00 52.72 377 PRO A CA 1
ATOM 3009 C C . PRO A 1 377 ? 35.631 -23.760 11.136 1.00 52.72 377 PRO A C 1
ATOM 3011 O O . PRO A 1 377 ? 36.100 -24.288 10.133 1.00 52.72 377 PRO A O 1
ATOM 3014 N N . SER A 1 378 ? 36.342 -23.677 12.260 1.00 49.53 378 SER A N 1
ATOM 3015 C CA . SER A 1 378 ? 37.637 -24.353 12.466 1.00 49.53 378 SER A CA 1
ATOM 3016 C C . SER A 1 378 ? 37.513 -25.892 12.533 1.00 49.53 378 SER A C 1
ATOM 3018 O O . SER A 1 378 ? 38.240 -26.576 13.251 1.00 49.53 378 SER A O 1
ATOM 3020 N N . LEU A 1 379 ? 36.569 -26.469 11.785 1.00 49.97 379 LEU A N 1
ATOM 3021 C CA . LEU A 1 379 ? 36.240 -27.892 11.767 1.00 49.97 379 LEU A CA 1
ATOM 3022 C C . LEU A 1 379 ? 37.140 -28.724 10.839 1.00 49.97 379 LEU A C 1
ATOM 3024 O O . LEU A 1 379 ? 37.050 -29.949 10.878 1.00 49.97 379 LEU A O 1
ATOM 3028 N N . GLU A 1 380 ? 38.038 -28.108 10.063 1.00 50.12 380 GLU A N 1
ATOM 3029 C CA . GLU A 1 380 ? 39.019 -28.850 9.252 1.00 50.12 380 GLU A CA 1
ATOM 3030 C C . GLU A 1 380 ? 40.327 -29.185 9.991 1.00 50.12 380 GLU A C 1
ATOM 3032 O O . GLU A 1 380 ? 41.051 -30.074 9.553 1.00 50.12 380 GLU A O 1
ATOM 3037 N N . GLU A 1 381 ? 40.602 -28.614 11.171 1.00 50.66 381 GLU A N 1
ATOM 3038 C CA . GLU A 1 381 ? 41.850 -28.906 11.907 1.00 50.66 381 GLU A CA 1
ATOM 3039 C C . GLU A 1 381 ? 41.792 -30.173 12.791 1.00 50.66 381 GLU A C 1
ATOM 3041 O O . GLU A 1 381 ? 42.771 -30.520 13.442 1.00 50.66 381 GLU A O 1
ATOM 3046 N N . ASN A 1 382 ? 40.671 -30.909 12.808 1.00 49.22 382 ASN A N 1
ATOM 3047 C CA . ASN A 1 382 ? 40.509 -32.129 13.623 1.00 49.22 382 ASN A CA 1
ATOM 3048 C C . ASN A 1 382 ? 40.271 -33.424 12.819 1.00 49.22 382 ASN A C 1
ATOM 3050 O O . ASN A 1 382 ? 40.061 -34.487 13.405 1.00 49.22 382 ASN A O 1
ATOM 3054 N N . LEU A 1 383 ? 40.311 -33.375 11.482 1.00 50.66 383 LEU A N 1
ATOM 3055 C CA . LEU A 1 383 ? 40.177 -34.576 10.643 1.00 50.66 383 LEU A CA 1
ATOM 3056 C C . LEU A 1 383 ? 41.518 -35.281 10.366 1.00 50.66 383 LEU A C 1
ATOM 3058 O O . LEU A 1 383 ? 41.515 -36.494 10.152 1.00 50.66 383 LEU A O 1
ATOM 3062 N N . GLU A 1 384 ? 42.656 -34.584 10.470 1.00 53.00 384 GLU A N 1
ATOM 3063 C CA . GLU A 1 384 ? 43.984 -35.218 10.380 1.00 53.00 384 GLU A CA 1
ATOM 3064 C C . GLU A 1 384 ? 44.397 -35.954 11.671 1.00 53.00 384 GLU A C 1
ATOM 3066 O O . GLU A 1 384 ? 45.183 -36.895 11.603 1.00 53.00 384 GLU A O 1
ATOM 3071 N N . GLU A 1 385 ? 43.807 -35.641 12.834 1.00 53.84 385 GLU A N 1
ATOM 3072 C CA . GLU A 1 385 ? 44.033 -36.412 14.074 1.00 53.84 385 GLU A CA 1
ATOM 3073 C C . GLU A 1 385 ? 43.155 -37.684 14.150 1.00 53.84 385 GLU A C 1
ATOM 3075 O O . GLU A 1 385 ? 43.465 -38.623 14.886 1.00 53.84 385 GLU A O 1
ATOM 3080 N N . PHE A 1 386 ? 42.083 -37.769 13.346 1.00 45.75 386 PHE A N 1
ATOM 3081 C CA . PHE A 1 386 ? 41.165 -38.919 13.334 1.00 45.75 386 PHE A CA 1
ATOM 3082 C C . PHE A 1 386 ? 41.478 -39.964 12.249 1.00 45.75 386 PHE A C 1
ATOM 3084 O O . PHE A 1 386 ? 41.086 -41.126 12.380 1.00 45.75 386 PHE A O 1
ATOM 3091 N N . LEU A 1 387 ? 42.216 -39.590 11.200 1.00 47.94 387 LEU A N 1
ATOM 3092 C CA . LEU A 1 387 ? 42.773 -40.519 10.213 1.00 47.94 387 LEU A CA 1
ATOM 3093 C C . LEU A 1 387 ? 44.231 -40.829 10.558 1.00 47.94 387 LEU A C 1
ATOM 3095 O O . LEU A 1 387 ? 45.152 -40.532 9.803 1.00 47.94 387 LEU A O 1
ATOM 3099 N N . GLY A 1 388 ? 44.418 -41.435 11.732 1.00 46.53 388 GLY A N 1
ATOM 3100 C CA . GLY A 1 388 ? 45.697 -41.996 12.140 1.00 46.53 388 GLY A CA 1
ATOM 3101 C C . GLY A 1 388 ? 46.281 -42.910 11.063 1.00 46.53 388 GLY A C 1
ATOM 3102 O O . GLY A 1 388 ? 45.568 -43.709 10.448 1.00 46.53 388 GLY A O 1
ATOM 3103 N N . GLU A 1 389 ? 47.590 -42.756 10.869 1.00 52.53 389 GLU A N 1
ATOM 3104 C CA . GLU A 1 389 ? 48.459 -43.599 10.056 1.00 52.53 389 GLU A CA 1
ATOM 3105 C C . GLU A 1 389 ? 48.065 -45.082 10.133 1.00 52.53 389 GLU A C 1
ATOM 3107 O O . GLU A 1 389 ? 48.080 -45.695 11.207 1.00 52.53 389 GLU A O 1
ATOM 3112 N N . HIS A 1 390 ? 47.772 -45.667 8.971 1.00 47.47 390 HIS A N 1
ATOM 3113 C CA . HIS A 1 390 ? 47.736 -47.109 8.768 1.00 47.47 390 HIS A CA 1
ATOM 3114 C C . HIS A 1 390 ? 48.562 -47.512 7.555 1.00 47.47 390 HIS A C 1
ATOM 3116 O O . HIS A 1 390 ? 48.451 -46.830 6.510 1.00 47.47 390 HIS A O 1
#